Protein AF-0000000074094651 (afdb_homodimer)

Foldseek 3Di:
DVPPVPPQAAADAAEEAEDAPLQVVVQVVADFVRYHYDHDQELVVVLVVLVVCLRHQEYEDADHLYDPDDPVSLVSVLVSLLSSVNNNHAYEYAYAADEPVCPVSSVVCVVVSVVSLVSSCVSPVNQRYHYQFDWDDDPNDIGGDPLGLNNQCHPVPPDSHNVSSLSSVVSSCVRRVSNNDDHGDDPVPVPPPPPDVVPVPPPVPPPPPPPPPPPPPPPPPPDDD/DVPPVPPQAAADAAEEAEEAPLQVVVQVVADFVRYHYDHDQELVVVLVVLVVCLRHQEYEDADHLYPPDDDVSLVSVLVSLLSSVNNNHAYEYAYAADEPVCPVSSVVCVVVSVVSLVSSCVSPVNQRYHYQFDWDDDPNDIGGDPLGLNNQCHPVVPDSHNVSSLSSVVSSCVRRVSNNDDHGDDPPDVPPPPPPVVPPPPPPPPPPPPCPVPDPPPPDPDDDD

Secondary structure (DSSP, 8-state):
--S-S-------SPEEEEESGGGHHHHHH--BTTEEEEE--SHHHHHHHHHHTTT-SEEEEEPPS-S---HHHHHHHHHHHHHHHHTT-EEEEEPPPP-TTTHHHHHHHHHHHHHHHHHHHHHTTTSSEEE---EEEETTEEEEETT-GGGTTTT--S---THHHHHHHHHHHHH-GGG-PPP----TT-SSSSSS----------S------------------/--S-S-------SPEEEEESGGGHHHHHH--BTTEEEEE--SHHHHHHHHHHTTT-SEEEEEPPS-----HHHHHHHHHHHHHHHHTT-EEEEEPPPP-TTTHHHHHHHHHHHHHHHHHHHHHTTTSSEEE---EEEETTEEEEETT-GGGTTTT-SS---THHHHHHHHHHHHH-GGG-PPP--------SSSSS----------S------------------

Organism: Heligmosomoides polygyrus (NCBI:txid6339)

pLDDT: mean 77.2, std 26.75, range [18.69, 98.62]

Sequence (450 aa):
MQNAIRSRPQKEGLVGFMADQGASALEKDGQRGDVLTKMVSSFDRMLELLEEWSSFRTWVIVWPLDSKMDVDKTKRLLKLARGHLQSGGKLVTVWPSINEKNAPKWKELMDLWSALDSALERIDNGNQVFKATNLITVEGRLYIEASSPEGSGQFFTSHVGAGVPKYVYEAARKKAVGAMLPPLPDYRFVTSRTMSPEEPGMSAKGPRPPFKREIPDERSTGFLAMQNAIRSRPQKEGLVGFMADQGASALEKDGQRGDVLTKMVSSFDRMLELLEEWSSFRTWVIVWPLDSKMDVDKTKRLLKLARGHLQSGGKLVTVWPSINEKNAPKWKELMDLWSALDSALERIDNGNQVFKATNLITVEGRLYIEASSPEGSGQFFTSHVGAGVPKYVYEAARKKAVGAMLPPLPDYRFVTSRTMSPEEPGMSAKGPRPPFKREIPDERSTGFLA

Nearest PDB structures (foldseek):
  3bf0-assembly1_A  TM=2.787E-01  e=4.744E-02  Escherichia coli
  3mt5-assembly1_A  TM=3.618E-01  e=3.486E-01  Homo sapiens
  7rjt-assembly1_A  TM=3.663E-01  e=1.782E+00  Aplysia californica
  8ghf-assembly1_D  TM=4.264E-01  e=4.687E+00  Homo sapiens
  8ghg-assembly1_A  TM=3.583E-01  e=8.578E+00  Homo sapiens

Solvent-accessible surface area (backbone atoms only — not comparable to full-atom values): 25150 Å² total; per-residue (Å²): 131,81,79,66,76,60,86,62,55,68,41,61,74,36,31,38,36,35,26,43,75,26,21,46,56,48,28,72,66,38,64,39,90,56,35,39,43,39,58,29,62,34,64,68,57,45,54,53,47,50,62,74,45,59,70,34,14,29,43,35,41,34,52,44,91,47,86,82,73,47,70,69,58,49,51,51,50,52,50,53,49,49,54,34,45,70,58,20,19,34,39,34,43,33,52,54,53,40,23,80,80,47,36,67,62,51,63,70,41,46,64,56,53,49,50,48,52,51,56,55,24,59,73,60,72,40,73,48,40,34,67,27,64,50,67,48,72,58,97,89,39,52,25,35,30,69,69,24,24,36,43,36,30,33,55,45,73,81,61,60,42,60,60,37,43,56,39,30,49,52,25,32,35,67,56,22,55,90,69,64,56,76,79,76,72,77,61,72,78,71,54,70,68,68,60,66,60,79,59,74,62,83,61,74,70,57,72,68,67,71,76,69,70,74,65,72,76,71,76,75,75,78,75,86,126,132,82,78,68,76,61,84,63,54,66,42,61,72,37,32,38,38,36,26,43,77,23,21,45,55,48,28,73,67,39,65,37,89,55,35,38,42,39,57,28,63,35,65,68,55,45,54,53,48,52,62,73,45,60,70,33,15,29,43,35,40,33,53,45,92,46,86,85,73,47,70,68,57,48,51,51,50,52,50,54,49,49,54,34,44,71,58,21,19,33,39,36,43,32,53,54,52,41,25,81,77,48,36,70,61,50,62,70,41,45,63,56,54,50,50,49,52,51,56,53,26,59,74,60,71,41,72,48,38,34,67,28,63,52,67,48,72,58,96,88,38,52,26,34,32,71,64,23,22,36,44,42,27,40,53,38,70,86,60,58,43,60,61,35,43,56,38,29,50,52,24,31,36,68,57,23,54,90,70,65,55,76,80,75,70,77,74,64,77,75,60,66,68,68,61,64,60,77,58,74,60,83,62,73,69,58,73,68,68,67,78,67,70,74,68,75,76,72,77,74,74,80,70,88,127

Structure (mmCIF, N/CA/C/O backbone):
data_AF-0000000074094651-model_v1
#
loop_
_entity.id
_entity.type
_entity.pdbx_description
1 polymer 'DUF5605 domain-containing protein'
#
loop_
_atom_site.group_PDB
_atom_site.id
_atom_site.type_symbol
_atom_site.label_atom_id
_atom_site.label_alt_id
_atom_site.label_comp_id
_atom_site.label_asym_id
_atom_site.label_entity_id
_atom_site.label_seq_id
_atom_site.pdbx_PDB_ins_code
_atom_site.Cartn_x
_atom_site.Cartn_y
_atom_site.Cartn_z
_atom_site.occupancy
_atom_site.B_iso_or_equiv
_atom_site.auth_seq_id
_atom_site.auth_comp_id
_atom_site.auth_asym_id
_atom_site.auth_atom_id
_atom_site.pdbx_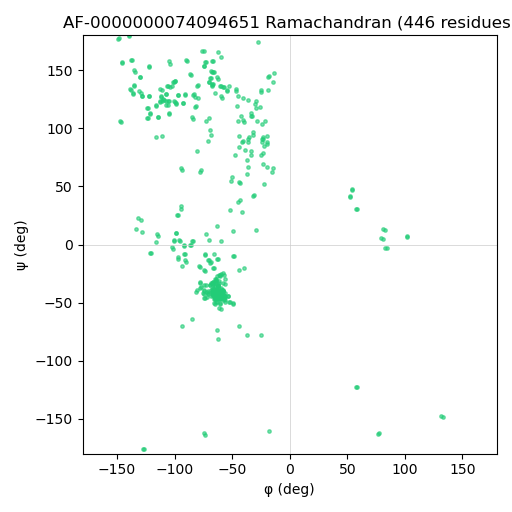PDB_model_num
ATOM 1 N N . MET A 1 1 ? 26.094 -35.125 1.616 1 29.86 1 MET A N 1
ATOM 2 C CA . MET A 1 1 ? 24.688 -34.719 1.658 1 29.86 1 MET A CA 1
ATOM 3 C C . MET A 1 1 ? 24.453 -33.469 0.811 1 29.86 1 MET A C 1
ATOM 5 O O . MET A 1 1 ? 23.344 -32.938 0.798 1 29.86 1 MET A O 1
ATOM 9 N N . GLN A 1 2 ? 25.484 -32.625 0.6 1 36.12 2 GLN A N 1
ATOM 10 C CA . GLN A 1 2 ? 25.688 -31.406 -0.175 1 36.12 2 GLN A CA 1
ATOM 11 C C . GLN A 1 2 ? 25.203 -31.578 -1.61 1 36.12 2 GLN A C 1
ATOM 13 O O . GLN A 1 2 ? 24.75 -30.625 -2.236 1 36.12 2 GLN A O 1
ATOM 18 N N . ASN A 1 3 ? 25.594 -32.625 -2.303 1 36.34 3 ASN A N 1
ATOM 19 C CA . ASN A 1 3 ? 25.625 -33 -3.711 1 36.34 3 ASN A CA 1
ATOM 20 C C . ASN A 1 3 ? 24.219 -33.219 -4.273 1 36.34 3 ASN A C 1
ATOM 22 O O . ASN A 1 3 ? 24.047 -33.25 -5.488 1 36.34 3 ASN A O 1
ATOM 26 N N . ALA A 1 4 ? 23.312 -33.938 -3.523 1 35.03 4 ALA A N 1
ATOM 27 C CA . ALA A 1 4 ? 21.969 -34.344 -3.959 1 35.03 4 ALA A CA 1
ATOM 28 C C . ALA A 1 4 ? 21.047 -33.156 -4.082 1 35.03 4 ALA A C 1
ATOM 30 O O . ALA A 1 4 ? 19.938 -33.156 -3.541 1 35.03 4 ALA A O 1
ATOM 31 N N . ILE A 1 5 ? 21.25 -32.031 -3.594 1 42.12 5 ILE A N 1
ATOM 32 C CA . ILE A 1 5 ? 20.391 -30.969 -4.098 1 42.12 5 ILE A CA 1
ATOM 33 C C . ILE A 1 5 ? 20.016 -31.25 -5.551 1 42.12 5 ILE A C 1
ATOM 35 O O . ILE A 1 5 ? 20.812 -31.047 -6.457 1 42.12 5 ILE A O 1
ATOM 39 N N . ARG A 1 6 ? 19.656 -32.562 -5.992 1 43.53 6 ARG A N 1
ATOM 40 C CA . ARG A 1 6 ? 19.25 -33.438 -7.086 1 43.53 6 ARG A CA 1
ATOM 41 C C . ARG A 1 6 ? 18.547 -32.625 -8.188 1 43.53 6 ARG A C 1
ATOM 43 O O . ARG A 1 6 ? 17.891 -31.625 -7.914 1 43.53 6 ARG A O 1
ATOM 50 N N . SER A 1 7 ? 19 -32.844 -9.547 1 56.12 7 SER A N 1
ATOM 51 C CA . SER A 1 7 ? 18.672 -32.344 -10.883 1 56.12 7 SER A CA 1
ATOM 52 C C . SER A 1 7 ? 17.156 -32.25 -11.086 1 56.12 7 SER A C 1
ATOM 54 O O . SER A 1 7 ? 16.547 -33.188 -11.594 1 56.12 7 SER A O 1
ATOM 56 N N . ARG A 1 8 ? 16.453 -31.844 -10.062 1 67.12 8 ARG A N 1
ATOM 57 C CA . ARG A 1 8 ? 15.031 -31.75 -10.352 1 67.12 8 ARG A CA 1
ATOM 58 C C . ARG A 1 8 ? 14.781 -31.172 -11.734 1 67.12 8 ARG A C 1
ATOM 60 O O . ARG A 1 8 ? 15.492 -30.25 -12.164 1 67.12 8 ARG A O 1
ATOM 67 N N . PRO A 1 9 ? 14.023 -32 -12.375 1 79.88 9 PRO A N 1
ATOM 68 C CA . PRO A 1 9 ? 13.664 -31.422 -13.672 1 79.88 9 PRO A CA 1
ATOM 69 C C . PRO A 1 9 ? 13.203 -29.969 -13.57 1 79.88 9 PRO A C 1
ATOM 71 O O . PRO A 1 9 ? 12.672 -29.562 -12.531 1 79.88 9 PRO A O 1
ATOM 74 N N . GLN A 1 10 ? 13.672 -29.219 -14.352 1 85.81 10 GLN A N 1
ATOM 75 C CA . GLN A 1 10 ? 13.188 -27.844 -14.477 1 85.81 10 GLN A CA 1
ATOM 76 C C . GLN A 1 10 ? 12.391 -27.656 -15.758 1 85.81 10 GLN A C 1
ATOM 78 O O . GLN A 1 10 ? 12.867 -27.984 -16.844 1 85.81 10 GLN A O 1
ATOM 83 N N . LYS A 1 11 ? 11.203 -27.281 -15.57 1 91.44 11 LYS A N 1
ATOM 84 C CA . LYS A 1 11 ? 10.383 -26.969 -16.734 1 91.44 11 LYS A CA 1
ATOM 85 C C . LYS A 1 11 ? 10.844 -25.688 -17.406 1 91.44 11 LYS A C 1
ATOM 87 O O . LYS A 1 11 ? 11.273 -24.75 -16.734 1 91.44 11 LYS A O 1
ATOM 92 N N . GLU A 1 12 ? 10.812 -25.781 -18.672 1 89.69 12 GLU A N 1
ATOM 93 C CA . GLU A 1 12 ? 11.031 -24.578 -19.484 1 89.69 12 GLU A CA 1
ATOM 94 C C . GLU A 1 12 ? 9.727 -24.078 -20.078 1 89.69 12 GLU A C 1
ATOM 96 O O . GLU A 1 12 ? 8.695 -24.75 -20.016 1 89.69 12 GLU A O 1
ATOM 101 N N . GLY A 1 13 ? 9.68 -22.875 -20.422 1 92.94 13 GLY A N 1
ATOM 102 C CA . GLY A 1 13 ? 8.484 -22.359 -21.062 1 92.94 13 GLY A CA 1
ATOM 103 C C . GLY A 1 13 ? 7.988 -21.062 -20.438 1 92.94 13 GLY A C 1
ATOM 104 O O . GLY A 1 13 ? 8.781 -20.266 -19.922 1 92.94 13 GLY A O 1
ATOM 105 N N . LEU A 1 14 ? 6.656 -20.922 -20.484 1 96.62 14 LEU A N 1
ATOM 106 C CA . LEU A 1 14 ? 6.062 -19.641 -20.156 1 96.62 14 LEU A CA 1
ATOM 107 C C . LEU A 1 14 ? 5.77 -19.562 -18.656 1 96.62 14 LEU A C 1
ATOM 109 O O . LEU A 1 14 ? 5.73 -20.578 -17.969 1 96.62 14 LEU A O 1
ATOM 113 N N . VAL A 1 15 ? 5.676 -18.375 -18.219 1 97.94 15 VAL A N 1
ATOM 114 C CA . VAL A 1 15 ? 5.145 -18.062 -16.906 1 97.94 15 VAL A CA 1
ATOM 115 C C . VAL A 1 15 ? 3.68 -17.641 -17.016 1 97.94 15 VAL A C 1
ATOM 117 O O . VAL A 1 15 ? 3.338 -16.75 -17.781 1 97.94 15 VAL A O 1
ATOM 120 N N . GLY A 1 16 ? 2.838 -18.375 -16.328 1 98.25 16 GLY A N 1
ATOM 121 C CA . GLY A 1 16 ? 1.44 -17.984 -16.25 1 98.25 16 GLY A CA 1
ATOM 122 C C . GLY A 1 16 ? 1.139 -17.094 -15.062 1 98.25 16 GLY A C 1
ATOM 123 O O . GLY A 1 16 ? 1.483 -17.422 -13.922 1 98.25 16 GLY A O 1
ATOM 124 N N . PHE A 1 17 ? 0.488 -15.992 -15.336 1 97.62 17 PHE A N 1
ATOM 125 C CA . PHE A 1 17 ? 0.108 -15.047 -14.297 1 97.62 17 PHE A CA 1
ATOM 126 C C . PHE A 1 17 ? -1.402 -14.836 -14.273 1 97.62 17 PHE A C 1
ATOM 128 O O . PHE A 1 17 ? -1.975 -14.328 -15.242 1 97.62 17 PHE A O 1
ATOM 135 N N . MET A 1 18 ? -1.995 -15.297 -13.219 1 96.88 18 MET A N 1
ATOM 136 C CA . MET A 1 18 ? -3.434 -15.086 -13.086 1 96.88 18 MET A CA 1
ATOM 137 C C . MET A 1 18 ? -3.734 -14.102 -11.953 1 96.88 18 MET A C 1
ATOM 139 O O . MET A 1 18 ? -3.197 -14.234 -10.859 1 96.88 18 MET A O 1
ATOM 143 N N . ALA A 1 19 ? -4.555 -13.195 -12.234 1 92.62 19 ALA A N 1
ATOM 144 C CA . ALA A 1 19 ? -4.945 -12.18 -11.258 1 92.62 19 ALA A CA 1
ATOM 145 C C . ALA A 1 19 ? -6.387 -11.727 -11.484 1 92.62 19 ALA A C 1
ATOM 147 O O . ALA A 1 19 ? -7.062 -12.219 -12.391 1 92.62 19 ALA A O 1
ATOM 148 N N . ASP A 1 20 ? -6.793 -10.859 -10.617 1 86.31 20 ASP A N 1
ATOM 149 C CA . ASP A 1 20 ? -8.195 -10.461 -10.633 1 86.31 20 ASP A CA 1
ATOM 150 C C . ASP A 1 20 ? -8.492 -9.539 -11.812 1 86.31 20 ASP A C 1
ATOM 152 O O . ASP A 1 20 ? -7.781 -9.562 -12.82 1 86.31 20 ASP A O 1
ATOM 156 N N . GLN A 1 21 ? -9.609 -8.844 -11.727 1 80.06 21 GLN A N 1
ATOM 157 C CA . GLN A 1 21 ? -10.195 -8.102 -12.836 1 80.06 21 GLN A CA 1
ATOM 158 C C . GLN A 1 21 ? -9.234 -7.043 -13.359 1 80.06 21 GLN A C 1
ATOM 160 O O . GLN A 1 21 ? -9.258 -6.711 -14.547 1 80.06 21 GLN A O 1
ATOM 165 N N . GLY A 1 22 ? -8.375 -6.594 -12.57 1 78.94 22 GLY A N 1
ATOM 166 C CA . GLY A 1 22 ? -7.398 -5.621 -13.023 1 78.94 22 GLY A CA 1
ATOM 167 C C . GLY A 1 22 ? -6.477 -6.164 -14.102 1 78.94 22 GLY A C 1
ATOM 168 O O . GLY A 1 22 ? -5.824 -5.395 -14.812 1 78.94 22 GLY A O 1
ATOM 169 N N . ALA A 1 23 ? -6.508 -7.418 -14.289 1 87.5 23 ALA A N 1
ATOM 170 C CA . ALA A 1 23 ? -5.582 -8.047 -15.227 1 87.5 23 ALA A CA 1
ATOM 171 C C . ALA A 1 23 ? -6.191 -8.141 -16.625 1 87.5 23 ALA A C 1
ATOM 173 O O . ALA A 1 23 ? -5.539 -8.602 -17.562 1 87.5 23 ALA A O 1
ATOM 174 N N . SER A 1 24 ? -7.363 -7.703 -16.75 1 87 24 SER A N 1
ATOM 175 C CA . SER A 1 24 ? -8.07 -7.832 -18.031 1 87 24 SER A CA 1
ATOM 176 C C . SER A 1 24 ? -7.305 -7.148 -19.156 1 87 24 SER A C 1
ATOM 178 O O . SER A 1 24 ? -7.219 -7.676 -20.266 1 87 24 SER A O 1
ATOM 180 N N . ALA A 1 25 ? -6.738 -6.027 -18.844 1 83.06 25 ALA A N 1
ATOM 181 C CA . ALA A 1 25 ? -5.988 -5.305 -19.875 1 83.06 25 ALA A CA 1
ATOM 182 C C . ALA A 1 25 ? -4.734 -6.074 -20.281 1 83.06 25 ALA A C 1
ATOM 184 O O . ALA A 1 25 ? -4.402 -6.152 -21.469 1 83.06 25 ALA A O 1
ATOM 185 N N . LEU A 1 26 ? -4.102 -6.605 -19.344 1 87.25 26 LEU A N 1
ATOM 186 C CA . LEU A 1 26 ? -2.902 -7.387 -19.625 1 87.25 26 LEU A CA 1
ATOM 187 C C . LEU A 1 26 ? -3.246 -8.641 -20.438 1 87.25 26 LEU A C 1
ATOM 189 O O . LEU A 1 26 ? -2.475 -9.055 -21.297 1 87.25 26 LEU A O 1
ATOM 193 N N . GLU A 1 27 ? -4.344 -9.188 -20.062 1 92.06 27 GLU A N 1
ATOM 194 C CA . GLU A 1 27 ? -4.797 -10.359 -20.797 1 92.06 27 GLU A CA 1
ATOM 195 C C . GLU A 1 27 ? -5.047 -10.031 -22.266 1 92.06 27 GLU A C 1
ATOM 197 O O . GLU A 1 27 ? -4.648 -10.789 -23.156 1 92.06 27 GLU A O 1
ATOM 202 N N . LYS A 1 28 ? -5.637 -8.914 -22.469 1 89.5 28 LYS A N 1
ATOM 203 C CA . LYS A 1 28 ? -5.957 -8.484 -23.828 1 89.5 28 LYS A CA 1
ATOM 204 C C . LYS A 1 28 ? -4.688 -8.203 -24.641 1 89.5 28 LYS A C 1
ATOM 206 O O . LYS A 1 28 ? -4.66 -8.406 -25.844 1 89.5 28 LYS A O 1
ATOM 211 N N . ASP A 1 29 ? -3.707 -7.754 -23.938 1 85.56 29 ASP A N 1
ATOM 212 C CA . ASP A 1 29 ? -2.432 -7.453 -24.578 1 85.56 29 ASP A CA 1
ATOM 213 C C . ASP A 1 29 ? -1.717 -8.727 -25.016 1 85.56 29 ASP A C 1
ATOM 215 O O . ASP A 1 29 ? -0.779 -8.68 -25.812 1 85.56 29 ASP A O 1
ATOM 219 N N . GLY A 1 30 ? -2.197 -9.805 -24.531 1 89 30 GLY A N 1
ATOM 220 C CA . GLY A 1 30 ? -1.576 -11.07 -24.875 1 89 30 GLY A CA 1
ATOM 221 C C . GLY A 1 30 ? -0.28 -11.328 -24.125 1 89 30 GLY A C 1
ATOM 222 O O . GLY A 1 30 ? -0.036 -10.734 -23.078 1 89 30 GLY A O 1
ATOM 223 N N . GLN A 1 31 ? 0.43 -12.195 -24.609 1 91.25 31 GLN A N 1
ATOM 224 C CA . GLN A 1 31 ? 1.686 -12.609 -23.984 1 91.25 31 GLN A CA 1
ATOM 225 C C . GLN A 1 31 ? 2.723 -11.492 -24.047 1 91.25 31 GLN A C 1
ATOM 227 O O . GLN A 1 31 ? 2.904 -10.859 -25.078 1 91.25 31 GLN A O 1
ATOM 232 N N . ARG A 1 32 ? 3.365 -11.305 -23.016 1 89.94 32 ARG A N 1
ATOM 233 C CA . ARG A 1 32 ? 4.449 -10.336 -22.906 1 89.94 32 ARG A CA 1
ATOM 234 C C . ARG A 1 32 ? 5.746 -11.016 -22.453 1 89.94 32 ARG A C 1
ATOM 236 O O . ARG A 1 32 ? 5.895 -11.375 -21.297 1 89.94 32 ARG A O 1
ATOM 243 N N . GLY A 1 33 ? 6.672 -11.086 -23.438 1 91.12 33 GLY A N 1
ATOM 244 C CA . GLY A 1 33 ? 7.832 -11.906 -23.125 1 91.12 33 GLY A CA 1
ATOM 245 C C . GLY A 1 33 ? 7.473 -13.344 -22.797 1 91.12 33 GLY A C 1
ATOM 246 O O . GLY A 1 33 ? 6.766 -14 -23.562 1 91.12 33 GLY A O 1
ATOM 247 N N . ASP A 1 34 ? 7.859 -13.75 -21.672 1 94.31 34 ASP A N 1
ATOM 248 C CA . ASP A 1 34 ? 7.598 -15.125 -21.25 1 94.31 34 ASP A CA 1
ATOM 249 C C . ASP A 1 34 ? 6.383 -15.203 -20.328 1 94.31 34 ASP A C 1
ATOM 251 O O . ASP A 1 34 ? 6.113 -16.25 -19.734 1 94.31 34 ASP A O 1
ATOM 255 N N . VAL A 1 35 ? 5.684 -14.102 -20.25 1 96.25 35 VAL A N 1
ATOM 256 C CA . VAL A 1 35 ? 4.594 -14.07 -19.281 1 96.25 35 VAL A CA 1
ATOM 257 C C . VAL A 1 35 ? 3.254 -14.008 -20 1 96.25 35 VAL A C 1
ATOM 259 O O . VAL A 1 35 ? 3.033 -13.125 -20.844 1 96.25 35 VAL A O 1
ATOM 262 N N . LEU A 1 36 ? 2.41 -14.945 -19.75 1 96.94 36 LEU A N 1
ATOM 263 C CA . LEU A 1 36 ? 1.018 -14.922 -20.188 1 96.94 36 LEU A CA 1
ATOM 264 C C . LEU A 1 36 ? 0.087 -14.609 -19.016 1 96.94 36 LEU A C 1
ATOM 266 O O . LEU A 1 36 ? 0.089 -15.32 -18.016 1 96.94 36 LEU A O 1
ATOM 270 N N . THR A 1 37 ? -0.689 -13.562 -19.188 1 95.88 37 THR A N 1
ATOM 271 C CA . THR A 1 37 ? -1.565 -13.117 -18.109 1 95.88 37 THR A CA 1
ATOM 272 C C . THR A 1 37 ? -3.02 -13.469 -18.406 1 95.88 37 THR A C 1
ATOM 274 O O . THR A 1 37 ? -3.479 -13.305 -19.547 1 95.88 37 THR A O 1
ATOM 277 N N . LYS A 1 38 ? -3.701 -13.953 -17.438 1 96.88 38 LYS A N 1
ATOM 278 C CA . LYS A 1 38 ? -5.137 -14.203 -17.531 1 96.88 38 LYS A CA 1
ATOM 279 C C . LYS A 1 38 ? -5.883 -13.609 -16.344 1 96.88 38 LYS A C 1
ATOM 281 O O . LYS A 1 38 ? -5.398 -13.656 -15.219 1 96.88 38 LYS A O 1
ATOM 286 N N . MET A 1 39 ? -7.047 -13.125 -16.625 1 94.5 39 MET A N 1
ATOM 287 C CA . MET A 1 39 ? -7.934 -12.648 -15.578 1 94.5 39 MET A CA 1
ATOM 288 C C . MET A 1 39 ? -8.727 -13.797 -14.961 1 94.5 39 MET A C 1
ATOM 290 O O . MET A 1 39 ? -9.336 -14.586 -15.68 1 94.5 39 MET A O 1
ATOM 294 N N . VAL A 1 40 ? -8.688 -13.859 -13.672 1 94.75 40 VAL A N 1
ATOM 295 C CA . VAL A 1 40 ? -9.391 -14.914 -12.938 1 94.75 40 VAL A CA 1
ATOM 296 C C . VAL A 1 40 ? -10.117 -14.305 -11.734 1 94.75 40 VAL A C 1
ATOM 298 O O . VAL A 1 40 ? -9.508 -13.586 -10.938 1 94.75 40 VAL A O 1
ATOM 301 N N . SER A 1 41 ? -11.367 -14.664 -11.641 1 91.56 41 SER A N 1
ATOM 302 C CA . SER A 1 41 ? -12.125 -14.109 -10.531 1 91.56 41 SER A CA 1
ATOM 303 C C . SER A 1 41 ? -12.688 -15.219 -9.641 1 91.56 41 SER A C 1
ATOM 305 O O . SER A 1 41 ? -13.289 -14.938 -8.602 1 91.56 41 SER A O 1
ATOM 307 N N . SER A 1 42 ? -12.516 -16.484 -10.125 1 95.56 42 SER A N 1
ATOM 308 C CA . SER A 1 42 ? -13.062 -17.609 -9.359 1 95.56 42 SER A CA 1
ATOM 309 C C . SER A 1 42 ? -12.086 -18.766 -9.305 1 95.56 42 SER A C 1
ATOM 311 O O . SER A 1 42 ? -11.234 -18.922 -10.188 1 95.56 42 SER A O 1
ATOM 313 N N . PHE A 1 43 ? -12.281 -19.609 -8.312 1 97.62 43 PHE A N 1
ATOM 314 C CA . PHE A 1 43 ? -11.438 -20.797 -8.188 1 97.62 43 PHE A CA 1
ATOM 315 C C . PHE A 1 43 ? -11.688 -21.766 -9.336 1 97.62 43 PHE A C 1
ATOM 317 O O . PHE A 1 43 ? -10.758 -22.438 -9.805 1 97.62 43 PHE A O 1
ATOM 324 N N . ASP A 1 44 ? -12.938 -21.812 -9.789 1 96.94 44 ASP A N 1
ATOM 325 C CA . ASP A 1 44 ? -13.25 -22.688 -10.914 1 96.94 44 ASP A CA 1
ATOM 326 C C . ASP A 1 44 ? -12.438 -22.297 -12.156 1 96.94 44 ASP A C 1
ATOM 328 O O . ASP A 1 44 ? -11.789 -23.141 -12.766 1 96.94 44 ASP A O 1
ATOM 332 N N . ARG A 1 45 ? -12.508 -21.078 -12.445 1 97.06 45 ARG A N 1
ATOM 333 C CA . ARG A 1 45 ? -11.766 -20.609 -13.602 1 97.06 45 ARG A CA 1
ATOM 334 C C . ARG A 1 45 ? -10.266 -20.797 -13.414 1 97.06 45 ARG A C 1
ATOM 336 O O . ARG A 1 45 ? -9.555 -21.125 -14.367 1 97.06 45 ARG A O 1
ATOM 343 N N . MET A 1 46 ? -9.766 -20.562 -12.227 1 98 46 MET A N 1
ATOM 344 C CA . MET A 1 46 ? -8.359 -20.781 -11.914 1 98 46 MET A CA 1
ATOM 345 C C . MET A 1 46 ? -7.945 -22.219 -12.188 1 98 46 MET A C 1
ATOM 347 O O . MET A 1 46 ? -6.934 -22.469 -12.852 1 98 46 MET A O 1
ATOM 351 N N . LEU A 1 47 ? -8.75 -23.172 -11.75 1 98.19 47 LEU A N 1
ATOM 352 C CA . LEU A 1 47 ? -8.43 -24.594 -11.922 1 98.19 47 LEU A CA 1
ATOM 353 C C . LEU A 1 47 ? -8.453 -24.984 -13.391 1 98.19 47 LEU A C 1
ATOM 355 O O . LEU A 1 47 ? -7.613 -25.766 -13.836 1 98.19 47 LEU A O 1
ATOM 359 N N . GLU A 1 48 ? -9.367 -24.422 -14.117 1 97.88 48 GLU A N 1
ATOM 360 C CA . GLU A 1 48 ? -9.414 -24.656 -15.555 1 97.88 48 GLU A CA 1
ATOM 361 C C . GLU A 1 48 ? -8.125 -24.188 -16.234 1 97.88 48 GLU A C 1
ATOM 363 O O . GLU A 1 48 ? -7.547 -24.906 -17.047 1 97.88 48 GLU A O 1
ATOM 368 N N . LEU A 1 49 ? -7.715 -23.062 -15.891 1 98.06 49 LEU A N 1
ATOM 369 C CA . LEU A 1 49 ? -6.527 -22.484 -16.5 1 98.06 49 LEU A CA 1
ATOM 370 C C . LEU A 1 49 ? -5.273 -23.266 -16.109 1 98.06 49 LEU A C 1
ATOM 372 O O . LEU A 1 49 ? -4.359 -23.406 -16.922 1 98.06 49 LEU A O 1
ATOM 376 N N . LEU A 1 50 ? -5.223 -23.688 -14.906 1 98.25 50 LEU A N 1
ATOM 377 C CA . LEU A 1 50 ? -4.062 -24.453 -14.461 1 98.25 50 LEU A CA 1
ATOM 378 C C . LEU A 1 50 ? -3.934 -25.75 -15.25 1 98.25 50 LEU A C 1
ATOM 380 O O . LEU A 1 50 ? -2.822 -26.188 -15.547 1 98.25 50 LEU A O 1
ATOM 384 N N . GLU A 1 51 ? -5.047 -26.266 -15.562 1 97.56 51 GLU A N 1
ATOM 385 C CA . GLU A 1 51 ? -5.023 -27.453 -16.422 1 97.56 51 GLU A CA 1
ATOM 386 C C . GLU A 1 51 ? -4.496 -27.109 -17.812 1 97.56 51 GLU A C 1
ATOM 388 O O . GLU A 1 51 ? -3.658 -27.844 -18.359 1 97.56 51 GLU A O 1
ATOM 393 N N . GLU A 1 52 ? -4.938 -26 -18.297 1 97.31 52 GLU A N 1
ATOM 394 C CA . GLU A 1 52 ? -4.48 -25.531 -19.594 1 97.31 52 GLU A CA 1
ATOM 395 C C . GLU A 1 52 ? -2.988 -25.219 -19.578 1 97.31 52 GLU A C 1
ATOM 397 O O . GLU A 1 52 ? -2.307 -25.359 -20.594 1 97.31 52 GLU A O 1
ATOM 402 N N . TRP A 1 53 ? -2.471 -24.781 -18.422 1 97.81 53 TRP A N 1
ATOM 403 C CA . TRP A 1 53 ? -1.102 -24.297 -18.281 1 97.81 53 TRP A CA 1
ATOM 404 C C . TRP A 1 53 ? -0.184 -25.391 -17.75 1 97.81 53 TRP A C 1
ATOM 406 O O . TRP A 1 53 ? 0.855 -25.109 -17.156 1 97.81 53 TRP A O 1
ATOM 416 N N . SER A 1 54 ? -0.512 -26.625 -17.969 1 95.88 54 SER A N 1
ATOM 417 C CA . SER A 1 54 ? 0.241 -27.75 -17.406 1 95.88 54 SER A CA 1
ATOM 418 C C . SER A 1 54 ? 1.689 -27.734 -17.891 1 95.88 54 SER A C 1
ATOM 420 O O . SER A 1 54 ? 2.584 -28.203 -17.188 1 95.88 54 SER A O 1
ATOM 422 N N . SER A 1 55 ? 1.956 -27.172 -19.016 1 95.62 55 SER A N 1
ATOM 423 C CA . SER A 1 55 ? 3.297 -27.188 -19.594 1 95.62 55 SER A CA 1
ATOM 424 C C . SER A 1 55 ? 4.098 -25.969 -19.172 1 95.62 55 SER A C 1
ATOM 426 O O . SER A 1 55 ? 5.289 -25.859 -19.469 1 95.62 55 SER A O 1
ATOM 428 N N . PHE A 1 56 ? 3.488 -24.969 -18.5 1 97.81 56 PHE A N 1
ATOM 429 C CA . PHE A 1 56 ? 4.168 -23.719 -18.125 1 97.81 56 PHE A CA 1
ATOM 430 C C . PHE A 1 56 ? 5.234 -23.984 -17.078 1 97.81 56 PHE A C 1
ATOM 432 O O . PHE A 1 56 ? 5.082 -24.875 -16.234 1 97.81 56 PHE A O 1
ATOM 439 N N . ARG A 1 57 ? 6.215 -23.281 -17.094 1 97.44 57 ARG A N 1
ATOM 440 C CA . ARG A 1 57 ? 7.305 -23.516 -16.141 1 97.44 57 ARG A CA 1
ATOM 441 C C . ARG A 1 57 ? 6.953 -22.984 -14.758 1 97.44 57 ARG A C 1
ATOM 443 O O . ARG A 1 57 ? 7.426 -23.516 -13.75 1 97.44 57 ARG A O 1
ATOM 450 N N . THR A 1 58 ? 6.262 -21.875 -14.727 1 98.31 58 THR A N 1
ATOM 451 C CA . THR A 1 58 ? 5.91 -21.297 -13.43 1 98.31 58 THR A CA 1
ATOM 452 C C . THR A 1 58 ? 4.473 -20.781 -13.445 1 98.31 58 THR A C 1
ATOM 454 O O . THR A 1 58 ? 4.035 -20.156 -14.422 1 98.31 58 THR A O 1
ATOM 457 N N . TRP A 1 59 ? 3.725 -21.078 -12.438 1 98.62 59 TRP A N 1
ATOM 458 C CA . TRP A 1 59 ? 2.414 -20.484 -12.188 1 98.62 59 TRP A CA 1
ATOM 459 C C . TRP A 1 59 ? 2.504 -19.391 -11.125 1 98.62 59 TRP A C 1
ATOM 461 O O . TRP A 1 59 ? 3.012 -19.625 -10.023 1 98.62 59 TRP A O 1
ATOM 471 N N . VAL A 1 60 ? 2.078 -18.203 -11.469 1 98.5 60 VAL A N 1
ATOM 472 C CA . VAL A 1 60 ? 1.865 -17.141 -10.492 1 98.5 60 VAL A CA 1
ATOM 473 C C . VAL A 1 60 ? 0.369 -16.953 -10.25 1 98.5 60 VAL A C 1
ATOM 475 O O . VAL A 1 60 ? -0.349 -16.453 -11.125 1 98.5 60 VAL A O 1
ATOM 478 N N . ILE A 1 61 ? -0.069 -17.266 -9.078 1 98.25 61 ILE A N 1
ATOM 479 C CA . ILE A 1 61 ? -1.493 -17.297 -8.758 1 98.25 61 ILE A CA 1
ATOM 480 C C . ILE A 1 61 ? -1.814 -16.219 -7.723 1 98.25 61 ILE A C 1
ATOM 482 O O . ILE A 1 61 ? -1.394 -16.312 -6.566 1 98.25 61 ILE A O 1
ATOM 486 N N . VAL A 1 62 ? -2.514 -15.211 -8.148 1 96.69 62 VAL A N 1
ATOM 487 C CA . VAL A 1 62 ? -3.184 -14.352 -7.172 1 96.69 62 VAL A CA 1
ATOM 488 C C . VAL A 1 62 ? -4.504 -14.992 -6.742 1 96.69 62 VAL A C 1
ATOM 490 O O . VAL A 1 62 ? -5.395 -15.203 -7.57 1 96.69 62 VAL A O 1
ATOM 493 N N . TRP A 1 63 ? -4.566 -15.273 -5.48 1 97.25 63 TRP A N 1
ATOM 494 C CA . TRP A 1 63 ? -5.758 -15.977 -5.012 1 97.25 63 TRP A CA 1
ATOM 495 C C . TRP A 1 63 ? -7.02 -15.188 -5.344 1 97.25 63 TRP A C 1
ATOM 497 O O . TRP A 1 63 ? -7.066 -13.969 -5.152 1 97.25 63 TRP A O 1
ATOM 507 N N . PRO A 1 64 ? -8.008 -15.898 -5.84 1 95.38 64 PRO A N 1
ATOM 508 C CA . PRO A 1 64 ? -9.266 -15.211 -6.137 1 95.38 64 PRO A CA 1
ATOM 509 C C . PRO A 1 64 ? -10 -14.758 -4.879 1 95.38 64 PRO A C 1
ATOM 511 O O . PRO A 1 64 ? -9.961 -15.438 -3.852 1 95.38 64 PRO A O 1
ATOM 514 N N . LEU A 1 65 ? -10.602 -13.594 -5.016 1 92.94 65 LEU A N 1
ATOM 515 C CA . LEU A 1 65 ? -11.531 -13.148 -3.982 1 92.94 65 LEU A CA 1
ATOM 516 C C . LEU A 1 65 ? -12.867 -13.875 -4.102 1 92.94 65 LEU A C 1
ATOM 518 O O . LEU A 1 65 ? -13.883 -13.258 -4.434 1 92.94 65 LEU A O 1
ATOM 522 N N . ASP A 1 66 ? -12.805 -15.117 -3.906 1 89.44 66 ASP A N 1
ATOM 523 C CA . ASP A 1 66 ? -13.906 -16.062 -4.078 1 89.44 66 ASP A CA 1
ATOM 524 C C . ASP A 1 66 ? -14.047 -16.969 -2.861 1 89.44 66 ASP A C 1
ATOM 526 O O . ASP A 1 66 ? -13.07 -17.594 -2.43 1 89.44 66 ASP A O 1
ATOM 530 N N . SER A 1 67 ? -15.305 -17.078 -2.398 1 86.31 67 SER A N 1
ATOM 531 C CA . SER A 1 67 ? -15.523 -17.875 -1.198 1 86.31 67 SER A CA 1
ATOM 532 C C . SER A 1 67 ? -15.953 -19.297 -1.55 1 86.31 67 SER A C 1
ATOM 534 O O . SER A 1 67 ? -16.219 -20.109 -0.662 1 86.31 67 SER A O 1
ATOM 536 N N . LYS A 1 68 ? -15.992 -19.625 -2.766 1 88.94 68 LYS A N 1
ATOM 537 C CA . LYS A 1 68 ? -16.594 -20.891 -3.176 1 88.94 68 LYS A CA 1
ATOM 538 C C . LYS A 1 68 ? -15.531 -21.984 -3.299 1 88.94 68 LYS A C 1
ATOM 540 O O . LYS A 1 68 ? -15.672 -22.906 -4.105 1 88.94 68 LYS A O 1
ATOM 545 N N . MET A 1 69 ? -14.508 -21.906 -2.535 1 92.25 69 MET A N 1
ATOM 546 C CA . MET A 1 69 ? -13.547 -23 -2.463 1 92.25 69 MET A CA 1
ATOM 547 C C . MET A 1 69 ? -14.062 -24.109 -1.567 1 92.25 69 MET A C 1
ATOM 549 O O . MET A 1 69 ? -14.547 -23.859 -0.463 1 92.25 69 MET A O 1
ATOM 553 N N . ASP A 1 70 ? -14.102 -25.297 -2.057 1 92.56 70 ASP A N 1
ATOM 554 C CA . ASP A 1 70 ? -14.562 -26.422 -1.265 1 92.56 70 ASP A CA 1
ATOM 555 C C . ASP A 1 70 ? -13.539 -27.562 -1.291 1 92.56 70 ASP A C 1
ATOM 557 O O . ASP A 1 70 ? -12.453 -27.422 -1.858 1 92.56 70 ASP A O 1
ATOM 561 N N . VAL A 1 71 ? -13.859 -28.688 -0.678 1 94.88 71 VAL A N 1
ATOM 562 C CA . VAL A 1 71 ? -12.922 -29.797 -0.484 1 94.88 71 VAL A CA 1
ATOM 563 C C . VAL A 1 71 ? -12.539 -30.391 -1.837 1 94.88 71 VAL A C 1
ATOM 565 O O . VAL A 1 71 ? -11.367 -30.703 -2.076 1 94.88 71 VAL A O 1
ATOM 568 N N . ASP A 1 72 ? -13.5 -30.531 -2.727 1 95.94 72 ASP A N 1
ATOM 569 C CA . ASP A 1 72 ? -13.234 -31.125 -4.035 1 95.94 72 ASP A CA 1
ATOM 570 C C . ASP A 1 72 ? -12.305 -30.234 -4.859 1 95.94 72 ASP A C 1
ATOM 572 O O . ASP A 1 72 ? -11.367 -30.719 -5.492 1 95.94 72 ASP A O 1
ATOM 576 N N . LYS A 1 73 ? -12.578 -29.016 -4.891 1 96.94 73 LYS A N 1
ATOM 577 C CA . LYS A 1 73 ? -11.727 -28.062 -5.598 1 96.94 73 LYS A CA 1
ATOM 578 C C . LYS A 1 73 ? -10.32 -28.047 -5.008 1 96.94 73 LYS A C 1
ATOM 580 O O . LYS A 1 73 ? -9.328 -27.953 -5.742 1 96.94 73 LYS A O 1
ATOM 585 N N . THR A 1 74 ? -10.281 -28.109 -3.695 1 97.25 74 THR A N 1
ATOM 586 C CA . THR A 1 74 ? -8.984 -28.141 -3.025 1 97.25 74 THR A CA 1
ATOM 587 C C . THR A 1 74 ? -8.188 -29.375 -3.445 1 97.25 74 THR A C 1
ATOM 589 O O . THR A 1 74 ? -7 -29.281 -3.76 1 97.25 74 THR A O 1
ATOM 592 N N . LYS A 1 75 ? -8.828 -30.453 -3.434 1 97.31 75 LYS A N 1
ATOM 593 C CA . LYS A 1 75 ? -8.172 -31.688 -3.865 1 97.31 75 LYS A CA 1
ATOM 594 C C . LYS A 1 75 ? -7.672 -31.578 -5.305 1 97.31 75 LYS A C 1
ATOM 596 O O . LYS A 1 75 ? -6.559 -32 -5.617 1 97.31 75 LYS A O 1
ATOM 601 N N . ARG A 1 76 ? -8.508 -31.031 -6.113 1 97.75 76 ARG A N 1
ATOM 602 C CA . ARG A 1 76 ? -8.133 -30.844 -7.512 1 97.75 76 ARG A CA 1
ATOM 603 C C . ARG A 1 76 ? -6.922 -29.922 -7.629 1 97.75 76 ARG A C 1
ATOM 605 O O . ARG A 1 76 ? -5.988 -30.219 -8.375 1 97.75 76 ARG A O 1
ATOM 612 N N . LEU A 1 77 ? -6.934 -28.844 -6.93 1 98.19 77 LEU A N 1
ATOM 613 C CA . LEU A 1 77 ? -5.805 -27.922 -6.922 1 98.19 77 LEU A CA 1
ATOM 614 C C . LEU A 1 77 ? -4.523 -28.625 -6.496 1 98.19 77 LEU A C 1
ATOM 616 O O . LEU A 1 77 ? -3.49 -28.5 -7.156 1 98.19 77 LEU A O 1
ATOM 620 N N . LEU A 1 78 ? -4.605 -29.391 -5.418 1 98.06 78 LEU A N 1
ATOM 621 C CA . LEU A 1 78 ? -3.426 -30.078 -4.891 1 98.06 78 LEU A CA 1
ATOM 622 C C . LEU A 1 78 ? -2.916 -31.109 -5.883 1 98.06 78 LEU A C 1
ATOM 624 O O . LEU A 1 78 ? -1.705 -31.297 -6.016 1 98.06 78 LEU A O 1
ATOM 628 N N . LYS A 1 79 ? -3.832 -31.719 -6.535 1 98.06 79 LYS A N 1
ATOM 629 C CA . LYS A 1 79 ? -3.441 -32.688 -7.555 1 98.06 79 LYS A CA 1
ATOM 630 C C . LYS A 1 79 ? -2.707 -32 -8.711 1 98.06 79 LYS A C 1
ATOM 632 O O . LYS A 1 79 ? -1.647 -32.469 -9.133 1 98.06 79 LYS A O 1
ATOM 637 N N . LEU A 1 80 ? -3.293 -30.984 -9.227 1 98.19 80 LEU A N 1
ATOM 638 C CA . LEU A 1 80 ? -2.666 -30.234 -10.312 1 98.19 80 LEU A CA 1
ATOM 639 C C . LEU A 1 80 ? -1.293 -29.719 -9.891 1 98.19 80 LEU A C 1
ATOM 641 O O . LEU A 1 80 ? -0.328 -29.812 -10.648 1 98.19 80 LEU A O 1
ATOM 645 N N . ALA A 1 81 ? -1.203 -29.188 -8.695 1 98.19 81 ALA A N 1
ATOM 646 C CA . ALA A 1 81 ? 0.047 -28.625 -8.18 1 98.19 81 ALA A CA 1
ATOM 647 C C . ALA A 1 81 ? 1.112 -29.719 -8.047 1 98.19 81 ALA A C 1
ATOM 649 O O . ALA A 1 81 ? 2.271 -29.5 -8.414 1 98.19 81 ALA A O 1
ATOM 650 N N . ARG A 1 82 ? 0.714 -30.828 -7.52 1 97.19 82 ARG A N 1
ATOM 651 C CA . ARG A 1 82 ? 1.655 -31.938 -7.379 1 97.19 82 ARG A CA 1
ATOM 652 C C . ARG A 1 82 ? 2.238 -32.344 -8.734 1 97.19 82 ARG A C 1
ATOM 654 O O . ARG A 1 82 ? 3.453 -32.5 -8.867 1 97.19 82 ARG A O 1
ATOM 661 N N . GLY A 1 83 ? 1.334 -32.5 -9.688 1 95.88 83 GLY A N 1
ATOM 662 C CA . GLY A 1 83 ? 1.804 -32.812 -11.023 1 95.88 83 GLY A CA 1
ATOM 663 C C . GLY A 1 83 ? 2.738 -31.766 -11.594 1 95.88 83 GLY A C 1
ATOM 664 O O . GLY A 1 83 ? 3.764 -32.094 -12.195 1 95.88 83 GLY A O 1
ATOM 665 N N . HIS A 1 84 ? 2.408 -30.531 -11.406 1 97.44 84 HIS A N 1
ATOM 666 C CA . HIS A 1 84 ? 3.197 -29.406 -11.891 1 97.44 84 HIS A CA 1
ATOM 667 C C . HIS A 1 84 ? 4.574 -29.375 -11.242 1 97.44 84 HIS A C 1
ATOM 669 O O . HIS A 1 84 ? 5.59 -29.234 -11.93 1 97.44 84 HIS A O 1
ATOM 675 N N . LEU A 1 85 ? 4.652 -29.594 -9.969 1 96.06 85 LEU A N 1
ATOM 676 C CA . LEU A 1 85 ? 5.902 -29.547 -9.219 1 96.06 85 LEU A CA 1
ATOM 677 C C . LEU A 1 85 ? 6.773 -30.766 -9.523 1 96.06 85 LEU A C 1
ATOM 679 O O . LEU A 1 85 ? 7.996 -30.641 -9.648 1 96.06 85 LEU A O 1
ATOM 683 N N . GLN A 1 86 ? 6.18 -31.844 -9.727 1 93.81 86 GLN A N 1
ATOM 684 C CA . GLN A 1 86 ? 6.906 -33.062 -10.039 1 93.81 86 GLN A CA 1
ATOM 685 C C . GLN A 1 86 ? 7.562 -33 -11.414 1 93.81 86 GLN A C 1
ATOM 687 O O . GLN A 1 86 ? 8.617 -33.594 -11.648 1 93.81 86 GLN A O 1
ATOM 692 N N . SER A 1 87 ? 6.902 -32.312 -12.289 1 94.19 87 SER A N 1
ATOM 693 C CA . SER A 1 87 ? 7.445 -32.156 -13.633 1 94.19 87 SER A CA 1
ATOM 694 C C . SER A 1 87 ? 8.453 -31.016 -13.711 1 94.19 87 SER A C 1
ATOM 696 O O . SER A 1 87 ? 8.914 -30.656 -14.797 1 94.19 87 SER A O 1
ATOM 698 N N . GLY A 1 88 ? 8.695 -30.406 -12.508 1 94.69 88 GLY A N 1
ATOM 699 C CA . GLY A 1 88 ? 9.75 -29.406 -12.453 1 94.69 88 GLY A CA 1
ATOM 700 C C . GLY A 1 88 ? 9.227 -27.984 -12.461 1 94.69 88 GLY A C 1
ATOM 701 O O . GLY A 1 88 ? 10 -27.031 -12.586 1 94.69 88 GLY A O 1
ATOM 702 N N . GLY A 1 89 ? 7.934 -27.844 -12.383 1 96.94 89 GLY A N 1
ATOM 703 C CA . GLY A 1 89 ? 7.34 -26.516 -12.352 1 96.94 89 GLY A CA 1
ATOM 704 C C . GLY A 1 89 ? 7.512 -25.812 -11.023 1 96.94 89 GLY A C 1
ATOM 705 O O . GLY A 1 89 ? 7.934 -26.422 -10.039 1 96.94 89 GLY A O 1
ATOM 706 N N . LYS A 1 90 ? 7.246 -24.516 -11.047 1 97.31 90 LYS A N 1
ATOM 707 C CA . LYS A 1 90 ? 7.273 -23.703 -9.836 1 97.31 90 LYS A CA 1
ATOM 708 C C . LYS A 1 90 ? 5.93 -23.016 -9.602 1 97.31 90 LYS A C 1
ATOM 710 O O . LYS A 1 90 ? 5.176 -22.781 -10.547 1 97.31 90 LYS A O 1
ATOM 715 N N . LEU A 1 91 ? 5.672 -22.75 -8.375 1 98.06 91 LEU A N 1
ATOM 716 C CA . LEU A 1 91 ? 4.434 -22.078 -7.98 1 98.06 91 LEU A CA 1
ATOM 717 C C . LEU A 1 91 ? 4.719 -20.875 -7.105 1 98.06 91 LEU A C 1
ATOM 719 O O . LEU A 1 91 ? 5.508 -20.953 -6.164 1 98.06 91 LEU A O 1
ATOM 723 N N . VAL A 1 92 ? 4.164 -19.734 -7.496 1 98.19 92 VAL A N 1
ATOM 724 C CA . VAL A 1 92 ? 4.168 -18.547 -6.664 1 98.19 92 VAL A CA 1
ATOM 725 C C . VAL A 1 92 ? 2.738 -18.172 -6.285 1 98.19 92 VAL A C 1
ATOM 727 O O . VAL A 1 92 ? 1.897 -17.938 -7.156 1 98.19 92 VAL A O 1
ATOM 730 N N . THR A 1 93 ? 2.455 -18.141 -5.043 1 98.25 93 THR A N 1
ATOM 731 C CA . THR A 1 93 ? 1.138 -17.719 -4.582 1 98.25 93 THR A CA 1
ATOM 732 C C . THR A 1 93 ? 1.175 -16.281 -4.07 1 98.25 93 THR A C 1
ATOM 734 O O . THR A 1 93 ? 2.145 -15.875 -3.432 1 98.25 93 THR A O 1
ATOM 737 N N . VAL A 1 94 ? 0.158 -15.547 -4.375 1 96.75 94 VAL A N 1
ATOM 738 C CA . VAL A 1 94 ? 0.028 -14.133 -4.047 1 96.75 94 VAL A CA 1
ATOM 739 C C . VAL A 1 94 ? -1.37 -13.852 -3.5 1 96.75 94 VAL A C 1
ATOM 741 O O . VAL A 1 94 ? -2.363 -14.359 -4.027 1 96.75 94 VAL A O 1
ATOM 744 N N . TRP A 1 95 ? -1.394 -13.102 -2.496 1 95.31 95 TRP A N 1
ATOM 745 C CA . TRP A 1 95 ? -2.699 -12.617 -2.059 1 95.31 95 TRP A CA 1
ATOM 746 C C . TRP A 1 95 ? -3.09 -11.352 -2.811 1 95.31 95 TRP A C 1
ATOM 748 O O . TRP A 1 95 ? -2.225 -10.57 -3.217 1 95.31 95 TRP A O 1
ATOM 758 N N . PRO A 1 96 ? -4.348 -11.211 -3.066 1 91.19 96 PRO A N 1
ATOM 759 C CA . PRO A 1 96 ? -4.754 -10.008 -3.797 1 91.19 96 PRO A CA 1
ATOM 760 C C . PRO A 1 96 ? -4.539 -8.727 -2.994 1 91.19 96 PRO A C 1
ATOM 762 O O . PRO A 1 96 ? -4.484 -8.766 -1.763 1 91.19 96 PRO A O 1
ATOM 765 N N . SER A 1 97 ? -4.457 -7.672 -3.703 1 87 97 SER A N 1
ATOM 766 C CA . SER A 1 97 ? -4.316 -6.371 -3.057 1 87 97 SER A CA 1
ATOM 767 C C . SER A 1 97 ? -5.539 -6.051 -2.199 1 87 97 SER A C 1
ATOM 769 O O . SER A 1 97 ? -6.672 -6.332 -2.592 1 87 97 SER A O 1
ATOM 771 N N . ILE A 1 98 ? -5.301 -5.406 -1.112 1 85.56 98 ILE A N 1
ATOM 772 C CA . ILE A 1 98 ? -6.383 -5.051 -0.205 1 85.56 98 ILE A CA 1
ATOM 773 C C . ILE A 1 98 ? -6.715 -3.568 -0.35 1 85.56 98 ILE A C 1
ATOM 775 O O . ILE A 1 98 ? -5.812 -2.74 -0.51 1 85.56 98 ILE A O 1
ATOM 779 N N . ASN A 1 99 ? -7.902 -3.301 -0.394 1 78.38 99 ASN A N 1
ATOM 780 C CA . ASN A 1 99 ? -8.391 -1.927 -0.352 1 78.38 99 ASN A CA 1
ATOM 781 C C . ASN A 1 99 ? -9.641 -1.804 0.513 1 78.38 99 ASN A C 1
ATOM 783 O O . ASN A 1 99 ? -10.094 -2.789 1.096 1 78.38 99 ASN A O 1
ATOM 787 N N . GLU A 1 100 ? -10.141 -0.589 0.609 1 74.94 100 GLU A N 1
ATOM 788 C CA . GLU A 1 100 ? -11.273 -0.332 1.489 1 74.94 100 GLU A CA 1
ATOM 789 C C . GLU A 1 100 ? -12.5 -1.131 1.056 1 74.94 100 GLU A C 1
ATOM 791 O O . GLU A 1 100 ? -13.242 -1.643 1.896 1 74.94 100 GLU A O 1
ATOM 796 N N . LYS A 1 101 ? -12.578 -1.229 -0.16 1 76.56 101 LYS A N 1
ATOM 797 C CA . LYS A 1 101 ? -13.781 -1.847 -0.709 1 76.56 101 LYS A CA 1
ATOM 798 C C . LYS A 1 101 ? -13.766 -3.359 -0.504 1 76.56 101 LYS A C 1
ATOM 800 O O . LYS A 1 101 ? -14.797 -3.959 -0.187 1 76.56 101 LYS A O 1
ATOM 805 N N . ASN A 1 102 ? -12.625 -3.949 -0.666 1 85.69 102 ASN A N 1
ATOM 806 C CA . ASN A 1 102 ? -12.609 -5.406 -0.617 1 85.69 102 ASN A CA 1
ATOM 807 C C . ASN A 1 102 ? -12.117 -5.918 0.733 1 85.69 102 ASN A C 1
ATOM 809 O O . ASN A 1 102 ? -12.078 -7.125 0.971 1 85.69 102 ASN A O 1
ATOM 813 N N . ALA A 1 103 ? -11.859 -5.031 1.664 1 85.88 103 ALA A N 1
ATOM 814 C CA . ALA A 1 103 ? -11.242 -5.371 2.943 1 85.88 103 ALA A CA 1
ATOM 815 C C . ALA A 1 103 ? -12.086 -6.375 3.717 1 85.88 103 ALA A C 1
ATOM 817 O O . ALA A 1 103 ? -11.57 -7.355 4.25 1 85.88 103 ALA A O 1
ATOM 818 N N . PRO A 1 104 ? -13.398 -6.191 3.797 1 87.62 104 PRO A N 1
ATOM 819 C CA . PRO A 1 104 ? -14.18 -7.172 4.559 1 87.62 104 PRO A CA 1
ATOM 820 C C . PRO A 1 104 ? -14.086 -8.578 3.979 1 87.62 104 PRO A C 1
ATOM 822 O O . PRO A 1 104 ? -13.852 -9.539 4.715 1 87.62 104 PRO A O 1
ATOM 825 N N . LYS A 1 105 ? -14.219 -8.625 2.711 1 91.69 105 LYS A N 1
ATOM 826 C CA . LYS A 1 105 ? -14.125 -9.93 2.061 1 91.69 105 LYS A CA 1
ATOM 827 C C . LYS A 1 105 ? -12.711 -10.492 2.156 1 91.69 105 LYS A C 1
ATOM 829 O O . LYS A 1 105 ? -12.523 -11.695 2.334 1 91.69 105 LYS A O 1
ATOM 834 N N . TRP A 1 106 ? -11.789 -9.625 1.945 1 92.12 106 TRP A N 1
ATOM 835 C CA . TRP A 1 106 ? -10.375 -9.977 2.053 1 92.12 106 TRP A CA 1
ATOM 836 C C . TRP A 1 106 ? -10.078 -10.617 3.404 1 92.12 106 TRP A C 1
ATOM 838 O O . TRP A 1 106 ? -9.469 -11.688 3.475 1 92.12 106 TRP A O 1
ATOM 848 N N . LYS A 1 107 ? -10.578 -10.102 4.5 1 91.69 107 LYS A N 1
ATOM 849 C CA . LYS A 1 107 ? -10.344 -10.594 5.852 1 91.69 107 LYS A CA 1
ATOM 850 C C . LYS A 1 107 ? -11.031 -11.945 6.066 1 91.69 107 LYS A C 1
ATOM 852 O O . LYS A 1 107 ? -10.492 -12.82 6.746 1 91.69 107 LYS A O 1
ATOM 857 N N . GLU A 1 108 ? -12.109 -12.078 5.477 1 93.56 108 GLU A N 1
ATOM 858 C CA . GLU A 1 108 ? -12.859 -13.328 5.57 1 93.56 108 GLU A CA 1
ATOM 859 C C . GLU A 1 108 ? -12.086 -14.484 4.945 1 93.56 108 GLU A C 1
ATOM 861 O O . GLU A 1 108 ? -12.211 -15.633 5.379 1 93.56 108 GLU A O 1
ATOM 866 N N . LEU A 1 109 ? -11.305 -14.18 3.996 1 95.75 109 LEU A N 1
ATOM 867 C CA . LEU A 1 109 ? -10.711 -15.234 3.184 1 95.75 109 LEU A CA 1
ATOM 868 C C . LEU A 1 109 ? -9.258 -15.477 3.598 1 95.75 109 LEU A C 1
ATOM 870 O O . LEU A 1 109 ? -8.609 -16.391 3.076 1 95.75 109 LEU A O 1
ATOM 874 N N . MET A 1 110 ? -8.734 -14.758 4.512 1 95.06 110 MET A N 1
ATOM 875 C CA . MET A 1 110 ? -7.332 -14.852 4.918 1 95.06 110 MET A CA 1
ATOM 876 C C . MET A 1 110 ? -7 -16.266 5.387 1 95.06 110 MET A C 1
ATOM 878 O O . MET A 1 110 ? -5.961 -16.812 5.016 1 95.06 110 MET A O 1
ATOM 882 N N . ASP A 1 111 ? -7.855 -16.828 6.188 1 94.75 111 ASP A N 1
ATOM 883 C CA . ASP A 1 111 ? -7.617 -18.172 6.711 1 94.75 111 ASP A CA 1
ATOM 884 C C . ASP A 1 111 ? -7.598 -19.203 5.59 1 94.75 111 ASP A C 1
ATOM 886 O O . ASP A 1 111 ? -6.773 -20.125 5.598 1 94.75 111 ASP A O 1
ATOM 890 N N . LEU A 1 112 ? -8.477 -19.031 4.723 1 96.69 112 LEU A N 1
ATOM 891 C CA . LEU A 1 112 ? -8.523 -19.922 3.576 1 96.69 112 LEU A CA 1
ATOM 892 C C . LEU A 1 112 ? -7.227 -19.859 2.777 1 96.69 112 LEU A C 1
ATOM 894 O O . LEU A 1 112 ? -6.613 -20.891 2.486 1 96.69 112 LEU A O 1
ATOM 898 N N . TRP A 1 113 ? -6.863 -18.656 2.355 1 97.38 113 TRP A N 1
ATOM 899 C CA . TRP A 1 113 ? -5.648 -18.484 1.563 1 97.38 113 TRP A CA 1
ATOM 900 C C . TRP A 1 113 ? -4.43 -19 2.32 1 97.38 113 TRP A C 1
ATOM 902 O O . TRP A 1 113 ? -3.549 -19.625 1.735 1 97.38 113 TRP A O 1
ATOM 912 N N . SER A 1 114 ? -4.438 -18.719 3.637 1 96.25 114 SER A N 1
ATOM 913 C CA . SER A 1 114 ? -3.348 -19.234 4.465 1 96.25 114 SER A CA 1
ATOM 914 C C . SER A 1 114 ? -3.293 -20.75 4.438 1 96.25 114 SER A C 1
ATOM 916 O O . SER A 1 114 ? -2.213 -21.344 4.332 1 96.25 114 SER A O 1
ATOM 918 N N . ALA A 1 115 ? -4.344 -21.375 4.574 1 96.69 115 ALA A N 1
ATOM 919 C CA . ALA A 1 115 ? -4.418 -22.828 4.535 1 96.69 115 ALA A CA 1
ATOM 920 C C . ALA A 1 115 ? -3.973 -23.375 3.178 1 96.69 115 ALA A C 1
ATOM 922 O O . ALA A 1 115 ? -3.26 -24.375 3.104 1 96.69 115 ALA A O 1
ATOM 923 N N . LEU A 1 116 ? -4.418 -22.719 2.162 1 97.56 116 LEU A N 1
ATOM 924 C CA . LEU A 1 116 ? -4.027 -23.125 0.819 1 97.56 116 LEU A CA 1
ATOM 925 C C . LEU A 1 116 ? -2.523 -22.984 0.619 1 97.56 116 LEU A C 1
ATOM 927 O O . LEU A 1 116 ? -1.872 -23.891 0.097 1 97.56 116 LEU A O 1
ATOM 931 N N . ASP A 1 117 ? -2.027 -21.828 0.978 1 97 117 ASP A N 1
ATOM 932 C CA . ASP A 1 117 ? -0.585 -21.609 0.901 1 97 117 ASP A CA 1
ATOM 933 C C . ASP A 1 117 ? 0.173 -22.719 1.632 1 97 117 ASP A C 1
ATOM 935 O O . ASP A 1 117 ? 1.124 -23.281 1.093 1 97 117 ASP A O 1
ATOM 939 N N . SER A 1 118 ? -0.216 -23 2.818 1 96.44 118 SER A N 1
ATOM 940 C CA . SER A 1 118 ? 0.442 -24.016 3.637 1 96.44 118 SER A CA 1
ATOM 941 C C . SER A 1 118 ? 0.352 -25.391 2.988 1 96.44 118 SER A C 1
ATOM 943 O O . SER A 1 118 ? 1.326 -26.141 2.984 1 96.44 118 SER A O 1
ATOM 945 N N . ALA A 1 119 ? -0.797 -25.734 2.531 1 97 119 ALA A N 1
ATOM 946 C CA . ALA A 1 119 ? -1.002 -27.031 1.89 1 97 119 ALA A CA 1
ATOM 947 C C . ALA A 1 119 ? -0.098 -27.188 0.67 1 97 119 ALA A C 1
ATOM 949 O O . ALA A 1 119 ? 0.495 -28.25 0.461 1 97 119 ALA A O 1
ATOM 950 N N . LEU A 1 120 ? -0.018 -26.141 -0.099 1 97.75 120 LEU A N 1
ATOM 951 C CA . LEU A 1 120 ? 0.823 -26.188 -1.29 1 97.75 120 LEU A CA 1
ATOM 952 C C . LEU A 1 120 ? 2.297 -26.297 -0.912 1 97.75 120 LEU A C 1
ATOM 954 O O . LEU A 1 120 ? 3.049 -27.047 -1.544 1 97.75 120 LEU A O 1
ATOM 958 N N . GLU A 1 121 ? 2.703 -25.547 0.045 1 95.56 121 GLU A N 1
ATOM 959 C CA . GLU A 1 121 ? 4.086 -25.578 0.512 1 95.56 121 GLU A CA 1
ATOM 960 C C . GLU A 1 121 ? 4.473 -26.984 0.975 1 95.56 121 GLU A C 1
ATOM 962 O O . GLU A 1 121 ? 5.617 -27.406 0.808 1 95.56 121 GLU A O 1
ATOM 967 N N . ARG A 1 122 ? 3.586 -27.688 1.498 1 94.94 122 ARG A N 1
ATOM 968 C CA . ARG A 1 122 ? 3.846 -29 2.061 1 94.94 122 ARG A CA 1
ATOM 969 C C . ARG A 1 122 ? 4.066 -30.031 0.96 1 94.94 122 ARG A C 1
ATOM 971 O O . ARG A 1 122 ? 4.672 -31.078 1.196 1 94.94 122 ARG A O 1
ATOM 978 N N . ILE A 1 123 ? 3.568 -29.781 -0.213 1 93.81 123 ILE A N 1
ATOM 979 C CA . ILE A 1 123 ? 3.68 -30.75 -1.297 1 93.81 123 ILE A CA 1
ATOM 980 C C . ILE A 1 123 ? 5.152 -31.031 -1.592 1 93.81 123 ILE A C 1
ATOM 982 O O . ILE A 1 123 ? 5.535 -32.156 -1.848 1 93.81 123 ILE A O 1
ATOM 986 N N . ASP A 1 124 ? 5.984 -30.062 -1.574 1 90.19 124 ASP A N 1
ATOM 987 C CA . ASP A 1 124 ? 7.395 -30.25 -1.885 1 90.19 124 ASP A CA 1
ATOM 988 C C . ASP A 1 124 ? 8.281 -29.578 -0.833 1 90.19 124 ASP A C 1
ATOM 990 O O . ASP A 1 124 ? 9.391 -29.141 -1.138 1 90.19 124 ASP A O 1
ATOM 994 N N . ASN A 1 125 ? 7.766 -29.375 0.295 1 86.31 125 ASN A N 1
ATOM 995 C CA . ASN A 1 125 ? 8.445 -28.781 1.444 1 86.31 125 ASN A CA 1
ATOM 996 C C . ASN A 1 125 ? 8.977 -27.391 1.128 1 86.31 125 ASN A C 1
ATOM 998 O O . ASN A 1 125 ? 10.102 -27.047 1.506 1 86.31 125 ASN A O 1
ATOM 1002 N N . GLY A 1 126 ? 8.273 -26.734 0.251 1 81.25 126 GLY A N 1
ATOM 1003 C CA . GLY A 1 126 ? 8.547 -25.328 -0.009 1 81.25 126 GLY A CA 1
ATOM 1004 C C . GLY A 1 126 ? 9.711 -25.109 -0.953 1 81.25 126 GLY A C 1
ATOM 1005 O O . GLY A 1 126 ? 10.18 -23.984 -1.125 1 81.25 126 GLY A O 1
ATOM 1006 N N . ASN A 1 127 ? 10.148 -26.125 -1.604 1 89 127 ASN A N 1
ATOM 1007 C CA . ASN A 1 127 ? 11.305 -25.984 -2.484 1 89 127 ASN A CA 1
ATOM 1008 C C . ASN A 1 127 ? 10.945 -25.234 -3.76 1 89 127 ASN A C 1
ATOM 1010 O O . ASN A 1 127 ? 11.703 -24.375 -4.215 1 89 127 ASN A O 1
ATOM 1014 N N . GLN A 1 128 ? 9.859 -25.609 -4.336 1 95.06 128 GLN A N 1
ATOM 1015 C CA . GLN A 1 128 ? 9.477 -24.984 -5.602 1 95.06 128 GLN A CA 1
ATOM 1016 C C . GLN A 1 128 ? 8.188 -24.188 -5.453 1 95.06 128 GLN A C 1
ATOM 1018 O O . GLN A 1 128 ? 7.586 -23.766 -6.449 1 95.06 128 GLN A O 1
ATOM 1023 N N . VAL A 1 129 ? 7.684 -24 -4.219 1 97.19 129 VAL A N 1
ATOM 1024 C CA . VAL A 1 129 ? 6.516 -23.188 -3.906 1 97.19 129 VAL A CA 1
ATOM 1025 C C . VAL A 1 129 ? 6.949 -21.938 -3.131 1 97.19 129 VAL A C 1
ATOM 1027 O O . VAL A 1 129 ? 7.609 -22.047 -2.094 1 97.19 129 VAL A O 1
ATOM 1030 N N . PHE A 1 130 ? 6.621 -20.812 -3.617 1 96.81 130 PHE A N 1
ATOM 1031 C CA . PHE A 1 130 ? 7.035 -19.531 -3.035 1 96.81 130 PHE A CA 1
ATOM 1032 C C . PHE A 1 130 ? 5.824 -18.688 -2.676 1 96.81 130 PHE A C 1
ATOM 1034 O O . PHE A 1 130 ? 4.961 -18.438 -3.518 1 96.81 130 PHE A O 1
ATOM 1041 N N . LYS A 1 131 ? 5.809 -18.266 -1.524 1 95.5 131 LYS A N 1
ATOM 1042 C CA . LYS A 1 131 ? 4.781 -17.344 -1.069 1 95.5 131 LYS A CA 1
ATOM 1043 C C . LYS A 1 131 ? 5.273 -15.898 -1.133 1 95.5 131 LYS A C 1
ATOM 1045 O O . LYS A 1 131 ? 6.344 -15.578 -0.614 1 95.5 131 LYS A O 1
ATOM 1050 N N . ALA A 1 132 ? 4.453 -15.055 -1.781 1 93.69 132 ALA A N 1
ATOM 1051 C CA . ALA A 1 132 ? 4.867 -13.656 -1.918 1 93.69 132 ALA A CA 1
ATOM 1052 C C . ALA A 1 132 ? 4.223 -12.789 -0.843 1 93.69 132 ALA A C 1
ATOM 1054 O O . ALA A 1 132 ? 4.625 -11.641 -0.642 1 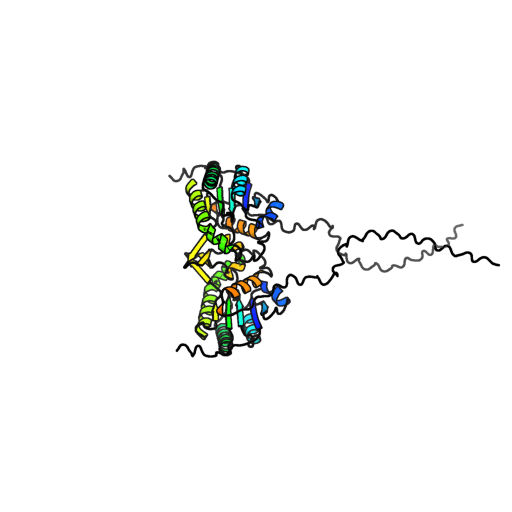93.69 132 ALA A O 1
ATOM 1055 N N . THR A 1 133 ? 3.293 -13.344 -0.166 1 92 133 THR A N 1
ATOM 1056 C CA . THR A 1 133 ? 2.537 -12.602 0.841 1 92 133 THR A CA 1
ATOM 1057 C C . THR A 1 133 ? 3.322 -12.516 2.146 1 92 133 THR A C 1
ATOM 1059 O O . THR A 1 133 ? 3.945 -13.492 2.572 1 92 133 THR A O 1
ATOM 1062 N N . ASN A 1 134 ? 3.312 -11.367 2.717 1 90.44 134 ASN A N 1
ATOM 1063 C CA . ASN A 1 134 ? 3.906 -11.164 4.035 1 90.44 134 ASN A CA 1
ATOM 1064 C C . ASN A 1 134 ? 3.15 -10.109 4.836 1 90.44 134 ASN A C 1
ATOM 1066 O O . ASN A 1 134 ? 3.236 -8.914 4.535 1 90.44 134 ASN A O 1
ATOM 1070 N N . LEU A 1 135 ? 2.426 -10.57 5.758 1 92.69 135 LEU A N 1
ATOM 1071 C CA . LEU A 1 135 ? 1.617 -9.695 6.598 1 92.69 135 LEU A CA 1
ATOM 1072 C C . LEU A 1 135 ? 1.535 -10.227 8.023 1 92.69 135 LEU A C 1
ATOM 1074 O O . LEU A 1 135 ? 1.789 -11.414 8.258 1 92.69 135 LEU A O 1
ATOM 1078 N N . ILE A 1 136 ? 1.284 -9.383 8.906 1 92.5 136 ILE A N 1
ATOM 1079 C CA . ILE A 1 136 ? 1.09 -9.758 10.305 1 92.5 136 ILE A CA 1
ATOM 1080 C C . ILE A 1 136 ? -0.141 -9.047 10.867 1 92.5 136 ILE A C 1
ATOM 1082 O O . ILE A 1 136 ? -0.547 -8 10.352 1 92.5 136 ILE A O 1
ATOM 1086 N N . THR A 1 137 ? -0.741 -9.68 11.734 1 91.19 137 THR A N 1
ATOM 1087 C CA . THR A 1 137 ? -1.846 -9.055 12.461 1 91.19 137 THR A CA 1
ATOM 1088 C C . THR A 1 137 ? -1.439 -8.734 13.891 1 91.19 137 THR A C 1
ATOM 1090 O O . THR A 1 137 ? -0.932 -9.594 14.609 1 91.19 137 THR A O 1
ATOM 1093 N N . VAL A 1 138 ? -1.556 -7.551 14.258 1 91.62 138 VAL A N 1
ATOM 1094 C CA . VAL A 1 138 ? -1.271 -7.098 15.617 1 91.62 138 VAL A CA 1
ATOM 1095 C C . VAL A 1 138 ? -2.5 -6.402 16.203 1 91.62 138 VAL A C 1
ATOM 1097 O O . VAL A 1 138 ? -2.971 -5.402 15.656 1 91.62 138 VAL A O 1
ATOM 1100 N N . GLU A 1 139 ? -3.092 -6.938 17.297 1 90.62 139 GLU A N 1
ATOM 1101 C CA . GLU A 1 139 ? -4.25 -6.379 18 1 90.62 139 GLU A CA 1
ATOM 1102 C C . GLU A 1 139 ? -5.395 -6.117 17.016 1 90.62 139 GLU A C 1
ATOM 1104 O O . GLU A 1 139 ? -5.969 -5.023 17 1 90.62 139 GLU A O 1
ATOM 1109 N N . GLY A 1 140 ? -5.582 -7.066 16.125 1 86.62 140 GLY A N 1
ATOM 1110 C CA . GLY A 1 140 ? -6.715 -7.02 15.211 1 86.62 140 GLY A CA 1
ATOM 1111 C C . GLY A 1 140 ? -6.469 -6.152 13.992 1 86.62 140 GLY A C 1
ATOM 1112 O O . GLY A 1 140 ? -7.32 -6.062 13.109 1 86.62 140 GLY A O 1
ATOM 1113 N N . ARG A 1 141 ? -5.305 -5.5 13.93 1 90.31 141 ARG A N 1
ATOM 1114 C CA . ARG A 1 141 ? -4.941 -4.66 12.797 1 90.31 141 ARG A CA 1
ATOM 1115 C C . ARG A 1 141 ? -4.008 -5.398 11.844 1 90.31 141 ARG A C 1
ATOM 1117 O O . ARG A 1 141 ? -3.115 -6.129 12.273 1 90.31 141 ARG A O 1
ATOM 1124 N N . LEU A 1 142 ? -4.281 -5.156 10.594 1 92.88 142 LEU A N 1
ATOM 1125 C CA . LEU A 1 142 ? -3.5 -5.816 9.555 1 92.88 142 LEU A CA 1
ATOM 1126 C C . LEU A 1 142 ? -2.322 -4.945 9.125 1 92.88 142 LEU A C 1
ATOM 1128 O O . LEU A 1 142 ? -2.504 -3.785 8.75 1 92.88 142 LEU A O 1
ATOM 1132 N N . TYR A 1 143 ? -1.14 -5.492 9.258 1 93.56 143 TYR A N 1
ATOM 1133 C CA . TYR A 1 143 ? 0.084 -4.832 8.812 1 93.56 143 TYR A CA 1
ATOM 1134 C C . TYR A 1 143 ? 0.695 -5.562 7.625 1 93.56 143 TYR A C 1
ATOM 1136 O O . TYR A 1 143 ? 0.885 -6.781 7.664 1 93.56 143 TYR A O 1
ATOM 1144 N N . ILE A 1 144 ? 0.938 -4.797 6.598 1 92 144 ILE A N 1
ATOM 1145 C CA . ILE A 1 144 ? 1.469 -5.344 5.355 1 92 144 ILE A CA 1
ATOM 1146 C C . ILE A 1 144 ? 2.936 -4.945 5.199 1 92 144 ILE A C 1
ATOM 1148 O O . ILE A 1 144 ? 3.287 -3.777 5.367 1 92 144 ILE A O 1
ATOM 1152 N N . GLU A 1 145 ? 3.721 -5.938 4.941 1 92.56 145 GLU A N 1
ATOM 1153 C CA . GLU A 1 145 ? 5.121 -5.602 4.703 1 92.56 145 GLU A CA 1
ATOM 1154 C C . GLU A 1 145 ? 5.27 -4.656 3.514 1 92.56 145 GLU A C 1
ATOM 1156 O O . GLU A 1 145 ? 4.621 -4.844 2.48 1 92.56 145 GLU A O 1
ATOM 1161 N N . ALA A 1 146 ? 6.098 -3.658 3.666 1 87.94 146 ALA A N 1
ATOM 1162 C CA . ALA A 1 146 ? 6.332 -2.725 2.568 1 87.94 146 ALA A CA 1
ATOM 1163 C C . ALA A 1 146 ? 6.77 -3.463 1.306 1 87.94 146 ALA A C 1
ATOM 1165 O O . ALA A 1 146 ? 7.574 -4.395 1.371 1 87.94 146 ALA A O 1
ATOM 1166 N N . SER A 1 147 ? 6.148 -3.104 0.202 1 83.88 147 SER A N 1
ATOM 1167 C CA . SER A 1 147 ? 6.469 -3.596 -1.134 1 83.88 147 SER A CA 1
ATOM 1168 C C . SER A 1 147 ? 5.879 -4.98 -1.368 1 83.88 147 SER A C 1
ATOM 1170 O O . SER A 1 147 ? 6.215 -5.648 -2.348 1 83.88 147 SER A O 1
ATOM 1172 N N . SER A 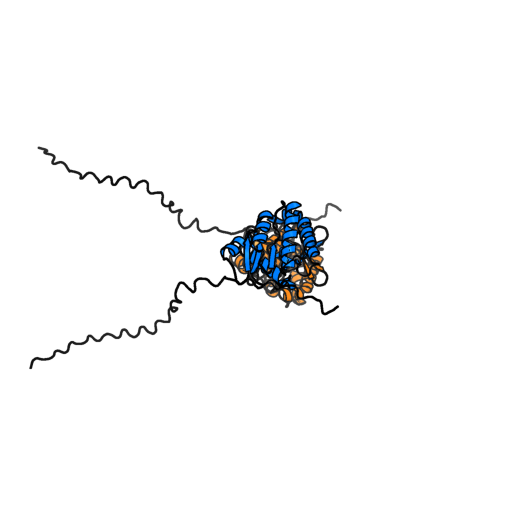1 148 ? 5.094 -5.457 -0.41 1 88.81 148 SER A N 1
ATOM 1173 C CA . SER A 1 148 ? 4.375 -6.703 -0.657 1 88.81 148 SER A CA 1
ATOM 1174 C C . SER A 1 148 ? 3.207 -6.488 -1.612 1 88.81 148 SER A C 1
ATOM 1176 O O . SER A 1 148 ? 2.635 -5.398 -1.666 1 88.81 148 SER A O 1
ATOM 1178 N N . PRO A 1 149 ? 2.84 -7.512 -2.309 1 88.12 149 PRO A N 1
ATOM 1179 C CA . PRO A 1 149 ? 1.803 -7.359 -3.332 1 88.12 149 PRO A CA 1
ATOM 1180 C C . PRO A 1 149 ? 0.463 -6.91 -2.754 1 88.12 149 PRO A C 1
ATOM 1182 O O . PRO A 1 149 ? -0.302 -6.219 -3.428 1 88.12 149 PRO A O 1
ATOM 1185 N N . GLU A 1 150 ? 0.125 -7.277 -1.562 1 88.75 150 GLU A N 1
ATOM 1186 C CA . GLU A 1 150 ? -1.161 -6.965 -0.947 1 88.75 150 GLU A CA 1
ATOM 1187 C C . GLU A 1 150 ? -1.338 -5.457 -0.778 1 88.75 150 GLU A C 1
ATOM 1189 O O . GLU A 1 150 ? -2.465 -4.961 -0.731 1 88.75 150 GLU A O 1
ATOM 1194 N N . GLY A 1 151 ? -0.257 -4.832 -0.671 1 82.12 151 GLY A N 1
ATOM 1195 C CA . GLY A 1 151 ? -0.317 -3.395 -0.479 1 82.12 151 GLY A CA 1
ATOM 1196 C C . GLY A 1 151 ? -0.411 -2.621 -1.781 1 82.12 151 GLY A C 1
ATOM 1197 O O . GLY A 1 151 ? -0.495 -1.392 -1.775 1 82.12 151 GLY A O 1
ATOM 1198 N N . SER A 1 152 ? -0.416 -3.246 -2.881 1 72.81 152 SER A N 1
A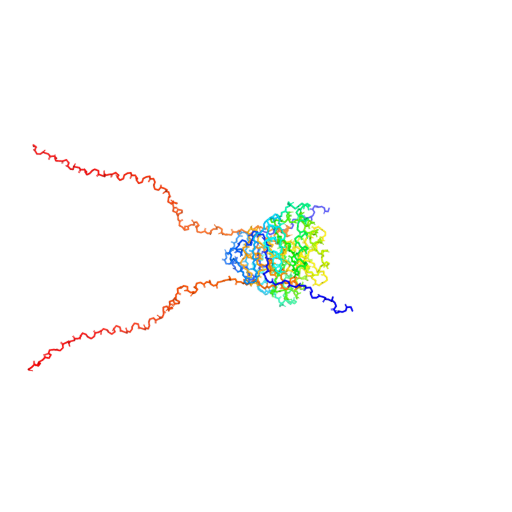TOM 1199 C CA . SER A 1 152 ? -0.309 -2.623 -4.195 1 72.81 152 SER A CA 1
ATOM 1200 C C . SER A 1 152 ? -1.604 -1.913 -4.578 1 72.81 152 SER A C 1
ATOM 1202 O O . SER A 1 152 ? -1.63 -1.13 -5.527 1 72.81 152 SER A O 1
ATOM 1204 N N . GLY A 1 153 ? -2.631 -2.004 -3.928 1 63.25 153 GLY A N 1
ATOM 1205 C CA . GLY A 1 153 ? -3.898 -1.444 -4.371 1 63.25 153 GLY A CA 1
ATOM 1206 C C . GLY A 1 153 ? -4.625 -0.676 -3.283 1 63.25 153 GLY A C 1
ATOM 1207 O O . GLY A 1 153 ? -5.844 -0.5 -3.348 1 63.25 153 GLY A O 1
ATOM 1208 N N . GLN A 1 154 ? -3.936 -0.413 -2.281 1 61.25 154 GLN A N 1
ATOM 1209 C CA . GLN A 1 154 ? -4.656 0.095 -1.118 1 61.25 154 GLN A CA 1
ATOM 1210 C C . GLN A 1 154 ? -5.457 1.344 -1.47 1 61.25 154 GLN A C 1
ATOM 1212 O O . GLN A 1 154 ? -6.492 1.614 -0.859 1 61.25 154 GLN A O 1
ATOM 1217 N N . PHE A 1 155 ? -5.055 2.104 -2.369 1 57.19 155 PHE A N 1
ATOM 1218 C CA . PHE A 1 155 ? -5.77 3.367 -2.492 1 57.19 155 PHE A CA 1
ATOM 1219 C C . PHE A 1 155 ? -6.48 3.459 -3.838 1 57.19 155 PHE A C 1
ATOM 1221 O O . PHE A 1 155 ? -7.008 4.512 -4.199 1 57.19 155 PHE A O 1
ATOM 1228 N N . PHE A 1 156 ? -6.344 2.369 -4.59 1 51.44 156 PHE A N 1
ATOM 1229 C CA . PHE A 1 156 ? -7.223 2.406 -5.754 1 51.44 156 PHE A CA 1
ATOM 1230 C C . PHE A 1 156 ? -8.672 2.219 -5.34 1 51.44 156 PHE A C 1
ATOM 1232 O O . PHE A 1 156 ? -8.992 1.331 -4.547 1 51.44 156 PHE A O 1
ATOM 1239 N N . THR A 1 157 ? -9.297 3.402 -5.043 1 45.84 157 THR A N 1
ATOM 1240 C CA . THR A 1 157 ? -10.68 3.391 -4.57 1 45.84 157 THR A CA 1
ATOM 1241 C C . THR A 1 157 ? -11.523 2.438 -5.406 1 45.84 157 THR A C 1
ATOM 1243 O O . THR A 1 157 ? -12.406 1.756 -4.875 1 45.84 157 THR A O 1
ATOM 1246 N N . SER A 1 158 ? -11.727 2.898 -6.688 1 40.41 158 SER A N 1
ATOM 1247 C CA . SER A 1 158 ? -12.805 2.234 -7.418 1 40.41 158 SER A CA 1
ATOM 1248 C C . SER A 1 158 ? -12.273 1.07 -8.25 1 40.41 158 SER A C 1
ATOM 1250 O O . SER A 1 158 ? -12.828 -0.031 -8.203 1 40.41 158 SER A O 1
ATOM 1252 N N . HIS A 1 159 ? -11.5 1.473 -9.344 1 40.91 159 HIS A N 1
ATOM 1253 C CA . HIS A 1 159 ? -11.172 0.449 -10.328 1 40.91 159 HIS A CA 1
ATOM 1254 C C . HIS A 1 159 ? -9.688 0.108 -10.297 1 40.91 159 HIS A C 1
ATOM 1256 O O . HIS A 1 159 ? -8.836 1.002 -10.359 1 40.91 159 HIS A O 1
ATOM 1262 N N . VAL A 1 160 ? -9.469 -0.947 -9.492 1 49 160 VAL A N 1
ATOM 1263 C CA . VAL A 1 160 ? -8.109 -1.438 -9.703 1 49 160 VAL A CA 1
ATOM 1264 C C . VAL A 1 160 ? -7.738 -1.318 -11.18 1 49 160 VAL A C 1
ATOM 1266 O O . VAL A 1 160 ? -8.336 -1.976 -12.031 1 49 160 VAL A O 1
ATOM 1269 N N . GLY A 1 161 ? -7.164 -0.168 -11.484 1 55.41 161 GLY A N 1
ATOM 1270 C CA . GLY A 1 161 ? -6.777 0.044 -12.867 1 55.41 161 GLY A CA 1
ATOM 1271 C C . GLY A 1 161 ? -5.785 -0.985 -13.375 1 55.41 161 GLY A C 1
ATOM 1272 O O . GLY A 1 161 ? -5.32 -1.834 -12.609 1 55.41 161 GLY A O 1
ATOM 1273 N N . ALA A 1 162 ? -5.699 -1.083 -14.641 1 60.19 162 ALA A N 1
ATOM 1274 C CA . ALA A 1 162 ? -4.855 -2.014 -15.383 1 60.19 162 ALA A CA 1
ATOM 1275 C C . ALA A 1 162 ? -3.426 -2.004 -14.852 1 60.19 162 ALA A C 1
ATOM 1277 O O . ALA A 1 162 ? -2.682 -2.969 -15.039 1 60.19 162 ALA A O 1
ATOM 1278 N N . GLY A 1 163 ? -3.164 -1.02 -13.969 1 68.88 163 GLY A N 1
ATOM 1279 C CA . GLY A 1 163 ? -1.795 -0.92 -13.492 1 68.88 163 GLY A CA 1
ATOM 1280 C C . GLY A 1 163 ? -1.535 -1.743 -12.242 1 68.88 163 GLY A C 1
ATOM 1281 O O . GLY A 1 163 ? -0.393 -2.111 -11.961 1 68.88 163 GLY A O 1
ATOM 1282 N N . VAL A 1 164 ? -2.605 -2.166 -11.594 1 75.75 164 VAL A N 1
ATOM 1283 C CA . VAL A 1 164 ? -2.439 -2.812 -10.297 1 75.75 164 VAL A CA 1
ATOM 1284 C C . VAL A 1 164 ? -1.888 -4.223 -10.484 1 75.75 164 VAL A C 1
ATOM 1286 O O . VAL A 1 164 ? -0.899 -4.602 -9.852 1 75.75 164 VAL A O 1
ATOM 1289 N N . PRO A 1 165 ? -2.396 -4.941 -11.461 1 82.69 165 PRO A N 1
ATOM 1290 C CA . PRO A 1 165 ? -1.859 -6.293 -11.633 1 82.69 165 PRO A CA 1
ATOM 1291 C C . PRO A 1 165 ? -0.385 -6.297 -12.031 1 82.69 165 PRO A C 1
ATOM 1293 O O . PRO A 1 165 ? 0.356 -7.215 -11.664 1 82.69 165 PRO A O 1
ATOM 1296 N N . LYS A 1 166 ? 0.035 -5.344 -12.766 1 84.44 166 LYS A N 1
ATOM 1297 C CA . LYS A 1 166 ? 1.451 -5.254 -13.109 1 84.44 166 LYS A CA 1
ATOM 1298 C C . LYS A 1 166 ? 2.311 -5.094 -11.859 1 84.44 166 LYS A C 1
ATOM 1300 O O . LYS A 1 166 ? 3.359 -5.73 -11.734 1 84.44 166 LYS A O 1
ATOM 1305 N N . TYR A 1 167 ? 1.815 -4.336 -11.039 1 81.19 167 TYR A N 1
ATOM 1306 C CA . TYR A 1 167 ? 2.557 -4.117 -9.805 1 81.19 167 TYR A CA 1
ATOM 1307 C C . TYR A 1 167 ? 2.523 -5.363 -8.922 1 81.19 167 TYR A C 1
ATOM 1309 O O . TYR A 1 167 ? 3.523 -5.707 -8.289 1 81.19 167 TYR A O 1
ATOM 1317 N N . VAL A 1 168 ? 1.382 -5.906 -8.898 1 88.69 168 VAL A N 1
ATOM 1318 C CA . VAL A 1 168 ? 1.256 -7.137 -8.117 1 88.69 168 VAL A CA 1
ATOM 1319 C C . VAL A 1 168 ? 2.271 -8.164 -8.617 1 88.69 168 VAL A C 1
ATOM 1321 O O . VAL A 1 168 ? 2.965 -8.797 -7.812 1 88.69 168 VAL A O 1
ATOM 1324 N N . TYR A 1 169 ? 2.414 -8.25 -9.898 1 91.44 169 TYR A N 1
ATOM 1325 C CA . TYR A 1 169 ? 3.375 -9.188 -10.477 1 91.44 169 TYR A CA 1
ATOM 1326 C C . TYR A 1 169 ? 4.801 -8.805 -10.094 1 91.44 169 TYR A C 1
ATOM 1328 O O . TYR A 1 169 ? 5.586 -9.648 -9.672 1 91.44 169 TYR A O 1
ATOM 1336 N N . GLU A 1 170 ? 5.09 -7.566 -10.219 1 88.56 170 GLU A N 1
ATOM 1337 C CA . GLU A 1 170 ? 6.449 -7.117 -9.945 1 88.56 170 GLU A CA 1
ATOM 1338 C C . GLU A 1 170 ? 6.797 -7.277 -8.469 1 88.56 170 GLU A C 1
ATOM 1340 O O . GLU A 1 170 ? 7.922 -7.648 -8.125 1 88.56 170 GLU A O 1
ATOM 1345 N N . ALA A 1 171 ? 5.875 -6.98 -7.668 1 88.12 171 ALA A N 1
ATOM 1346 C CA . ALA A 1 171 ? 6.086 -7.199 -6.238 1 88.12 171 ALA A CA 1
ATOM 1347 C C . ALA A 1 171 ? 6.324 -8.68 -5.941 1 88.12 171 ALA A C 1
ATOM 1349 O O . ALA A 1 171 ? 7.223 -9.023 -5.172 1 88.12 171 ALA A O 1
ATOM 1350 N N . ALA A 1 172 ? 5.535 -9.508 -6.551 1 93.88 172 ALA A N 1
ATOM 1351 C CA . ALA A 1 172 ? 5.707 -10.953 -6.383 1 93.88 172 ALA A CA 1
ATOM 1352 C C . ALA A 1 172 ? 7.078 -11.398 -6.879 1 93.88 172 ALA A C 1
ATOM 1354 O O . ALA A 1 172 ? 7.738 -12.219 -6.234 1 93.88 172 ALA A O 1
ATOM 1355 N N . ARG A 1 173 ? 7.465 -10.875 -7.996 1 94.19 173 ARG A N 1
ATOM 1356 C CA . ARG A 1 173 ? 8.758 -11.203 -8.586 1 94.19 173 ARG A CA 1
ATOM 1357 C C . ARG A 1 173 ? 9.898 -10.867 -7.625 1 94.19 173 ARG A C 1
ATOM 1359 O O . ARG A 1 173 ? 10.828 -11.656 -7.461 1 94.19 173 ARG A O 1
ATOM 1366 N N . LYS A 1 174 ? 9.805 -9.836 -6.988 1 90.19 174 LYS A N 1
ATOM 1367 C CA . LYS A 1 174 ? 10.859 -9.375 -6.09 1 90.19 174 LYS A CA 1
ATOM 1368 C C . LYS A 1 174 ? 10.828 -10.141 -4.773 1 90.19 174 LYS A C 1
ATOM 1370 O O . LYS A 1 174 ? 11.867 -10.328 -4.137 1 90.19 174 LYS A O 1
ATOM 1375 N N . LYS A 1 175 ? 9.633 -10.516 -4.375 1 91.69 175 LYS A N 1
ATOM 1376 C CA . LYS A 1 175 ? 9.492 -11.227 -3.105 1 91.69 175 LYS A CA 1
ATOM 1377 C C . LYS A 1 175 ? 9.836 -12.703 -3.262 1 91.69 175 LYS A C 1
ATOM 1379 O O . LYS A 1 175 ? 10.453 -13.305 -2.375 1 91.69 175 LYS A O 1
ATOM 1384 N N . ALA A 1 176 ? 9.422 -13.289 -4.375 1 94.44 176 ALA A N 1
ATOM 1385 C CA . ALA A 1 176 ? 9.672 -14.703 -4.648 1 94.44 176 ALA A CA 1
ATOM 1386 C C . ALA A 1 176 ? 10.938 -14.883 -5.48 1 94.44 176 ALA A C 1
ATOM 1388 O O . ALA A 1 176 ? 10.891 -15.422 -6.59 1 94.44 176 ALA A O 1
ATOM 1389 N N . VAL A 1 177 ? 12.031 -14.555 -4.938 1 92.44 177 VAL A N 1
ATOM 1390 C CA . VAL A 1 177 ? 13.305 -14.5 -5.656 1 92.44 177 VAL A CA 1
ATOM 1391 C C . VAL A 1 177 ? 13.641 -15.891 -6.195 1 92.44 177 VAL A C 1
ATOM 1393 O O . VAL A 1 177 ? 14.133 -16.016 -7.32 1 92.44 177 VAL A O 1
ATOM 1396 N N . GLY A 1 178 ? 13.328 -16.906 -5.441 1 92.25 178 GLY A N 1
ATOM 1397 C CA . GLY A 1 178 ? 13.648 -18.266 -5.832 1 92.25 178 GLY A CA 1
ATOM 1398 C C . GLY A 1 178 ? 12.883 -18.734 -7.055 1 92.25 178 GLY A C 1
ATOM 1399 O O . GLY A 1 178 ? 13.281 -19.703 -7.719 1 92.25 178 GLY A O 1
ATOM 1400 N N . ALA A 1 179 ? 11.805 -18.094 -7.359 1 95.12 179 ALA A N 1
ATOM 1401 C CA . ALA A 1 179 ? 10.992 -18.484 -8.508 1 95.12 179 ALA A CA 1
ATOM 1402 C C . ALA A 1 179 ? 11.602 -17.984 -9.812 1 95.12 179 ALA A C 1
ATOM 1404 O O . ALA A 1 179 ? 11.227 -18.438 -10.898 1 95.12 179 ALA A O 1
ATOM 1405 N N . MET A 1 180 ? 12.492 -17.016 -9.734 1 94.31 180 MET A N 1
ATOM 1406 C CA . MET A 1 180 ? 13.203 -16.453 -10.875 1 94.31 180 MET A CA 1
ATOM 1407 C C . MET A 1 180 ? 12.227 -15.984 -11.953 1 94.31 180 MET A C 1
ATOM 1409 O O . MET A 1 180 ? 12.383 -16.312 -13.125 1 94.31 180 MET A O 1
ATOM 1413 N N . LEU A 1 181 ? 11.242 -15.266 -11.484 1 96.62 181 LEU A N 1
ATOM 1414 C CA . LEU A 1 181 ? 10.258 -14.727 -12.422 1 96.62 181 LEU A CA 1
ATOM 1415 C C . LEU A 1 181 ? 10.891 -13.664 -13.32 1 96.62 181 LEU A C 1
ATOM 1417 O O . LEU A 1 181 ? 11.68 -12.844 -12.859 1 96.62 181 LEU A O 1
ATOM 1421 N N . PRO A 1 182 ? 10.531 -13.734 -14.547 1 95.44 182 PRO A N 1
ATOM 1422 C CA . PRO A 1 182 ? 11.008 -12.664 -15.43 1 95.44 182 PRO A CA 1
ATOM 1423 C C . PRO A 1 182 ? 10.281 -11.344 -15.203 1 95.44 182 PRO A C 1
ATOM 1425 O O . PRO A 1 182 ? 9.18 -11.328 -14.648 1 95.44 182 PRO A O 1
ATOM 1428 N N . PRO A 1 183 ? 10.906 -10.219 -15.57 1 90.62 183 PRO A N 1
ATOM 1429 C CA . PRO A 1 183 ? 10.172 -8.953 -15.516 1 90.62 183 PRO A CA 1
ATOM 1430 C C . PRO A 1 183 ? 9.016 -8.898 -16.516 1 90.62 183 PRO A C 1
ATOM 1432 O O . PRO A 1 183 ? 9.055 -9.57 -17.547 1 90.62 183 PRO A O 1
ATOM 1435 N N . LEU A 1 184 ? 7.988 -8.172 -16.094 1 86.75 184 LEU A N 1
ATOM 1436 C CA . LEU A 1 184 ? 6.883 -7.922 -17.016 1 86.75 184 LEU A CA 1
ATOM 1437 C C . LEU A 1 184 ? 7.184 -6.723 -17.906 1 86.75 184 LEU A C 1
ATOM 1439 O O . LEU A 1 184 ? 7.238 -5.586 -17.438 1 86.75 184 LEU A O 1
ATOM 1443 N N . PRO A 1 185 ? 7.414 -6.965 -19.125 1 77.62 185 PRO A N 1
ATOM 1444 C CA . PRO A 1 185 ? 7.816 -5.863 -20 1 77.62 185 PRO A CA 1
ATOM 1445 C C . PRO A 1 185 ? 6.77 -4.754 -20.062 1 77.62 185 PRO A C 1
ATOM 1447 O O . PRO A 1 185 ? 5.566 -5.027 -20.031 1 77.62 185 PRO A O 1
ATOM 1450 N N . ASP A 1 186 ? 6.977 -3.439 -19.844 1 62.66 186 ASP A N 1
ATOM 1451 C CA . ASP A 1 186 ? 6.102 -2.279 -19.969 1 62.66 186 ASP A CA 1
ATOM 1452 C C . ASP A 1 186 ? 5.773 -1.986 -21.438 1 62.66 186 ASP A C 1
ATOM 1454 O O . ASP A 1 186 ? 6.656 -2.039 -22.297 1 62.66 186 ASP A O 1
ATOM 1458 N N . TYR A 1 187 ? 4.609 -2.408 -21.969 1 50.5 187 TYR A N 1
ATOM 1459 C CA . TYR A 1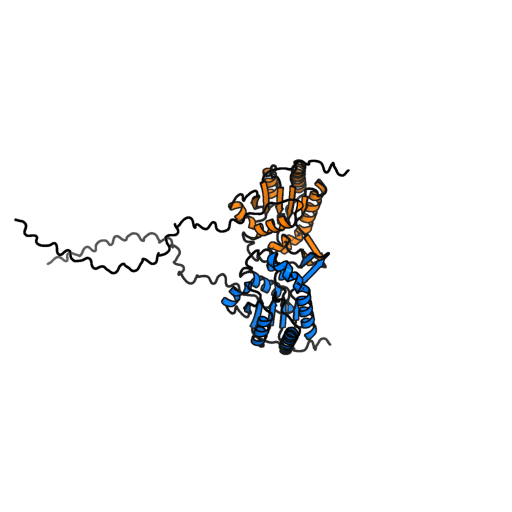 187 ? 4.398 -1.858 -23.312 1 50.5 187 TYR A CA 1
ATOM 1460 C C . TYR A 1 187 ? 4.23 -0.344 -23.25 1 50.5 187 TYR A C 1
ATOM 1462 O O . TYR A 1 187 ? 3.885 0.284 -24.25 1 50.5 187 TYR A O 1
ATOM 1470 N N . ARG A 1 188 ? 4.098 0.495 -22.266 1 44.41 188 ARG A N 1
ATOM 1471 C CA . ARG A 1 188 ? 3.777 1.854 -22.688 1 44.41 188 ARG A CA 1
ATOM 1472 C C . ARG A 1 188 ? 4.262 2.109 -24.109 1 44.41 188 ARG A C 1
ATOM 1474 O O . ARG A 1 188 ? 3.514 2.633 -24.938 1 44.41 188 ARG A O 1
ATOM 1481 N N . PHE A 1 189 ? 5.504 2.334 -24.188 1 36.09 189 PHE A N 1
ATOM 1482 C CA . PHE A 1 189 ? 5.941 3.137 -25.328 1 36.09 189 PHE A CA 1
ATOM 1483 C C . PHE A 1 189 ? 5.852 2.336 -26.625 1 36.09 189 PHE A C 1
ATOM 1485 O O . PHE A 1 189 ? 6.566 2.617 -27.578 1 36.09 189 PHE A O 1
ATOM 1492 N N . VAL A 1 190 ? 5.289 1.202 -26.688 1 34.12 190 VAL A N 1
ATOM 1493 C CA . VAL A 1 190 ? 5.09 1.115 -28.141 1 34.12 190 VAL A CA 1
ATOM 1494 C C . VAL A 1 190 ? 4.023 2.117 -28.578 1 34.12 190 VAL A C 1
ATOM 1496 O O . VAL A 1 190 ? 2.834 1.789 -28.609 1 34.12 190 VAL A O 1
ATOM 1499 N N . THR A 1 191 ? 3.404 3.006 -27.844 1 30.41 191 THR A N 1
ATOM 1500 C CA . THR A 1 191 ? 2.646 3.949 -28.672 1 30.41 191 THR A CA 1
ATOM 1501 C C . THR A 1 191 ? 3.271 4.09 -30.047 1 30.41 191 THR A C 1
ATOM 1503 O O . THR A 1 191 ? 4.43 3.725 -30.25 1 30.41 191 THR A O 1
ATOM 1506 N N . SER A 1 192 ? 2.406 4.98 -30.984 1 30.66 192 SER A N 1
ATOM 1507 C CA . SER A 1 192 ? 2.387 5.41 -32.375 1 30.66 192 SER A CA 1
ATOM 1508 C C . SER A 1 192 ? 3.748 5.941 -32.812 1 30.66 192 SER A C 1
ATOM 1510 O O . SER A 1 192 ? 4.016 7.141 -32.719 1 30.66 192 SER A O 1
ATOM 1512 N N . ARG A 1 193 ? 4.805 5.844 -32.219 1 30.45 193 ARG A N 1
ATOM 1513 C CA . ARG A 1 193 ? 5.789 6.277 -33.219 1 30.45 193 ARG A CA 1
ATOM 1514 C C . ARG A 1 193 ? 5.496 5.668 -34.594 1 30.45 193 ARG A C 1
ATOM 1516 O O . ARG A 1 193 ? 6.246 5.891 -35.531 1 30.45 193 ARG A O 1
ATOM 1523 N N . THR A 1 194 ? 4.793 4.621 -34.625 1 29.81 194 THR A N 1
ATOM 1524 C CA . THR A 1 194 ? 4.617 4.316 -36.031 1 29.81 194 THR A CA 1
ATOM 1525 C C . THR A 1 194 ? 3.689 5.332 -36.688 1 29.81 194 THR A C 1
ATOM 1527 O O . THR A 1 194 ? 3.461 5.281 -37.906 1 29.81 194 THR A O 1
ATOM 1530 N N . MET A 1 195 ? 2.592 5.734 -36.062 1 29.31 195 MET A N 1
ATOM 1531 C CA . MET A 1 195 ? 1.935 6.281 -37.25 1 29.31 195 MET A CA 1
ATOM 1532 C C . MET A 1 195 ? 2.75 7.422 -37.844 1 29.31 195 MET A C 1
ATOM 1534 O O . MET A 1 195 ? 2.912 7.504 -39.062 1 29.31 195 MET A O 1
ATOM 1538 N N . SER A 1 196 ? 2.568 8.703 -37.188 1 26.67 196 SER A N 1
ATOM 1539 C CA . SER A 1 196 ? 2.932 9.711 -38.188 1 26.67 196 SER A CA 1
ATOM 1540 C C . SER A 1 196 ? 4.441 9.75 -38.406 1 26.67 196 SER A C 1
ATOM 1542 O O . SER A 1 196 ? 5.215 9.625 -37.438 1 26.67 196 SER A O 1
ATOM 1544 N N . PRO A 1 197 ? 4.988 9.289 -39.438 1 27.41 197 PRO A N 1
ATOM 1545 C CA . PRO A 1 197 ? 6.391 9.555 -39.75 1 27.41 197 PRO A CA 1
ATOM 1546 C C . PRO A 1 197 ? 6.91 10.836 -39.094 1 27.41 197 PRO A C 1
ATOM 1548 O O . PRO A 1 197 ? 6.141 11.766 -38.844 1 27.41 197 PRO A O 1
ATOM 1551 N N . GLU A 1 198 ? 7.754 10.641 -37.938 1 28.22 198 GLU A N 1
ATOM 1552 C CA . GLU A 1 198 ? 8.406 11.906 -37.594 1 28.22 198 GLU A CA 1
ATOM 1553 C C . GLU A 1 198 ? 8.297 12.914 -38.719 1 28.22 198 GLU A C 1
ATOM 1555 O O . GLU A 1 198 ? 8.898 12.734 -39.781 1 28.22 198 GLU A O 1
ATOM 1560 N N . GLU A 1 199 ? 7.004 13.281 -38.906 1 28.28 199 GLU A N 1
ATOM 1561 C CA . GLU A 1 199 ? 7.168 14.336 -39.906 1 28.28 199 GLU A CA 1
ATOM 1562 C C . GLU A 1 199 ? 8.312 15.273 -39.531 1 28.28 199 GLU A C 1
ATOM 1564 O O . GLU A 1 199 ? 8.508 15.586 -38.344 1 28.28 199 GLU A O 1
ATOM 1569 N N . PRO A 1 200 ? 9.492 15.195 -40.219 1 29.41 200 PRO A N 1
ATOM 1570 C CA . PRO A 1 200 ? 10.562 16.156 -39.938 1 29.41 200 PRO A CA 1
ATOM 1571 C C . PRO A 1 200 ? 10.062 17.422 -39.25 1 29.41 200 PRO A C 1
ATOM 1573 O O . PRO A 1 200 ? 8.977 17.906 -39.562 1 29.41 200 PRO A O 1
ATOM 1576 N N . GLY A 1 201 ? 9.977 17.328 -37.719 1 24.69 201 GLY A N 1
ATOM 1577 C CA . GLY A 1 201 ? 9.664 18.656 -37.188 1 24.69 201 GLY A CA 1
ATOM 1578 C C . GLY A 1 201 ? 9.844 19.766 -38.219 1 24.69 201 GLY A C 1
ATOM 1579 O O . GLY A 1 201 ? 10.469 19.562 -39.25 1 24.69 201 GLY A O 1
ATOM 1580 N N . MET A 1 202 ? 9.039 20.812 -38.125 1 26.55 202 MET A N 1
ATOM 1581 C CA . MET A 1 202 ? 9.289 21.922 -39.062 1 26.55 202 MET A CA 1
ATOM 1582 C C . MET A 1 202 ? 10.781 22.219 -39.156 1 26.55 202 MET A C 1
ATOM 1584 O O . MET A 1 202 ? 11.391 22.703 -38.219 1 26.55 202 MET A O 1
ATOM 1588 N N . SER A 1 203 ? 11.68 21.156 -39.469 1 23.78 203 SER A N 1
ATOM 1589 C CA . SER A 1 203 ? 12.93 21.719 -39.969 1 23.78 203 SER A CA 1
ATOM 1590 C C . SER A 1 203 ? 12.719 23.125 -40.5 1 23.78 203 SER A C 1
ATOM 1592 O O . SER A 1 203 ? 11.75 23.406 -41.219 1 23.78 203 SER A O 1
ATOM 1594 N N . ALA A 1 204 ? 13.242 24.109 -39.625 1 23.56 204 ALA A N 1
ATOM 1595 C CA . ALA A 1 204 ? 13.414 25.453 -40.156 1 23.56 204 ALA A CA 1
ATOM 1596 C C . ALA A 1 204 ? 13.578 25.438 -41.656 1 23.56 204 ALA A C 1
ATOM 1598 O O . ALA A 1 204 ? 14.492 24.812 -42.188 1 23.56 204 ALA A O 1
ATOM 1599 N N . LYS A 1 205 ? 12.438 25.266 -42.375 1 28.5 205 LYS A N 1
ATOM 1600 C CA . LYS A 1 205 ? 12.508 25.5 -43.812 1 28.5 205 LYS A CA 1
ATOM 1601 C C . LYS A 1 205 ? 13.688 26.406 -44.156 1 28.5 205 LYS A C 1
ATOM 1603 O O . LYS A 1 205 ? 13.844 27.484 -43.562 1 28.5 205 LYS A O 1
ATOM 1608 N N . GLY A 1 206 ? 14.961 25.719 -44.312 1 28.25 206 GLY A N 1
ATOM 1609 C CA . GLY A 1 206 ? 16.016 26.594 -44.812 1 28.25 206 GLY A CA 1
ATOM 1610 C C . GLY A 1 206 ? 15.508 27.859 -45.469 1 28.25 206 GLY A C 1
ATOM 1611 O O . GLY A 1 206 ? 14.32 27.953 -45.781 1 28.25 206 GLY A O 1
ATOM 1612 N N . PRO A 1 207 ? 16.281 29.031 -45.312 1 28.52 207 PR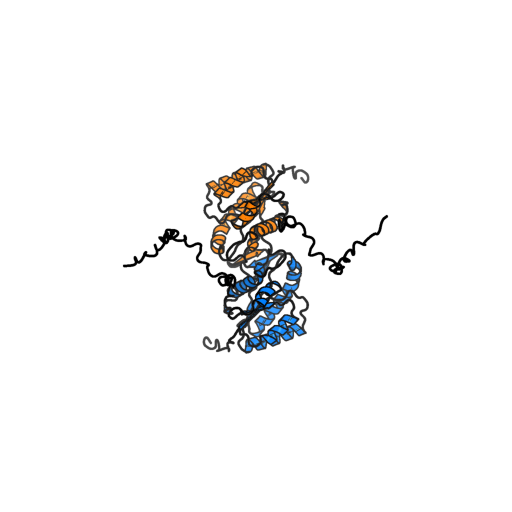O A N 1
ATOM 1613 C CA . PRO A 1 207 ? 15.656 30.172 -46 1 28.52 207 PRO A CA 1
ATOM 1614 C C . PRO A 1 207 ? 14.922 29.75 -47.281 1 28.52 207 PRO A C 1
ATOM 1616 O O . PRO A 1 207 ? 15.219 28.703 -47.844 1 28.52 207 PRO A O 1
ATOM 1619 N N . ARG A 1 208 ? 13.555 29.875 -47.281 1 26.56 208 ARG A N 1
ATOM 1620 C CA . ARG A 1 208 ? 12.922 29.719 -48.594 1 26.56 208 ARG A CA 1
ATOM 1621 C C . ARG A 1 208 ? 13.922 29.938 -49.719 1 26.56 208 ARG A C 1
ATOM 1623 O O . ARG A 1 208 ? 14.648 30.938 -49.75 1 26.56 208 ARG A O 1
ATOM 1630 N N . PRO A 1 209 ? 14.625 28.734 -50.094 1 27.83 209 PRO A N 1
ATOM 1631 C CA . PRO A 1 209 ? 15.617 29.234 -51.062 1 27.83 209 PRO A CA 1
ATOM 1632 C C . PRO A 1 209 ? 15.133 30.469 -51.812 1 27.83 209 PRO A C 1
ATOM 1634 O O . PRO A 1 209 ? 13.93 30.656 -51.969 1 27.83 209 PRO A O 1
ATOM 1637 N N . PRO A 1 210 ? 15.883 31.625 -51.781 1 27.09 210 PRO A N 1
ATOM 1638 C CA . PRO A 1 210 ? 15.312 32.781 -52.469 1 27.09 210 PRO A CA 1
ATOM 1639 C C . PRO A 1 210 ? 14.5 32.406 -53.719 1 27.09 210 PRO A C 1
ATOM 1641 O O . PRO A 1 210 ? 14.727 31.328 -54.281 1 27.09 210 PRO A O 1
ATOM 1644 N N . PHE A 1 211 ? 13.094 32.594 -53.656 1 24.09 211 PHE A N 1
ATOM 1645 C CA . PHE A 1 211 ? 12.32 32.5 -54.906 1 24.09 211 PHE A CA 1
ATOM 1646 C C . PHE A 1 211 ? 13.219 32.688 -56.125 1 24.09 211 PHE A C 1
ATOM 1648 O O . PHE A 1 211 ? 13.773 33.75 -56.312 1 24.09 211 PHE A O 1
ATOM 1655 N N . LYS A 1 212 ? 14.141 31.703 -56.344 1 24.84 212 LYS A N 1
ATOM 1656 C CA . LYS A 1 212 ? 14.82 32.031 -57.594 1 24.84 212 LYS A CA 1
ATOM 1657 C C . LYS A 1 212 ? 13.844 32.531 -58.656 1 24.84 212 LYS A C 1
ATOM 1659 O O . LYS A 1 212 ? 12.891 31.844 -59.031 1 24.84 212 LYS A O 1
ATOM 1664 N N . ARG A 1 213 ? 13.609 33.844 -58.656 1 23.11 213 ARG A N 1
ATOM 1665 C CA . ARG A 1 213 ? 12.93 34.469 -59.781 1 23.11 213 ARG A CA 1
ATOM 1666 C C . ARG A 1 213 ? 13.281 33.781 -61.094 1 23.11 213 ARG A C 1
ATOM 1668 O O . ARG A 1 213 ? 14.453 33.75 -61.5 1 23.11 213 ARG A O 1
ATOM 1675 N N . GLU A 1 214 ? 12.609 32.562 -61.281 1 21 214 GLU A N 1
ATOM 1676 C CA . GLU A 1 214 ? 12.789 32.094 -62.688 1 21 214 GLU A CA 1
ATOM 1677 C C . GLU A 1 214 ? 12.859 33.281 -63.625 1 21 214 GLU A C 1
ATOM 1679 O O . GLU A 1 214 ? 11.938 34.094 -63.688 1 21 214 GLU A O 1
ATOM 1684 N N . ILE A 1 215 ? 14.047 33.906 -63.688 1 24.09 215 ILE A N 1
ATOM 1685 C CA . ILE A 1 215 ? 14.195 34.844 -64.812 1 24.09 215 ILE A CA 1
ATOM 1686 C C . ILE A 1 215 ? 13.555 34.25 -66.062 1 24.09 215 ILE A C 1
ATOM 1688 O O . ILE A 1 215 ? 13.781 33.094 -66.375 1 24.09 215 ILE A O 1
ATOM 1692 N N . PRO A 1 216 ? 12.422 34.844 -66.312 1 23.23 216 PRO A N 1
ATOM 1693 C CA . PRO A 1 216 ? 11.711 34.531 -67.562 1 23.23 216 PRO A CA 1
ATOM 1694 C C . PRO A 1 216 ? 12.664 34.188 -68.75 1 23.23 216 PRO A C 1
ATOM 1696 O O . PRO A 1 216 ? 13.648 34.906 -68.938 1 23.23 216 PRO A O 1
ATOM 1699 N N . ASP A 1 217 ? 12.922 32.844 -68.938 1 19.95 217 ASP A N 1
ATOM 1700 C CA . ASP A 1 217 ? 13.648 32.531 -70.125 1 19.95 217 ASP A CA 1
ATOM 1701 C C . ASP A 1 217 ? 13.211 33.406 -71.312 1 19.95 217 ASP A C 1
ATOM 1703 O O . ASP A 1 217 ? 12.031 33.438 -71.688 1 19.95 217 ASP A O 1
ATOM 1707 N N . GLU A 1 218 ? 13.742 34.625 -71.375 1 21.41 218 GLU A N 1
ATOM 1708 C CA . GLU A 1 218 ? 13.602 35.312 -72.625 1 21.41 218 GLU A CA 1
ATOM 1709 C C . GLU A 1 218 ? 13.891 34.406 -73.812 1 21.41 218 GLU A C 1
ATOM 1711 O O . GLU A 1 218 ? 14.961 33.781 -73.875 1 21.41 218 GLU A O 1
ATOM 1716 N N . ARG A 1 219 ? 12.82 33.625 -74.25 1 23.62 219 ARG A N 1
ATOM 1717 C CA . ARG A 1 219 ? 12.758 33.156 -75.625 1 23.62 219 ARG A CA 1
ATOM 1718 C C . ARG A 1 219 ? 13.578 34.062 -76.562 1 23.62 219 ARG A C 1
ATOM 1720 O O . ARG A 1 219 ? 13.359 35.25 -76.625 1 23.62 219 ARG A O 1
ATOM 1727 N N . SER A 1 220 ? 14.867 33.625 -76.688 1 19.14 220 SER A N 1
ATOM 1728 C CA . SER A 1 220 ? 15.727 34.125 -77.75 1 19.14 220 SER A CA 1
ATOM 1729 C C . SER A 1 220 ? 14.969 34.25 -79.062 1 19.14 220 SER A C 1
ATOM 1731 O O . SER A 1 220 ? 14.297 33.312 -79.5 1 19.14 220 SER A O 1
ATOM 1733 N N . THR A 1 221 ? 14.664 35.438 -79.5 1 22.05 221 THR A N 1
ATOM 1734 C CA . THR A 1 221 ? 14.406 36.031 -80.812 1 22.05 221 THR A CA 1
ATOM 1735 C C . THR A 1 221 ? 15.43 35.531 -81.812 1 22.05 221 THR A C 1
ATOM 1737 O O . THR A 1 221 ? 16.578 35.969 -81.812 1 22.05 221 THR A O 1
ATOM 1740 N N . GLY A 1 222 ? 15.594 34.156 -81.938 1 19.64 222 GLY A N 1
ATOM 1741 C CA . GLY A 1 222 ? 16.281 33.938 -83.188 1 19.64 222 GLY A CA 1
ATOM 1742 C C . GLY A 1 222 ? 15.742 34.781 -84.375 1 19.64 222 GLY A C 1
ATOM 1743 O O . GLY A 1 222 ? 14.555 34.688 -84.688 1 19.64 222 GLY A O 1
ATOM 1744 N N . PHE A 1 223 ? 16.344 35.969 -84.625 1 20.34 223 PHE A N 1
ATOM 1745 C CA . PHE A 1 223 ? 16.406 36.75 -85.875 1 20.34 223 PHE A CA 1
ATOM 1746 C C . PHE A 1 223 ? 16.75 35.844 -87.062 1 20.34 223 PHE A C 1
ATOM 1748 O O . PHE A 1 223 ? 17.688 35.031 -87 1 20.34 223 PHE A O 1
ATOM 1755 N N . LEU A 1 224 ? 15.828 35.781 -88.062 1 18.69 224 LEU A N 1
ATOM 1756 C CA . LEU A 1 224 ? 15.609 35.781 -89.5 1 18.69 224 LEU A CA 1
ATOM 1757 C C . LEU A 1 224 ? 16.609 36.719 -90.188 1 18.69 224 LEU A C 1
ATOM 1759 O O . LEU A 1 224 ? 16.562 37.938 -90.062 1 18.69 224 LEU A O 1
ATOM 1763 N N . ALA A 1 225 ? 18.031 36.5 -90.25 1 21.05 225 ALA A N 1
ATOM 1764 C CA . ALA A 1 225 ? 18.531 36.375 -91.625 1 21.05 225 ALA A CA 1
ATOM 1765 C C . ALA A 1 225 ? 18.281 34.969 -92.188 1 21.05 225 ALA A C 1
ATOM 1767 O O . ALA A 1 225 ? 18.234 34 -91.438 1 21.05 225 ALA A O 1
ATOM 1768 N N . MET B 1 1 ? -14.938 16.922 37.875 1 29.47 1 MET B N 1
ATOM 1769 C CA . MET B 1 1 ? -13.75 16.969 37 1 29.47 1 MET B CA 1
ATOM 1770 C C . MET B 1 1 ? -14.133 16.812 35.531 1 29.47 1 MET B C 1
ATOM 1772 O O . MET B 1 1 ? -13.258 16.672 34.688 1 29.47 1 MET B O 1
ATOM 1776 N N . GLN B 1 2 ? -15.32 16.234 35.25 1 35.38 2 GLN B N 1
ATOM 1777 C CA . GLN B 1 2 ? -16.047 15.93 34.031 1 35.38 2 GLN B CA 1
ATOM 1778 C C . GLN B 1 2 ? -16.109 17.156 33.125 1 35.38 2 GLN B C 1
ATOM 1780 O O . GLN B 1 2 ? -16.156 17.031 31.906 1 35.38 2 GLN B O 1
ATOM 1785 N N . ASN B 1 3 ? -16.531 18.328 33.625 1 35.47 3 ASN B N 1
ATOM 1786 C CA . ASN B 1 3 ? -17.094 19.562 33.094 1 35.47 3 ASN B CA 1
ATOM 1787 C C . ASN B 1 3 ? -16.047 20.375 32.344 1 35.47 3 ASN B C 1
ATOM 1789 O O . ASN B 1 3 ? -16.375 21.328 31.641 1 35.47 3 ASN B O 1
ATOM 1793 N N . ALA B 1 4 ? -14.789 20.547 32.906 1 34.66 4 ALA B N 1
ATOM 1794 C CA . ALA B 1 4 ? -13.742 21.422 32.375 1 34.66 4 ALA B CA 1
ATOM 1795 C C . ALA B 1 4 ? -13.195 20.891 31.062 1 34.66 4 ALA B C 1
ATOM 1797 O O . ALA B 1 4 ? -12.016 20.547 30.969 1 34.66 4 ALA B O 1
ATOM 1798 N N . ILE B 1 5 ? -13.375 19.75 30.625 1 41.94 5 ILE B N 1
ATOM 1799 C CA . ILE B 1 5 ? -13.016 19.547 29.219 1 41.94 5 ILE B CA 1
ATOM 1800 C C . ILE B 1 5 ? -13.258 20.828 28.438 1 41.94 5 ILE B C 1
ATOM 1802 O O . ILE B 1 5 ? -14.398 21.156 28.094 1 41.94 5 ILE B O 1
ATOM 1806 N N . ARG B 1 6 ? -12.93 22.078 28.938 1 43 6 ARG B N 1
ATOM 1807 C CA . ARG B 1 6 ? -12.883 23.516 28.719 1 43 6 ARG B CA 1
ATOM 1808 C C . ARG B 1 6 ? -12.82 23.828 27.219 1 43 6 ARG B C 1
ATOM 1810 O O . ARG B 1 6 ? -12.297 23.047 26.438 1 43 6 ARG B O 1
ATOM 1817 N N . SER B 1 7 ? -13.711 24.844 26.703 1 55.59 7 SER B N 1
ATOM 1818 C CA . SER B 1 7 ? -14.086 25.469 25.438 1 55.59 7 SER B CA 1
ATOM 1819 C C . SER B 1 7 ? -12.852 25.812 24.609 1 55.59 7 SER B C 1
ATOM 1821 O O . SER B 1 7 ? -12.336 26.938 24.688 1 55.59 7 SER B O 1
ATOM 1823 N N . ARG B 1 8 ? -11.859 24.969 24.656 1 65.5 8 ARG B N 1
ATOM 1824 C CA . ARG B 1 8 ? -10.742 25.375 23.812 1 65.5 8 ARG B CA 1
ATOM 1825 C C . ARG B 1 8 ? -11.227 26.031 22.516 1 65.5 8 ARG B C 1
ATOM 1827 O O . ARG B 1 8 ? -12.219 25.594 21.938 1 65.5 8 ARG B O 1
ATOM 1834 N N . PRO B 1 9 ? -10.664 27.203 22.453 1 79.06 9 PRO B N 1
ATOM 1835 C CA . PRO B 1 9 ? -11.023 27.828 21.172 1 79.06 9 PRO B CA 1
ATOM 1836 C C . PRO B 1 9 ? -10.867 26.875 19.984 1 79.06 9 PRO B C 1
ATOM 1838 O O . PRO B 1 9 ? -10.047 25.953 20.031 1 79.06 9 PRO B O 1
ATOM 1841 N N . GLN B 1 10 ? -11.766 26.812 19.234 1 85.19 10 GLN B N 1
ATOM 1842 C CA . GLN B 1 10 ? -11.672 26.094 17.984 1 85.19 10 GLN B CA 1
ATOM 1843 C C . GLN B 1 10 ? -11.57 27.047 16.797 1 85.19 10 GLN B C 1
ATOM 1845 O O . GLN B 1 10 ? -12.398 27.953 16.656 1 85.19 10 GLN B O 1
ATOM 1850 N N . LYS B 1 11 ? -10.523 26.906 16.125 1 91.31 11 LYS B N 1
ATOM 1851 C CA . LYS B 1 11 ? -10.383 27.719 14.914 1 91.31 11 LYS B CA 1
ATOM 1852 C C . LYS B 1 11 ? -11.344 27.266 13.82 1 91.31 11 LYS B C 1
ATOM 1854 O O . LYS B 1 11 ? -11.625 26.062 13.695 1 91.31 11 LYS B O 1
ATOM 1859 N N . GLU B 1 12 ? -11.852 28.25 13.203 1 89.56 12 GLU B N 1
ATOM 1860 C CA . GLU B 1 12 ? -12.648 28.016 12 1 89.56 12 GLU B CA 1
ATOM 1861 C C . GLU B 1 12 ? -11.867 28.375 10.742 1 89.56 12 GLU B C 1
ATOM 1863 O O . GLU B 1 12 ? -10.812 29.016 10.82 1 89.56 12 GLU B O 1
ATOM 1868 N N . GLY B 1 13 ? -12.211 27.812 9.688 1 92.69 13 GLY B N 1
ATOM 1869 C CA . GLY B 1 13 ? -11.547 28.188 8.445 1 92.69 13 GLY B CA 1
ATOM 1870 C C . GLY B 1 13 ? -11.117 26.984 7.621 1 92.69 13 GLY B C 1
ATOM 1871 O O . GLY B 1 13 ? -11.758 25.922 7.68 1 92.69 13 GLY B O 1
ATOM 1872 N N . LEU B 1 14 ? -10.016 27.188 6.914 1 96.44 14 LEU B N 1
ATOM 1873 C CA . LEU B 1 14 ? -9.625 26.203 5.91 1 96.44 14 LEU B CA 1
ATOM 1874 C C . LEU B 1 14 ? -8.727 25.141 6.516 1 96.44 14 LEU B C 1
ATOM 1876 O O . LEU B 1 14 ? -8.18 25.312 7.605 1 96.44 14 LEU B O 1
ATOM 1880 N N . VAL B 1 15 ? -8.695 24.062 5.855 1 97.88 15 VAL B N 1
ATOM 1881 C CA . VAL B 1 15 ? -7.723 23 6.109 1 97.88 15 VAL B CA 1
ATOM 1882 C C . VAL B 1 15 ? -6.574 23.109 5.109 1 97.88 15 VAL B C 1
ATOM 1884 O O . VAL B 1 15 ? -6.797 23.141 3.895 1 97.88 15 VAL B O 1
ATOM 1887 N N . GLY B 1 16 ? -5.383 23.281 5.633 1 98.19 16 GLY B N 1
ATOM 1888 C CA . GLY B 1 16 ? -4.203 23.25 4.781 1 98.19 16 GLY B CA 1
ATOM 1889 C C . GLY B 1 16 ? -3.604 21.859 4.648 1 98.19 16 GLY B C 1
ATOM 1890 O O . GLY B 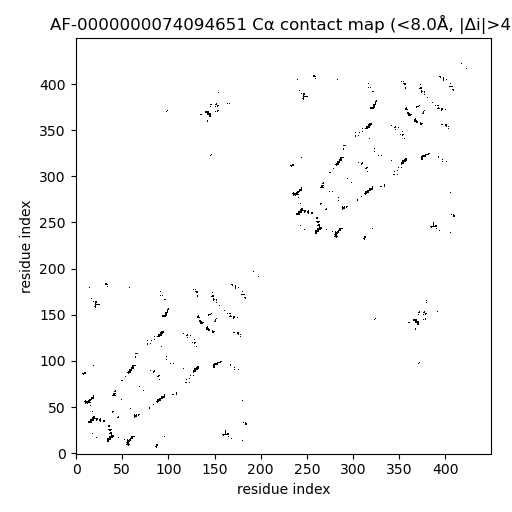1 16 ? -3.342 21.188 5.652 1 98.19 16 GLY B O 1
ATOM 1891 N N . PHE B 1 17 ? -3.398 21.453 3.41 1 97.44 17 PHE B N 1
ATOM 1892 C CA . PHE B 1 17 ? -2.801 20.156 3.125 1 97.44 17 PHE B CA 1
ATOM 1893 C C . PHE B 1 17 ? -1.519 20.312 2.316 1 97.44 17 PHE B C 1
ATOM 1895 O O . PHE B 1 17 ? -1.549 20.812 1.185 1 97.44 17 PHE B O 1
ATOM 1902 N N . MET B 1 18 ? -0.439 19.969 2.953 1 96.75 18 MET B N 1
ATOM 1903 C CA . MET B 1 18 ? 0.826 20.031 2.227 1 96.75 18 MET B CA 1
ATOM 1904 C C . MET B 1 18 ? 1.392 18.625 2.006 1 96.75 18 MET B C 1
ATOM 1906 O O . MET B 1 18 ? 1.432 17.828 2.934 1 96.75 18 MET B O 1
ATOM 1910 N N . ALA B 1 19 ? 1.807 18.391 0.851 1 92.31 19 ALA B N 1
ATOM 1911 C CA . ALA B 1 19 ? 2.375 17.094 0.475 1 92.31 19 ALA B CA 1
ATOM 1912 C C . ALA B 1 19 ? 3.434 17.266 -0.612 1 92.31 19 ALA B C 1
ATOM 1914 O O . ALA B 1 19 ? 3.715 18.375 -1.052 1 92.31 19 ALA B O 1
ATOM 1915 N N . ASP B 1 20 ? 4.012 16.156 -0.943 1 86 20 ASP B N 1
ATOM 1916 C CA . ASP B 1 20 ? 5.148 16.188 -1.86 1 86 20 ASP B CA 1
ATOM 1917 C C . ASP B 1 20 ? 4.688 16.469 -3.289 1 86 20 ASP B C 1
ATOM 1919 O O . ASP B 1 20 ? 3.621 17.047 -3.502 1 86 20 ASP B O 1
ATOM 1923 N N . GLN B 1 21 ? 5.566 16.203 -4.23 1 79.56 21 GLN B N 1
ATOM 1924 C CA . GLN B 1 21 ? 5.438 16.609 -5.625 1 79.56 21 GLN B CA 1
ATOM 1925 C C . GLN B 1 21 ? 4.148 16.078 -6.242 1 79.56 21 GLN B C 1
ATOM 1927 O O . GLN B 1 21 ? 3.576 16.703 -7.137 1 79.56 21 GLN B O 1
ATOM 1932 N N . GLY B 1 22 ? 3.65 15.039 -5.766 1 78.31 22 GLY B N 1
ATOM 1933 C CA . GLY B 1 22 ? 2.393 14.516 -6.277 1 78.31 22 GLY B CA 1
ATOM 1934 C C . GLY B 1 22 ? 1.226 15.461 -6.074 1 78.31 22 GLY B C 1
ATOM 1935 O O . GLY B 1 22 ? 0.187 15.328 -6.723 1 78.31 22 GLY B O 1
ATOM 1936 N N . ALA B 1 23 ? 1.422 16.438 -5.285 1 87 23 ALA B N 1
ATOM 1937 C CA . ALA B 1 23 ? 0.329 17.328 -4.934 1 87 23 ALA B CA 1
ATOM 1938 C C . ALA B 1 23 ? 0.274 18.531 -5.887 1 87 23 ALA B C 1
ATOM 1940 O O . ALA B 1 23 ? -0.61 19.375 -5.777 1 87 23 ALA B O 1
ATOM 1941 N N . SER B 1 24 ? 1.137 18.578 -6.785 1 86.44 24 SER B N 1
ATOM 1942 C CA . SER B 1 24 ? 1.227 19.719 -7.684 1 86.44 24 SER B CA 1
ATOM 1943 C C . SER B 1 24 ? -0.079 19.922 -8.445 1 86.44 24 SER B C 1
ATOM 1945 O O . SER B 1 24 ? -0.53 21.062 -8.609 1 86.44 24 SER B O 1
ATOM 1947 N N . ALA B 1 25 ? -0.675 18.859 -8.836 1 82.38 25 ALA B N 1
ATOM 1948 C CA . ALA B 1 25 ? -1.931 18.969 -9.578 1 82.38 25 ALA B CA 1
ATOM 1949 C C . ALA B 1 25 ? -3.045 19.516 -8.688 1 82.38 25 ALA B C 1
ATOM 1951 O O . ALA B 1 25 ? -3.838 20.344 -9.117 1 82.38 25 ALA B O 1
ATOM 1952 N N . LEU B 1 26 ? -3.07 19.062 -7.523 1 86.69 26 LEU B N 1
ATOM 1953 C CA . LEU B 1 26 ? -4.078 19.531 -6.582 1 86.69 26 LEU B CA 1
ATOM 1954 C C . LEU B 1 26 ? -3.873 21.016 -6.266 1 86.69 26 LEU B C 1
ATOM 1956 O O . LEU B 1 26 ? -4.844 21.75 -6.09 1 86.69 26 LEU B O 1
ATOM 1960 N N . GLU B 1 27 ? -2.631 21.328 -6.164 1 91.56 27 GLU B N 1
ATOM 1961 C CA . GLU B 1 27 ? -2.314 22.734 -5.914 1 91.56 27 GLU B CA 1
ATOM 1962 C C . GLU B 1 27 ? -2.809 23.625 -7.051 1 91.56 27 GLU B C 1
ATOM 1964 O O . GLU B 1 27 ? -3.389 24.688 -6.805 1 91.56 27 GLU B O 1
ATOM 1969 N N . LYS B 1 28 ? -2.617 23.156 -8.219 1 88.75 28 LYS B N 1
ATOM 1970 C CA . LYS B 1 28 ? -3.014 23.922 -9.406 1 88.75 28 LYS B CA 1
ATOM 1971 C C . LYS B 1 28 ? -4.531 24.047 -9.484 1 88.75 28 LYS B C 1
ATOM 1973 O O . LYS B 1 28 ? -5.047 25.047 -9.984 1 88.75 28 LYS B O 1
ATOM 1978 N N . ASP B 1 29 ? -5.18 23.047 -9 1 84.81 29 ASP B N 1
ATOM 1979 C CA . ASP B 1 29 ? -6.641 23.047 -9.016 1 84.81 29 ASP B CA 1
ATOM 1980 C C . ASP B 1 29 ? -7.195 24.062 -8.016 1 84.81 29 ASP B C 1
ATOM 1982 O O . ASP B 1 29 ? -8.375 24.422 -8.078 1 84.81 29 ASP B O 1
ATOM 1986 N N . GLY B 1 30 ? -6.34 24.516 -7.188 1 87.88 30 GLY B N 1
ATOM 1987 C CA . GLY B 1 30 ? -6.777 25.484 -6.195 1 87.88 30 GLY B CA 1
ATOM 1988 C C . GLY B 1 30 ? -7.527 24.859 -5.035 1 87.88 30 GLY B C 1
ATOM 1989 O O . GLY B 1 30 ? -7.398 23.656 -4.785 1 87.88 30 GLY B O 1
ATOM 1990 N N . GLN B 1 31 ? -8.188 25.625 -4.371 1 90.44 31 GLN B N 1
ATOM 1991 C CA . GLN B 1 31 ? -8.93 25.203 -3.188 1 90.44 31 GLN B CA 1
ATOM 1992 C C . GLN B 1 31 ? -10.086 24.281 -3.559 1 90.44 31 GLN B C 1
ATOM 1994 O O . GLN B 1 31 ? -10.828 24.562 -4.504 1 90.44 31 GLN B O 1
ATOM 1999 N N . ARG B 1 32 ? -10.234 23.297 -2.832 1 89.5 32 ARG B N 1
ATOM 2000 C CA . ARG B 1 32 ? -11.336 22.359 -2.988 1 89.5 32 ARG B CA 1
ATOM 2001 C C . ARG B 1 32 ? -12.133 22.234 -1.698 1 89.5 32 ARG B C 1
ATOM 2003 O O . ARG B 1 32 ? -11.695 21.578 -0.751 1 89.5 32 ARG B O 1
ATOM 2010 N N . GLY B 1 33 ? -13.367 22.797 -1.762 1 90.56 33 GLY B N 1
ATOM 2011 C CA . GLY B 1 33 ? -14.078 22.891 -0.495 1 90.56 33 GLY B CA 1
ATOM 2012 C C . GLY B 1 33 ? -13.312 23.672 0.557 1 90.56 33 GLY B C 1
ATOM 2013 O O . GLY B 1 33 ? -12.891 24.797 0.308 1 90.56 33 GLY B O 1
ATOM 2014 N N . ASP B 1 34 ? -13.078 23.047 1.627 1 93.94 34 ASP B N 1
ATOM 2015 C CA . ASP B 1 34 ? -12.383 23.703 2.729 1 93.94 34 ASP B CA 1
ATOM 2016 C C . ASP B 1 34 ? -10.906 23.344 2.75 1 93.94 34 ASP B C 1
ATOM 2018 O O . ASP B 1 34 ? -10.195 23.656 3.709 1 93.94 34 ASP B O 1
ATOM 2022 N N . VAL B 1 35 ? -10.5 22.703 1.694 1 96 35 VAL B N 1
ATOM 2023 C CA . VAL B 1 35 ? -9.125 22.203 1.718 1 96 35 VAL B CA 1
ATOM 2024 C C . VAL B 1 35 ? -8.281 22.953 0.692 1 96 35 VAL B C 1
ATOM 2026 O O . VAL B 1 35 ? -8.648 23.031 -0.484 1 96 35 VAL B O 1
ATOM 2029 N N . LEU B 1 36 ? -7.227 23.547 1.128 1 96.62 36 LEU B N 1
ATOM 2030 C CA . LEU B 1 36 ? -6.203 24.125 0.261 1 96.62 36 LEU B CA 1
ATOM 2031 C C . LEU B 1 36 ? -4.945 23.266 0.255 1 96.62 36 LEU B C 1
ATOM 2033 O O . LEU B 1 36 ? -4.359 23.016 1.309 1 96.62 36 LEU B O 1
ATOM 2037 N N . THR B 1 37 ? -4.559 22.859 -0.929 1 95.5 37 THR B N 1
ATOM 2038 C CA . THR B 1 37 ? -3.412 21.953 -1.054 1 95.5 37 THR B CA 1
ATOM 2039 C C . THR B 1 37 ? -2.199 22.703 -1.601 1 95.5 37 THR B C 1
ATOM 2041 O O . THR B 1 37 ? -2.326 23.516 -2.529 1 95.5 37 THR B O 1
ATOM 2044 N N . LYS B 1 38 ? -1.067 22.469 -1.024 1 96.56 38 LYS B N 1
ATOM 2045 C CA . LYS B 1 38 ? 0.193 23 -1.533 1 96.56 38 LYS B CA 1
ATOM 2046 C C . LYS B 1 38 ? 1.245 21.906 -1.654 1 96.56 38 LYS B C 1
ATOM 2048 O O . LYS B 1 38 ? 1.326 21.016 -0.801 1 96.56 38 LYS B O 1
ATOM 2053 N N . MET B 1 39 ? 2.043 22.016 -2.654 1 94.31 39 MET B N 1
ATOM 2054 C CA . MET B 1 39 ? 3.186 21.125 -2.826 1 94.31 39 MET B CA 1
ATOM 2055 C C . MET B 1 39 ? 4.379 21.609 -2.008 1 94.31 39 MET B C 1
ATOM 2057 O O . MET B 1 39 ? 4.77 22.781 -2.096 1 94.31 39 MET B O 1
ATOM 2061 N N . VAL B 1 40 ? 4.918 20.719 -1.26 1 94.56 40 VAL B N 1
ATOM 2062 C CA . VAL B 1 40 ? 6.062 21.031 -0.412 1 94.56 40 VAL B CA 1
ATOM 2063 C C . VAL B 1 40 ? 7.102 19.906 -0.522 1 94.56 40 VAL B C 1
ATOM 2065 O O . VAL B 1 40 ? 6.781 18.734 -0.336 1 94.56 40 VAL B O 1
ATOM 2068 N N . SER B 1 41 ? 8.305 20.344 -0.771 1 91.31 41 SER B N 1
ATOM 2069 C CA . SER B 1 41 ? 9.352 19.328 -0.919 1 91.31 41 SER B CA 1
ATOM 2070 C C . SER B 1 41 ? 10.461 19.531 0.105 1 91.31 41 SER B C 1
ATOM 2072 O O . SER B 1 41 ? 11.391 18.719 0.19 1 91.31 41 SER B O 1
ATOM 2074 N N . SER B 1 42 ? 10.367 20.688 0.853 1 95.5 42 SER B N 1
ATOM 2075 C CA . SER B 1 42 ? 11.414 20.984 1.827 1 95.5 42 SER B CA 1
ATOM 2076 C C . SER B 1 42 ? 10.82 21.516 3.129 1 95.5 42 SER B C 1
ATOM 2078 O O . SER B 1 42 ? 9.727 22.078 3.135 1 95.5 42 SER B O 1
ATOM 2080 N N . PHE B 1 43 ? 11.602 21.391 4.176 1 97.5 43 PHE B N 1
ATOM 2081 C CA . PHE B 1 43 ? 11.164 21.906 5.465 1 97.5 43 PHE B CA 1
ATOM 2082 C C . PHE B 1 43 ? 11.086 23.438 5.438 1 97.5 43 PHE B C 1
ATOM 2084 O O . PHE B 1 43 ? 10.211 24.031 6.082 1 97.5 43 PHE B O 1
ATOM 2091 N N . ASP B 1 44 ? 12 24.047 4.672 1 96.94 44 ASP B N 1
ATOM 2092 C CA . ASP B 1 44 ? 11.961 25.5 4.566 1 96.94 44 ASP B CA 1
ATOM 2093 C C . ASP B 1 44 ? 10.633 25.969 3.98 1 96.94 44 ASP B C 1
ATOM 2095 O O . ASP B 1 44 ? 9.977 26.844 4.551 1 96.94 44 ASP B O 1
ATOM 2099 N N . ARG B 1 45 ? 10.312 25.375 2.932 1 96.94 45 ARG B N 1
ATOM 2100 C CA . ARG B 1 45 ? 9.055 25.75 2.289 1 96.94 45 ARG B CA 1
ATOM 2101 C C . ARG B 1 45 ? 7.867 25.438 3.189 1 96.94 45 ARG B C 1
ATOM 2103 O O . ARG B 1 45 ? 6.898 26.188 3.229 1 96.94 45 ARG B O 1
ATOM 2110 N N . MET B 1 46 ? 7.902 24.328 3.875 1 97.94 46 MET B N 1
ATOM 2111 C CA . MET B 1 46 ? 6.852 23.953 4.816 1 97.94 46 MET B CA 1
ATOM 2112 C C . MET B 1 46 ? 6.668 25.016 5.887 1 97.94 46 MET B C 1
ATOM 2114 O O . MET B 1 46 ? 5.547 25.453 6.152 1 97.94 46 MET B O 1
ATOM 2118 N N . LEU B 1 47 ? 7.762 25.5 6.445 1 98.19 47 LEU B N 1
ATOM 2119 C CA . LEU B 1 47 ? 7.707 26.5 7.516 1 98.19 47 LEU B CA 1
ATOM 2120 C C . LEU B 1 47 ? 7.156 27.812 7 1 98.19 47 LEU B C 1
ATOM 2122 O O . LEU B 1 47 ? 6.391 28.484 7.695 1 98.19 47 LEU B O 1
ATOM 2126 N N . GLU B 1 48 ? 7.523 28.172 5.809 1 97.81 48 GLU B N 1
ATOM 2127 C CA . GLU B 1 48 ? 6.977 29.359 5.18 1 97.81 48 GLU B CA 1
ATOM 2128 C C . GLU B 1 48 ? 5.461 29.281 5.051 1 97.81 48 GLU B C 1
ATOM 2130 O O . GLU B 1 48 ? 4.746 30.219 5.391 1 97.81 48 GLU B O 1
ATOM 2135 N N . LEU B 1 49 ? 5.02 28.203 4.621 1 98.06 49 LEU B N 1
ATOM 2136 C CA . LEU B 1 49 ? 3.592 28.016 4.391 1 98.06 49 LEU B CA 1
ATOM 2137 C C . LEU B 1 49 ? 2.828 28 5.711 1 98.06 49 LEU B C 1
ATOM 2139 O O . LEU B 1 49 ? 1.702 28.5 5.793 1 98.06 49 LEU B O 1
ATOM 2143 N N . LEU B 1 50 ? 3.396 27.391 6.676 1 98.19 50 LEU B N 1
ATOM 2144 C CA . LEU B 1 50 ? 2.734 27.328 7.977 1 98.19 50 LEU B CA 1
ATOM 2145 C C . LEU B 1 50 ? 2.547 28.734 8.547 1 98.19 50 LEU B C 1
ATOM 2147 O O . LEU B 1 50 ? 1.537 29.016 9.195 1 98.19 50 LEU B O 1
ATOM 2151 N N . GLU B 1 51 ? 3.498 29.547 8.273 1 97.56 51 GLU B N 1
ATOM 2152 C CA . GLU B 1 51 ? 3.344 30.938 8.68 1 97.56 51 GLU B CA 1
ATOM 2153 C C . GLU B 1 51 ? 2.203 31.609 7.922 1 97.56 51 GLU B C 1
ATOM 2155 O O . GLU B 1 51 ? 1.377 32.312 8.523 1 97.56 51 GLU B O 1
ATOM 2160 N N . GLU B 1 52 ? 2.156 31.312 6.668 1 97.25 52 GLU B N 1
ATOM 2161 C CA . GLU B 1 52 ? 1.086 31.844 5.828 1 97.25 52 GLU B CA 1
ATOM 2162 C C . GLU B 1 52 ? -0.276 31.312 6.273 1 97.25 52 GLU B C 1
ATOM 2164 O O . GLU B 1 52 ? -1.289 32 6.129 1 97.25 52 GLU B O 1
ATOM 2169 N N . TRP B 1 53 ? -0.323 30.094 6.82 1 97.75 53 TRP B N 1
ATOM 2170 C CA . TRP B 1 53 ? -1.562 29.391 7.141 1 97.75 53 TRP B CA 1
ATOM 2171 C C . TRP B 1 53 ? -1.906 29.547 8.617 1 97.75 53 TRP B C 1
ATOM 2173 O O . TRP B 1 53 ? -2.627 28.719 9.188 1 97.75 53 TRP B O 1
ATOM 2183 N N . SER B 1 54 ? -1.452 30.578 9.234 1 95.75 54 SER B N 1
ATOM 2184 C CA . SER B 1 54 ? -1.642 30.75 10.672 1 95.75 54 SER B CA 1
ATOM 2185 C C . SER B 1 54 ? -3.123 30.797 11.031 1 95.75 54 SER B C 1
ATOM 2187 O O . SER B 1 54 ? -3.506 30.438 12.148 1 95.75 54 SER B O 1
ATOM 2189 N N . SER B 1 55 ? -3.949 31.203 10.148 1 95.44 55 SER B N 1
ATOM 2190 C CA . SER B 1 55 ? -5.371 31.375 10.438 1 95.44 55 SER B CA 1
ATOM 2191 C C . SER B 1 55 ? -6.148 30.094 10.125 1 95.44 55 SER B C 1
ATOM 2193 O O . SER B 1 55 ? -7.344 30 10.398 1 95.44 55 SER B O 1
ATOM 2195 N N . PHE B 1 56 ? -5.543 29.062 9.5 1 97.69 56 PHE B N 1
ATOM 2196 C CA . PHE B 1 56 ? -6.23 27.828 9.102 1 97.69 56 PHE B CA 1
ATOM 2197 C C . PHE B 1 56 ? -6.645 27.031 10.328 1 97.69 56 PHE B C 1
ATOM 2199 O O . PHE B 1 56 ? -5.957 27.047 11.352 1 97.69 56 PHE B O 1
ATOM 2206 N N . ARG B 1 57 ? -7.648 26.359 10.227 1 97.31 57 ARG B N 1
ATOM 2207 C CA . ARG B 1 57 ? -8.133 25.609 11.383 1 97.31 57 ARG B CA 1
ATOM 2208 C C . ARG B 1 57 ? -7.328 24.344 11.602 1 97.31 57 ARG B C 1
ATOM 2210 O O . ARG B 1 57 ? -7.188 23.875 12.734 1 97.31 57 ARG B O 1
ATOM 2217 N N . THR B 1 58 ? -6.953 23.719 10.508 1 98.25 58 THR B N 1
ATOM 2218 C CA . THR B 1 58 ? -6.203 22.469 10.633 1 98.25 58 THR B CA 1
ATOM 2219 C C . THR B 1 58 ? -5.059 22.422 9.617 1 98.25 58 THR B C 1
ATOM 2221 O O . THR B 1 58 ? -5.23 22.812 8.461 1 98.25 58 THR B O 1
ATOM 2224 N N . TRP B 1 59 ? -3.9 22.062 10.047 1 98.62 59 TRP B N 1
ATOM 2225 C CA . TRP B 1 59 ? -2.766 21.766 9.18 1 98.62 59 TRP B CA 1
ATOM 2226 C C . TRP B 1 59 ? -2.607 20.25 9 1 98.62 59 TRP B C 1
ATOM 2228 O O . TRP B 1 59 ? -2.521 19.516 9.977 1 98.62 59 TRP B O 1
ATOM 2238 N N . VAL B 1 60 ? -2.631 19.781 7.781 1 98.44 60 VAL B N 1
ATOM 2239 C CA . VAL B 1 60 ? -2.238 18.422 7.441 1 98.44 60 VAL B CA 1
ATOM 2240 C C . VAL B 1 60 ? -0.864 18.438 6.777 1 98.44 60 VAL B C 1
ATOM 2242 O O . VAL B 1 60 ? -0.72 18.891 5.641 1 98.44 60 VAL B O 1
ATOM 2245 N N . ILE B 1 61 ? 0.098 17.906 7.438 1 98.19 61 ILE B N 1
ATOM 2246 C CA . ILE B 1 61 ? 1.489 17.984 7.004 1 98.19 61 ILE B CA 1
ATOM 2247 C C . ILE B 1 61 ? 1.999 16.594 6.645 1 98.19 61 ILE B C 1
ATOM 2249 O O . ILE B 1 61 ? 2.156 15.734 7.523 1 98.19 61 ILE B O 1
ATOM 2253 N N . VAL B 1 62 ? 2.207 16.359 5.391 1 96.62 62 VAL B N 1
ATOM 2254 C CA . VAL B 1 62 ? 3.039 15.227 5.004 1 96.62 62 VAL B CA 1
ATOM 2255 C C . VAL B 1 62 ? 4.516 15.609 5.109 1 96.62 62 VAL B C 1
ATOM 2257 O O . VAL B 1 62 ? 4.977 16.531 4.426 1 96.62 62 VAL B O 1
ATOM 2260 N N . TRP B 1 63 ? 5.188 14.891 5.957 1 97.25 63 TRP B N 1
ATOM 2261 C CA . TRP B 1 63 ? 6.582 15.258 6.188 1 97.25 63 TRP B CA 1
ATOM 2262 C C . TRP B 1 63 ? 7.375 15.234 4.887 1 97.25 63 TRP B C 1
ATOM 2264 O O . TRP B 1 63 ? 7.246 14.297 4.09 1 97.25 63 TRP B O 1
ATOM 2274 N N . PRO B 1 64 ? 8.172 16.266 4.695 1 95.19 64 PRO B N 1
ATOM 2275 C CA . PRO B 1 64 ? 9.008 16.281 3.488 1 95.19 64 PRO B CA 1
ATOM 2276 C C . PRO B 1 64 ? 10.102 15.219 3.512 1 95.19 64 PRO B C 1
ATOM 2278 O O . PRO B 1 64 ? 10.656 14.922 4.574 1 95.19 64 PRO B O 1
ATOM 2281 N N . LEU B 1 65 ? 10.336 14.688 2.334 1 92.62 65 LEU B N 1
ATOM 2282 C CA . LEU B 1 65 ? 11.508 13.828 2.156 1 92.62 65 LEU B CA 1
ATOM 2283 C C . LEU B 1 65 ? 12.773 14.664 2.027 1 92.62 65 LEU B C 1
ATOM 2285 O O . LEU B 1 65 ? 13.391 14.695 0.961 1 92.62 65 LEU B O 1
ATOM 2289 N N . ASP B 1 66 ? 13.047 15.367 3.037 1 89.38 66 ASP B N 1
ATOM 2290 C CA . ASP B 1 66 ? 14.133 16.328 3.145 1 89.38 66 ASP B CA 1
ATOM 2291 C C . ASP B 1 66 ? 14.969 16.078 4.402 1 89.38 66 ASP B C 1
ATOM 2293 O O . ASP B 1 66 ? 14.422 15.969 5.5 1 89.38 66 ASP B O 1
ATOM 2297 N N . SER B 1 67 ? 16.297 16.031 4.188 1 86.19 67 SER B N 1
ATOM 2298 C CA . SER B 1 67 ? 17.172 15.734 5.316 1 86.19 67 SER B CA 1
ATOM 2299 C C . SER B 1 67 ? 17.703 17 5.965 1 86.19 67 SER B C 1
ATOM 2301 O O . SER B 1 67 ? 18.484 16.953 6.914 1 86.19 67 SER B O 1
ATOM 2303 N N . LYS B 1 68 ? 17.297 18.125 5.523 1 89.12 68 LYS B N 1
ATOM 2304 C CA . LYS B 1 68 ? 17.906 19.375 5.957 1 89.12 68 LYS B CA 1
ATOM 2305 C C . LYS B 1 68 ? 17.141 20 7.129 1 89.12 68 LYS B C 1
ATOM 2307 O O . LYS B 1 68 ? 17.031 21.219 7.227 1 89.12 68 LYS B O 1
ATOM 2312 N N . MET B 1 69 ? 16.594 19.172 7.961 1 92.06 69 MET B N 1
ATOM 2313 C CA . MET B 1 69 ? 16.016 19.672 9.203 1 92.06 69 MET B CA 1
ATOM 2314 C C . MET B 1 69 ? 17.094 19.875 10.266 1 92.06 69 MET B C 1
ATOM 2316 O O . MET B 1 69 ? 17.938 19.016 10.469 1 92.06 69 MET B O 1
ATOM 2320 N N . ASP B 1 70 ? 17.156 21.016 10.82 1 92.56 70 ASP B N 1
ATOM 2321 C CA . ASP B 1 70 ? 18.125 21.281 11.875 1 92.56 70 ASP B CA 1
ATOM 2322 C C . ASP B 1 70 ? 17.453 21.844 13.125 1 92.56 70 ASP B C 1
ATOM 2324 O O . ASP B 1 70 ? 16.219 21.922 13.18 1 92.56 70 ASP B O 1
ATOM 2328 N N . VAL B 1 71 ? 18.234 22.203 14.117 1 95 71 VAL B N 1
ATOM 2329 C CA . VAL B 1 71 ? 17.734 22.609 15.43 1 95 71 VAL B CA 1
ATOM 2330 C C . VAL B 1 71 ? 16.922 23.891 15.297 1 95 71 VAL B C 1
ATOM 2332 O O . VAL B 1 71 ? 15.859 24.031 15.906 1 95 71 VAL B O 1
ATOM 2335 N N . ASP B 1 72 ? 17.406 24.844 14.508 1 96.12 72 ASP B N 1
ATOM 2336 C CA . ASP B 1 72 ? 16.719 26.109 14.352 1 96.12 72 ASP B CA 1
ATOM 2337 C C . ASP B 1 72 ? 15.359 25.938 13.672 1 96.12 72 ASP B C 1
ATOM 2339 O O . ASP B 1 72 ? 14.359 26.516 14.102 1 96.12 72 ASP B O 1
ATOM 2343 N N . LYS B 1 73 ? 15.328 25.203 12.656 1 96.94 73 LYS B N 1
ATOM 2344 C CA . LYS B 1 73 ? 14.07 24.906 11.977 1 96.94 73 LYS B CA 1
ATOM 2345 C C . LYS B 1 73 ? 13.102 24.172 12.898 1 96.94 73 LYS B C 1
ATOM 2347 O O . LYS B 1 73 ? 11.898 24.438 12.875 1 96.94 73 LYS B O 1
ATOM 2352 N N . THR B 1 74 ? 13.656 23.281 13.664 1 97.19 74 THR B N 1
ATOM 2353 C CA . THR B 1 74 ? 12.82 22.547 14.617 1 97.19 74 THR B CA 1
ATOM 2354 C C . THR B 1 74 ? 12.195 23.5 15.633 1 97.19 74 THR B C 1
ATOM 2356 O O . THR B 1 74 ? 11 23.406 15.906 1 97.19 74 THR B O 1
ATOM 2359 N N . LYS B 1 75 ? 12.984 24.328 16.125 1 97.31 75 LYS B N 1
ATOM 2360 C CA . LYS B 1 75 ? 12.477 25.312 17.078 1 97.31 75 LYS B CA 1
ATOM 2361 C C . LYS B 1 75 ? 11.391 26.172 16.438 1 97.31 75 LYS B C 1
ATOM 2363 O O . LYS B 1 75 ? 10.367 26.453 17.078 1 97.31 75 LYS B O 1
ATOM 2368 N N . ARG B 1 76 ? 11.648 26.578 15.25 1 97.88 76 ARG B N 1
ATOM 2369 C CA . ARG B 1 76 ? 10.672 27.375 14.523 1 97.88 76 ARG B CA 1
ATOM 2370 C C . ARG B 1 76 ? 9.367 26.609 14.328 1 97.88 76 ARG B C 1
ATOM 2372 O O . ARG B 1 76 ? 8.281 27.156 14.547 1 97.88 76 ARG B O 1
ATOM 2379 N N . LEU B 1 77 ? 9.469 25.406 13.922 1 98.19 77 LEU B N 1
ATOM 2380 C CA . LEU B 1 77 ? 8.289 24.547 13.75 1 98.19 77 LEU B CA 1
ATOM 2381 C C . LEU B 1 77 ? 7.5 24.453 15.055 1 98.19 77 LEU B C 1
ATOM 2383 O O . LEU B 1 77 ? 6.281 24.641 15.062 1 98.19 77 LEU B O 1
ATOM 2387 N N . LEU B 1 78 ? 8.203 24.188 16.156 1 98.06 78 LEU B N 1
ATOM 2388 C CA . LEU B 1 78 ? 7.539 24.016 17.438 1 98.06 78 LEU B CA 1
ATOM 2389 C C . LEU B 1 78 ? 6.875 25.312 17.891 1 98.06 78 LEU B C 1
ATOM 2391 O O . LEU B 1 78 ? 5.797 25.297 18.484 1 98.06 78 LEU B O 1
ATOM 2395 N N . LYS B 1 79 ? 7.523 26.375 17.578 1 98.06 79 LYS B N 1
ATOM 2396 C CA . LYS B 1 79 ? 6.934 27.672 17.906 1 98.06 79 LYS B CA 1
ATOM 2397 C C . LYS B 1 79 ? 5.648 27.906 17.109 1 98.06 79 LYS B C 1
ATOM 2399 O O . LYS B 1 79 ? 4.629 28.312 17.688 1 98.06 79 LYS B O 1
ATOM 2404 N N . LEU B 1 80 ? 5.711 27.719 15.836 1 98.12 80 LEU B N 1
ATOM 2405 C CA . LEU B 1 80 ? 4.531 27.875 14.992 1 98.12 80 LEU B CA 1
ATOM 2406 C C . LEU B 1 80 ? 3.408 26.953 15.453 1 98.12 80 LEU B C 1
ATOM 2408 O O . LEU B 1 80 ? 2.252 27.375 15.539 1 98.12 80 LEU B O 1
ATOM 2412 N N . ALA B 1 81 ? 3.748 25.719 15.758 1 98.12 81 ALA B N 1
ATOM 2413 C CA . ALA B 1 81 ? 2.766 24.734 16.188 1 98.12 81 ALA B CA 1
ATOM 2414 C C . ALA B 1 81 ? 2.115 25.141 17.5 1 98.12 81 ALA B C 1
ATOM 2416 O O . ALA B 1 81 ? 0.898 25.031 17.656 1 98.12 81 ALA B O 1
ATOM 2417 N N . ARG B 1 82 ? 2.934 25.562 18.422 1 97.06 82 ARG B N 1
ATOM 2418 C CA . ARG B 1 82 ? 2.4 26.016 19.703 1 97.06 82 ARG B CA 1
ATOM 2419 C C . ARG B 1 82 ? 1.38 27.125 19.516 1 97.06 82 ARG B C 1
ATOM 2421 O O . ARG B 1 82 ? 0.292 27.078 20.094 1 97.06 82 ARG B O 1
ATOM 2428 N N . GLY B 1 83 ? 1.789 28.109 18.734 1 95.88 83 GLY B N 1
ATOM 2429 C CA . GLY B 1 83 ? 0.856 29.188 18.438 1 95.88 83 GLY B CA 1
ATOM 2430 C C . GLY B 1 83 ? -0.428 28.719 17.797 1 95.88 83 GLY B C 1
ATOM 2431 O O . GLY B 1 83 ? -1.519 29.156 18.156 1 95.88 83 GLY B O 1
ATOM 2432 N N . HIS B 1 84 ? -0.319 27.828 16.859 1 97.31 84 HIS B N 1
ATOM 2433 C CA . HIS B 1 84 ? -1.457 27.266 16.125 1 97.31 84 HIS B CA 1
ATOM 2434 C C . HIS B 1 84 ? -2.385 26.5 17.062 1 97.31 84 HIS B C 1
ATOM 2436 O O . HIS B 1 84 ? -3.6 26.703 17.047 1 97.31 84 HIS B O 1
ATOM 2442 N N . LEU B 1 85 ? -1.853 25.734 17.938 1 95.94 85 LEU B N 1
ATOM 2443 C CA . LEU B 1 85 ? -2.625 24.891 18.844 1 95.94 85 LEU B CA 1
ATOM 2444 C C . LEU B 1 85 ? -3.27 25.734 19.938 1 95.94 85 LEU B C 1
ATOM 2446 O O . LEU B 1 85 ? -4.418 25.5 20.328 1 95.94 85 LEU B O 1
ATOM 2450 N N . GLN B 1 86 ? -2.605 26.734 20.359 1 93.69 86 GLN B N 1
ATOM 2451 C CA . GLN B 1 86 ? -3.129 27.625 21.391 1 93.69 86 GLN B CA 1
ATOM 2452 C C . GLN B 1 86 ? -4.32 28.422 20.875 1 93.69 86 GLN B C 1
ATOM 2454 O O . GLN B 1 86 ? -5.219 28.766 21.641 1 93.69 86 GLN B O 1
ATOM 2459 N N . SER B 1 87 ? -4.277 28.719 19.625 1 94 87 SER B N 1
ATOM 2460 C CA . SER B 1 87 ? -5.367 29.484 19.031 1 94 87 SER B CA 1
ATOM 2461 C C . SER B 1 87 ? -6.523 28.578 18.609 1 94 87 SER B C 1
ATOM 2463 O O . SER B 1 87 ? -7.469 29.031 17.969 1 94 87 SER B O 1
ATOM 2465 N N . GLY B 1 88 ? -6.348 27.25 18.922 1 94.5 88 GLY B N 1
ATOM 2466 C CA . GLY B 1 88 ? -7.453 26.344 18.688 1 94.5 88 GLY B CA 1
ATOM 2467 C C . GLY B 1 88 ? -7.293 25.516 17.422 1 94.5 88 GLY B C 1
ATOM 2468 O O . GLY B 1 88 ? -8.227 24.828 17 1 94.5 88 GLY B O 1
ATOM 2469 N N . GLY B 1 89 ? -6.152 25.625 16.828 1 96.81 89 GLY B N 1
ATOM 2470 C CA . GLY B 1 89 ? -5.898 24.859 15.617 1 96.81 89 GLY B CA 1
ATOM 2471 C C . GLY B 1 89 ? -5.613 23.391 15.898 1 96.81 89 GLY B C 1
ATOM 2472 O O . GLY B 1 89 ? -5.426 23 17.062 1 96.81 89 GLY B O 1
ATOM 2473 N N . LYS B 1 90 ? -5.656 22.609 14.828 1 97.31 90 LYS B N 1
ATOM 2474 C CA . LYS B 1 90 ? -5.316 21.188 14.898 1 97.31 90 LYS B CA 1
ATOM 2475 C C . LYS B 1 90 ? -4.184 20.844 13.945 1 97.31 90 LYS B C 1
ATOM 2477 O O . LYS B 1 90 ? -3.986 21.531 12.93 1 97.31 90 LYS B O 1
ATOM 2482 N N . LEU B 1 91 ? -3.475 19.828 14.297 1 98 91 LEU B N 1
ATOM 2483 C CA . LEU B 1 91 ? -2.354 19.359 13.484 1 98 91 LEU B CA 1
ATOM 2484 C C . LEU B 1 91 ? -2.469 17.875 13.203 1 98 91 LEU B C 1
ATOM 2486 O O . LEU B 1 91 ? -2.732 17.078 14.109 1 98 91 LEU B O 1
ATOM 2490 N N . VAL B 1 92 ? -2.389 17.516 11.93 1 98.12 92 VAL B N 1
ATOM 2491 C CA . VAL B 1 92 ? -2.281 16.125 11.516 1 98.12 92 VAL B CA 1
ATOM 2492 C C . VAL B 1 92 ? -0.939 15.898 10.82 1 98.12 92 VAL B C 1
ATOM 2494 O O . VAL B 1 92 ? -0.635 16.547 9.812 1 98.12 92 VAL B O 1
ATOM 2497 N N . THR B 1 93 ? -0.149 15.047 11.352 1 98.19 93 THR B N 1
ATOM 2498 C CA . THR B 1 93 ? 1.118 14.703 10.711 1 98.19 93 THR B CA 1
ATOM 2499 C C . THR B 1 93 ? 1.005 13.375 9.969 1 98.19 93 THR B C 1
ATOM 2501 O O . THR B 1 93 ? 0.349 12.445 10.438 1 98.19 93 THR B O 1
ATOM 2504 N N . VAL B 1 94 ? 1.599 13.312 8.828 1 96.75 94 VAL B N 1
ATOM 2505 C CA . VAL B 1 94 ? 1.557 12.164 7.922 1 96.75 94 VAL B CA 1
ATOM 2506 C C . VAL B 1 94 ? 2.959 11.875 7.398 1 96.75 94 VAL B C 1
ATOM 2508 O O . VAL B 1 94 ? 3.705 12.789 7.055 1 96.75 94 VAL B O 1
ATOM 2511 N N . TRP B 1 95 ? 3.264 10.672 7.371 1 95.31 95 TRP B N 1
ATOM 2512 C CA . TRP B 1 95 ? 4.496 10.305 6.68 1 95.31 95 TRP B CA 1
ATOM 2513 C C . TRP B 1 95 ? 4.242 10.094 5.191 1 95.31 95 TRP B C 1
ATOM 2515 O O . TRP B 1 95 ? 3.143 9.703 4.793 1 95.31 95 TRP B O 1
ATOM 2525 N N . PRO B 1 96 ? 5.203 10.414 4.402 1 91.12 96 PRO B N 1
ATOM 2526 C CA . PRO B 1 96 ? 4.992 10.234 2.963 1 91.12 96 PRO B CA 1
ATOM 2527 C C . PRO B 1 96 ? 4.879 8.766 2.561 1 91.12 96 PRO B C 1
ATOM 2529 O O . PRO B 1 96 ? 5.371 7.891 3.271 1 91.12 96 PRO B O 1
ATOM 2532 N N . SER B 1 97 ? 4.27 8.578 1.451 1 86.94 97 SER B N 1
ATOM 2533 C CA . SER B 1 97 ? 4.156 7.223 0.918 1 86.94 97 SER B CA 1
ATOM 2534 C C . SER B 1 97 ? 5.527 6.633 0.608 1 86.94 97 SER B C 1
ATOM 2536 O O . SER B 1 97 ? 6.41 7.332 0.102 1 86.94 97 SER B O 1
ATOM 2538 N N . ILE B 1 98 ? 5.668 5.383 0.856 1 85.5 98 ILE B N 1
ATOM 2539 C CA . ILE B 1 98 ? 6.938 4.711 0.607 1 85.5 98 ILE B CA 1
ATOM 2540 C C . ILE B 1 98 ? 6.848 3.906 -0.688 1 85.5 98 ILE B C 1
ATOM 2542 O O . ILE B 1 98 ? 5.82 3.293 -0.976 1 85.5 98 ILE B O 1
ATOM 2546 N N . ASN B 1 99 ? 7.809 3.998 -1.427 1 77.81 99 ASN B N 1
ATOM 2547 C CA . ASN B 1 99 ? 7.969 3.162 -2.611 1 77.81 99 ASN B CA 1
ATOM 2548 C C . ASN B 1 99 ? 9.414 2.703 -2.781 1 77.81 99 ASN B C 1
ATOM 2550 O O . ASN B 1 99 ? 10.273 3.023 -1.957 1 77.81 99 ASN B O 1
ATOM 2554 N N . GLU B 1 100 ? 9.656 1.934 -3.832 1 74.62 100 GLU B N 1
ATOM 2555 C CA . GLU B 1 100 ? 10.977 1.358 -4.043 1 74.62 100 GLU B CA 1
ATOM 2556 C C . GLU B 1 100 ? 12.031 2.447 -4.246 1 74.62 100 GLU B C 1
ATOM 2558 O O . GLU B 1 100 ? 13.156 2.33 -3.758 1 74.62 100 GLU B O 1
ATOM 2563 N N . LYS B 1 101 ? 11.594 3.398 -4.859 1 76.25 101 LYS B N 1
ATOM 2564 C CA . LYS B 1 101 ? 12.531 4.445 -5.242 1 76.25 101 LYS B CA 1
ATOM 2565 C C . LYS B 1 101 ? 12.93 5.297 -4.035 1 76.25 101 LYS B C 1
ATOM 2567 O O . LYS B 1 101 ? 14.094 5.676 -3.887 1 76.25 101 LYS B O 1
ATOM 2572 N N . ASN B 1 102 ? 11.984 5.586 -3.195 1 85.06 102 ASN B N 1
ATOM 2573 C CA . ASN B 1 102 ? 12.297 6.512 -2.111 1 85.06 102 ASN B CA 1
ATOM 2574 C C . ASN B 1 102 ? 12.555 5.773 -0.802 1 85.06 102 ASN B C 1
ATOM 2576 O O . ASN B 1 102 ? 12.875 6.395 0.213 1 85.06 102 ASN B O 1
ATOM 2580 N N . ALA B 1 103 ? 12.531 4.465 -0.832 1 85.44 103 ALA B N 1
ATOM 2581 C CA . ALA B 1 103 ? 12.625 3.639 0.369 1 85.44 103 ALA B CA 1
ATOM 2582 C C . ALA B 1 103 ? 13.914 3.922 1.131 1 85.44 103 ALA B C 1
ATOM 2584 O O . ALA B 1 103 ? 13.898 4.078 2.354 1 85.44 103 ALA B O 1
ATOM 2585 N N . PRO B 1 104 ? 15.078 4.008 0.462 1 87.25 104 PRO B N 1
ATOM 2586 C CA . PRO B 1 104 ? 16.297 4.262 1.232 1 87.25 104 PRO B CA 1
ATOM 2587 C C . PRO B 1 104 ? 16.25 5.594 1.983 1 87.25 104 PRO B C 1
ATOM 2589 O O . PRO B 1 104 ? 16.578 5.645 3.172 1 87.25 104 PRO B O 1
ATOM 2592 N N . LYS B 1 105 ? 15.828 6.57 1.286 1 91.38 105 LYS B N 1
ATOM 2593 C CA . LYS B 1 105 ? 15.727 7.883 1.923 1 91.38 105 LYS B CA 1
ATOM 2594 C C . LYS B 1 105 ? 14.648 7.887 3.006 1 91.38 105 LYS B C 1
ATOM 2596 O O . LYS B 1 105 ? 14.82 8.516 4.051 1 91.38 105 LYS B O 1
ATOM 2601 N N . TRP B 1 106 ? 13.555 7.281 2.676 1 91.81 106 TRP B N 1
ATOM 2602 C CA . TRP B 1 106 ? 12.445 7.141 3.611 1 91.81 106 TRP B CA 1
ATOM 2603 C C . TRP B 1 106 ? 12.914 6.52 4.922 1 91.81 106 TRP B C 1
ATOM 2605 O O . TRP B 1 106 ? 12.641 7.051 6 1 91.81 106 TRP B O 1
ATOM 2615 N N . LYS B 1 107 ? 13.727 5.484 4.91 1 91.38 107 LYS B N 1
ATOM 2616 C CA . LYS B 1 107 ? 14.227 4.789 6.09 1 91.38 107 LYS B CA 1
ATOM 2617 C C . LYS B 1 107 ? 15.203 5.664 6.871 1 91.38 107 LYS B C 1
ATOM 2619 O O . LYS B 1 107 ? 15.219 5.641 8.102 1 91.38 107 LYS B O 1
ATOM 2624 N N . GLU B 1 108 ? 15.93 6.418 6.188 1 93.25 108 GLU B N 1
ATOM 2625 C CA . GLU B 1 108 ? 16.891 7.328 6.805 1 93.25 108 GLU B CA 1
ATOM 2626 C C . GLU B 1 108 ? 16.172 8.391 7.641 1 93.25 108 GLU B C 1
ATOM 2628 O O . GLU B 1 108 ? 16.719 8.859 8.648 1 93.25 108 GLU B O 1
ATOM 2633 N N . LEU B 1 109 ? 15.023 8.711 7.258 1 95.62 109 LEU B N 1
ATOM 2634 C CA . LEU B 1 109 ? 14.367 9.875 7.844 1 95.62 109 LEU B CA 1
ATOM 2635 C C . LEU B 1 109 ? 13.336 9.445 8.883 1 95.62 109 LEU B C 1
ATOM 2637 O O . LEU B 1 109 ? 12.727 10.289 9.547 1 95.62 109 LEU B O 1
ATOM 2641 N N . MET B 1 110 ? 13.109 8.188 9.07 1 94.88 110 MET B N 1
ATOM 2642 C CA . MET B 1 110 ? 12.086 7.676 9.977 1 94.88 110 MET B CA 1
ATOM 2643 C C . MET B 1 110 ? 12.289 8.203 11.391 1 94.88 110 MET B C 1
ATOM 2645 O O . MET B 1 110 ? 11.336 8.625 12.047 1 94.88 110 MET B O 1
ATOM 2649 N N . ASP B 1 111 ? 13.516 8.18 11.852 1 94.62 111 ASP B N 1
ATOM 2650 C CA . ASP B 1 111 ? 13.82 8.633 13.203 1 94.62 111 ASP B CA 1
ATOM 2651 C C . ASP B 1 111 ? 13.531 10.125 13.359 1 94.62 111 ASP B C 1
ATOM 2653 O O . ASP B 1 111 ? 13.008 10.555 14.391 1 94.62 111 ASP B O 1
ATOM 2657 N N . LEU B 1 112 ? 13.883 10.812 12.367 1 96.69 112 LEU B N 1
ATOM 2658 C CA . LEU B 1 112 ? 13.609 12.25 12.391 1 96.69 112 LEU B CA 1
ATOM 2659 C C . LEU B 1 112 ? 12.109 12.516 12.484 1 96.69 112 LEU B C 1
ATOM 2661 O O . LEU B 1 112 ? 11.664 13.281 13.336 1 96.69 112 LEU B O 1
ATOM 2665 N N . TRP B 1 113 ? 11.352 11.938 11.555 1 97.38 113 TRP B N 1
ATOM 2666 C CA . TRP B 1 113 ? 9.914 12.148 11.555 1 97.38 113 TRP B CA 1
ATOM 2667 C C . TRP B 1 113 ? 9.289 11.695 12.867 1 97.38 113 TRP B C 1
ATOM 2669 O O . TRP B 1 113 ? 8.398 12.352 13.406 1 97.38 113 TRP B O 1
ATOM 2679 N N . SER B 1 114 ? 9.812 10.57 13.375 1 96.12 114 SER B N 1
ATOM 2680 C CA . SER B 1 114 ? 9.328 10.086 14.664 1 96.12 114 SER B CA 1
ATOM 2681 C C . SER B 1 114 ? 9.586 11.102 15.773 1 96.12 114 SER B C 1
ATOM 2683 O O . SER B 1 114 ? 8.719 11.336 16.609 1 96.12 114 SER B O 1
ATOM 2685 N N . ALA B 1 115 ? 10.703 11.625 15.82 1 96.56 115 ALA B N 1
ATOM 2686 C CA . ALA B 1 115 ? 11.062 12.633 16.812 1 96.56 115 ALA B CA 1
ATOM 2687 C C . ALA B 1 115 ? 10.188 13.875 16.672 1 96.56 115 ALA B C 1
ATOM 2689 O O . ALA B 1 115 ? 9.734 14.438 17.672 1 96.56 115 ALA B O 1
ATOM 2690 N N . LEU B 1 116 ? 9.984 14.273 15.469 1 97.56 116 LEU B N 1
ATOM 2691 C CA . LEU B 1 116 ? 9.141 15.438 15.227 1 97.56 116 LEU B CA 1
ATOM 2692 C C . LEU B 1 116 ? 7.711 15.18 15.68 1 97.56 116 LEU B C 1
ATOM 2694 O O . LEU B 1 116 ? 7.102 16.016 16.344 1 97.56 116 LEU B O 1
ATOM 2698 N N . ASP B 1 117 ? 7.188 14.047 15.242 1 96.94 117 ASP B N 1
ATOM 2699 C CA . ASP B 1 117 ? 5.852 13.664 15.688 1 96.94 117 ASP B CA 1
ATOM 2700 C C . ASP B 1 117 ? 5.742 13.711 17.203 1 96.94 117 ASP B C 1
ATOM 2702 O O . ASP B 1 117 ? 4.797 14.281 17.75 1 96.94 117 ASP B O 1
ATOM 2706 N N . SER B 1 118 ? 6.664 13.109 17.859 1 96.25 118 SER B N 1
ATOM 2707 C CA . SER B 1 118 ? 6.664 13.055 19.328 1 96.25 118 SER B CA 1
ATOM 2708 C C . SER B 1 118 ? 6.746 14.453 19.938 1 96.25 118 SER B C 1
ATOM 2710 O O . SER B 1 118 ? 6.055 14.75 20.906 1 96.25 118 SER B O 1
ATOM 2712 N N . ALA B 1 119 ? 7.605 15.258 19.438 1 96.88 119 ALA B N 1
ATOM 2713 C CA . ALA B 1 119 ? 7.77 16.625 19.938 1 96.88 119 ALA B CA 1
ATOM 2714 C C . ALA B 1 119 ? 6.477 17.422 19.797 1 96.88 119 ALA B C 1
ATOM 2716 O O . ALA B 1 119 ? 6.086 18.156 20.703 1 96.88 119 ALA B O 1
ATOM 2717 N N . LEU B 1 120 ? 5.855 17.25 18.656 1 97.62 120 LEU B N 1
ATOM 2718 C CA . LEU B 1 120 ? 4.605 17.969 18.422 1 97.62 120 LEU B CA 1
ATOM 2719 C C . LEU B 1 120 ? 3.51 17.469 19.359 1 97.62 120 LEU B C 1
ATOM 2721 O O . LEU B 1 120 ? 2.73 18.266 19.891 1 97.62 120 LEU B O 1
ATOM 2725 N N . GLU B 1 121 ? 3.406 16.203 19.5 1 95.44 121 GLU B N 1
ATOM 2726 C CA . GLU B 1 121 ? 2.412 15.602 20.391 1 95.44 121 GLU B CA 1
ATOM 2727 C C . GLU B 1 121 ? 2.566 16.125 21.812 1 95.44 121 GLU B C 1
ATOM 2729 O O . GLU B 1 121 ? 1.578 16.266 22.531 1 95.44 121 GLU B O 1
ATOM 2734 N N . ARG B 1 122 ? 3.723 16.391 22.203 1 94.88 122 ARG B N 1
ATOM 2735 C CA . ARG B 1 122 ? 4.016 16.797 23.578 1 94.88 122 ARG B CA 1
ATOM 2736 C C . ARG B 1 122 ? 3.561 18.234 23.812 1 94.88 122 ARG B C 1
ATOM 2738 O O . ARG B 1 122 ? 3.369 18.641 24.969 1 94.88 122 ARG B O 1
ATOM 2745 N N . ILE B 1 123 ? 3.414 19.016 22.781 1 93.69 123 ILE B N 1
ATOM 2746 C CA . ILE B 1 123 ? 3.045 20.406 22.953 1 93.69 123 ILE B CA 1
ATOM 2747 C C . ILE B 1 123 ? 1.681 20.516 23.641 1 93.69 123 ILE B C 1
ATOM 2749 O O . ILE B 1 123 ? 1.467 21.375 24.5 1 93.69 123 ILE B O 1
ATOM 2753 N N . ASP B 1 124 ? 0.762 19.703 23.297 1 89.94 124 ASP B N 1
ATOM 2754 C CA . ASP B 1 124 ? -0.578 19.766 23.875 1 89.94 124 ASP B CA 1
ATOM 2755 C C . ASP B 1 124 ? -1.026 18.406 24.375 1 89.94 124 ASP B C 1
ATOM 2757 O O . ASP B 1 124 ? -2.221 18.094 24.375 1 89.94 124 ASP B O 1
ATOM 2761 N N . ASN B 1 125 ? -0.129 17.547 24.625 1 85.5 125 ASN B N 1
ATOM 2762 C CA . ASN B 1 125 ? -0.337 16.188 25.125 1 85.5 125 ASN B CA 1
ATOM 2763 C C . ASN B 1 125 ? -1.229 15.375 24.203 1 85.5 125 ASN B C 1
ATOM 2765 O O . ASN B 1 125 ? -2.102 14.633 24.672 1 85.5 125 ASN B O 1
ATOM 2769 N N . GLY B 1 126 ? -1.164 15.688 22.953 1 80.62 126 GLY B N 1
ATOM 2770 C CA . GLY B 1 126 ? -1.8 14.867 21.938 1 80.62 126 GLY B CA 1
ATOM 2771 C C . GLY B 1 126 ? -3.279 15.164 21.766 1 80.62 126 GLY B C 1
ATOM 2772 O O . GLY B 1 126 ? -3.99 14.43 21.078 1 80.62 126 GLY B O 1
ATOM 2773 N N . ASN B 1 127 ? -3.742 16.219 22.312 1 89.06 127 ASN B N 1
ATOM 2774 C CA . ASN B 1 127 ? -5.168 16.531 22.219 1 89.06 127 ASN B CA 1
ATOM 2775 C C . ASN B 1 127 ? -5.559 17.031 20.844 1 89.06 127 ASN B C 1
ATOM 2777 O O . ASN B 1 127 ? -6.594 16.625 20.297 1 89.06 127 ASN B O 1
ATOM 2781 N N . GLN B 1 128 ? -4.77 17.922 20.344 1 95.06 128 GLN B N 1
ATOM 2782 C CA . GLN B 1 128 ? -5.113 18.5 19.062 1 95.06 128 GLN B CA 1
ATOM 2783 C C . GLN B 1 128 ? -4.086 18.125 18 1 95.06 128 GLN B C 1
ATOM 2785 O O . GLN B 1 128 ? -4.098 18.688 16.891 1 95.06 128 GLN B O 1
ATOM 2790 N N . VAL B 1 129 ? -3.156 17.25 18.312 1 97.12 129 VAL B N 1
ATOM 2791 C CA . VAL B 1 129 ? -2.17 16.719 17.375 1 97.12 129 VAL B CA 1
ATOM 2792 C C . VAL B 1 129 ? -2.471 15.25 17.094 1 97.12 129 VAL B C 1
ATOM 2794 O O . VAL B 1 129 ? -2.58 14.438 18 1 97.12 129 VAL B O 1
ATOM 2797 N N . PHE B 1 130 ? -2.621 14.914 15.852 1 96.81 130 PHE B N 1
ATOM 2798 C CA . PHE B 1 130 ? -2.988 13.57 15.422 1 96.81 130 PHE B CA 1
ATOM 2799 C C . PHE B 1 130 ? -1.944 13 14.469 1 96.81 130 PHE B C 1
ATOM 2801 O O . PHE B 1 130 ? -1.593 13.633 13.477 1 96.81 130 PHE B O 1
ATOM 2808 N N . LYS B 1 131 ? -1.523 11.898 14.781 1 95.38 131 LYS B N 1
ATOM 2809 C CA . LYS B 1 131 ? -0.62 11.164 13.898 1 95.38 131 LYS B CA 1
ATOM 2810 C C . LYS B 1 131 ? -1.385 10.156 13.047 1 95.38 131 LYS B C 1
ATOM 2812 O O . LYS B 1 131 ? -2.152 9.344 13.562 1 95.38 131 LYS B O 1
ATOM 2817 N N . ALA B 1 132 ? -1.137 10.242 11.727 1 93.81 132 ALA B N 1
ATOM 2818 C CA . ALA B 1 132 ? -1.856 9.344 10.828 1 93.81 132 ALA B CA 1
ATOM 2819 C C . ALA B 1 132 ? -1.011 8.117 10.492 1 93.81 132 ALA B C 1
ATOM 2821 O O . ALA B 1 132 ? -1.524 7.129 9.961 1 93.81 132 ALA B O 1
ATOM 2822 N N . THR B 1 133 ? 0.215 8.172 10.812 1 91.88 133 THR B N 1
ATOM 2823 C CA . THR B 1 133 ? 1.158 7.105 10.484 1 91.88 133 THR B CA 1
ATOM 2824 C C . THR B 1 133 ? 1.037 5.949 11.469 1 91.88 133 THR B C 1
ATOM 2826 O O . THR B 1 133 ? 0.892 6.168 12.672 1 91.88 133 THR B O 1
ATOM 2829 N N . ASN B 1 134 ? 1.067 4.777 10.953 1 90.44 134 ASN B N 1
ATOM 2830 C CA . ASN B 1 134 ? 1.083 3.576 11.773 1 90.44 134 ASN B CA 1
ATOM 2831 C C . ASN B 1 134 ? 1.879 2.453 11.117 1 90.44 134 ASN B C 1
ATOM 2833 O O . ASN B 1 134 ? 1.436 1.869 10.125 1 90.44 134 ASN B O 1
ATOM 2837 N N . LEU B 1 135 ? 3.006 2.232 11.641 1 92.69 135 LEU B N 1
ATOM 2838 C CA . LEU B 1 135 ? 3.9 1.209 11.109 1 92.69 135 LEU B CA 1
ATOM 2839 C C . LEU B 1 135 ? 4.691 0.544 12.227 1 92.69 135 LEU B C 1
ATOM 2841 O O . LEU B 1 135 ? 4.812 1.099 13.328 1 92.69 135 LEU B O 1
ATOM 2845 N N . ILE B 1 136 ? 5.121 -0.584 11.969 1 92.44 136 ILE B N 1
ATOM 2846 C CA . ILE B 1 136 ? 5.977 -1.309 12.906 1 92.44 136 ILE B CA 1
ATOM 2847 C C . ILE B 1 136 ? 7.152 -1.93 12.156 1 92.44 136 ILE B C 1
ATOM 2849 O O . ILE B 1 136 ? 7.07 -2.166 10.945 1 92.44 136 ILE B O 1
ATOM 2853 N N . THR B 1 137 ? 8.195 -2.049 12.82 1 91.06 137 THR B N 1
ATOM 2854 C CA . THR B 1 137 ? 9.352 -2.756 12.273 1 91.06 137 THR B CA 1
ATOM 2855 C C . THR B 1 137 ? 9.547 -4.09 12.984 1 91.06 137 THR B C 1
ATOM 2857 O O . THR B 1 137 ? 9.602 -4.145 14.219 1 91.06 137 THR B O 1
ATOM 2860 N N . VAL B 1 138 ? 9.578 -5.109 12.273 1 91.5 138 VAL B N 1
ATOM 2861 C CA . VAL B 1 138 ? 9.82 -6.449 12.789 1 91.5 138 VAL B CA 1
ATOM 2862 C C . VAL B 1 138 ? 11.008 -7.082 12.062 1 91.5 138 VAL B C 1
ATOM 2864 O O . VAL B 1 138 ? 10.969 -7.25 10.836 1 91.5 138 VAL B O 1
ATOM 2867 N N . GLU B 1 139 ? 12.125 -7.406 12.789 1 90.56 139 GLU B N 1
ATOM 2868 C CA . GLU B 1 139 ? 13.32 -8.039 12.242 1 90.56 139 GLU B CA 1
ATOM 2869 C C . GLU B 1 139 ? 13.852 -7.277 11.031 1 90.56 139 GLU B C 1
ATOM 2871 O O . GLU B 1 139 ? 14.117 -7.871 9.984 1 90.56 139 GLU B O 1
ATOM 2876 N N . GLY B 1 140 ? 13.812 -5.965 11.148 1 86.56 140 GLY B N 1
ATOM 2877 C CA . GLY B 1 140 ? 14.398 -5.109 10.133 1 86.56 140 GLY B CA 1
ATOM 2878 C C . GLY B 1 140 ? 13.469 -4.848 8.969 1 86.56 140 GLY B C 1
ATOM 2879 O O . GLY B 1 140 ? 13.805 -4.086 8.055 1 86.56 140 GLY B O 1
ATOM 2880 N N . ARG B 1 141 ? 12.281 -5.465 8.969 1 90.31 141 ARG B N 1
ATOM 2881 C CA . ARG B 1 141 ? 11.289 -5.27 7.914 1 90.31 141 ARG B CA 1
ATOM 2882 C C . ARG B 1 141 ? 10.219 -4.273 8.344 1 90.31 141 ARG B C 1
ATOM 2884 O O . ARG B 1 141 ? 9.781 -4.285 9.492 1 90.31 141 ARG B O 1
ATOM 2891 N N . LEU B 1 142 ? 9.867 -3.477 7.379 1 92.62 142 LEU B N 1
ATOM 2892 C CA . LEU B 1 142 ? 8.867 -2.449 7.645 1 92.62 142 LEU B CA 1
ATOM 2893 C C . LEU B 1 142 ? 7.469 -2.951 7.301 1 92.62 142 LEU B C 1
ATOM 2895 O O . LEU B 1 142 ? 7.223 -3.402 6.18 1 92.62 142 LEU B O 1
ATOM 2899 N N . TYR B 1 143 ? 6.602 -2.93 8.281 1 93.56 143 TYR B N 1
ATOM 2900 C CA . TYR B 1 143 ? 5.199 -3.291 8.102 1 93.56 143 TYR B CA 1
ATOM 2901 C C . TYR B 1 143 ? 4.297 -2.072 8.258 1 93.56 143 TYR B C 1
ATOM 2903 O O . TYR B 1 143 ? 4.398 -1.338 9.242 1 93.56 143 TYR B O 1
ATOM 2911 N N . ILE B 1 144 ? 3.465 -1.877 7.262 1 92.06 144 ILE B N 1
ATOM 2912 C CA . ILE B 1 144 ? 2.57 -0.725 7.227 1 92.06 144 ILE B CA 1
ATOM 2913 C C . ILE B 1 144 ? 1.137 -1.178 7.488 1 92.06 144 ILE B C 1
ATOM 2915 O O . ILE B 1 144 ? 0.66 -2.139 6.883 1 92.06 144 ILE B O 1
ATOM 2919 N N . GLU B 1 145 ? 0.54 -0.499 8.406 1 92.88 145 GLU B N 1
ATOM 2920 C CA . GLU B 1 145 ? -0.86 -0.836 8.648 1 92.88 145 GLU B CA 1
ATOM 2921 C C . GLU B 1 145 ? -1.702 -0.624 7.395 1 92.88 145 GLU B C 1
ATOM 2923 O O . GLU B 1 145 ? -1.548 0.382 6.699 1 92.88 145 GLU B O 1
ATOM 2928 N N . ALA B 1 146 ? -2.57 -1.56 7.109 1 88.31 146 ALA B N 1
ATOM 2929 C CA . ALA B 1 146 ? -3.447 -1.426 5.949 1 88.31 146 ALA B CA 1
ATOM 2930 C C . ALA B 1 146 ? -4.23 -0.116 6.004 1 88.31 146 ALA B C 1
ATOM 2932 O O . ALA B 1 146 ? -4.715 0.283 7.062 1 88.31 146 ALA B O 1
ATOM 2933 N N . SER B 1 147 ? -4.23 0.589 4.879 1 84.56 147 SER B N 1
ATOM 2934 C CA . SER B 1 147 ? -4.996 1.813 4.668 1 84.56 147 SER B CA 1
ATOM 2935 C C . SER B 1 147 ? -4.293 3.02 5.277 1 84.56 147 SER B C 1
ATOM 2937 O O . SER B 1 147 ? -4.871 4.105 5.359 1 84.56 147 SER B O 1
ATOM 2939 N N . SER B 1 148 ? -3.098 2.785 5.793 1 89.25 148 SER B N 1
ATOM 2940 C CA . SER B 1 148 ? -2.322 3.932 6.258 1 89.25 148 SER B CA 1
ATOM 2941 C C . SER B 1 148 ? -1.756 4.723 5.082 1 89.25 148 SER B C 1
ATOM 2943 O O . SER B 1 148 ? -1.498 4.164 4.016 1 89.25 148 SER B O 1
ATOM 2945 N N . PRO B 1 149 ? -1.53 5.961 5.293 1 88.19 149 PRO B N 1
ATOM 2946 C CA . PRO B 1 149 ? -1.1 6.82 4.188 1 88.19 149 PRO B CA 1
ATOM 2947 C C . PRO B 1 149 ? 0.233 6.383 3.584 1 88.19 149 PRO B C 1
ATOM 2949 O O . PRO B 1 149 ? 0.459 6.562 2.385 1 88.19 149 PRO B O 1
ATOM 2952 N N . GLU B 1 150 ? 1.138 5.852 4.352 1 88.69 150 GLU B N 1
ATOM 2953 C CA . GLU B 1 150 ? 2.465 5.461 3.889 1 88.69 150 GLU B CA 1
ATOM 2954 C C . GLU B 1 150 ? 2.379 4.379 2.814 1 88.69 150 GLU B C 1
ATOM 2956 O O . GLU B 1 150 ? 3.281 4.246 1.984 1 88.69 150 GLU B O 1
ATOM 2961 N N . GLY B 1 151 ? 1.337 3.676 2.893 1 82 151 GLY B N 1
ATOM 2962 C CA . GLY B 1 151 ? 1.173 2.598 1.932 1 82 151 GLY B CA 1
ATOM 2963 C C . GLY B 1 151 ? 0.52 3.045 0.638 1 82 151 GLY B C 1
ATOM 2964 O O . GLY B 1 151 ? 0.314 2.238 -0.271 1 82 151 GLY B O 1
ATOM 2965 N N . SER B 1 152 ? 0.168 4.262 0.497 1 72.25 152 SER B N 1
ATOM 2966 C CA . SER B 1 152 ? -0.627 4.773 -0.614 1 72.25 152 SER B CA 1
ATOM 2967 C C . SER B 1 152 ? 0.193 4.84 -1.897 1 72.25 152 SER B C 1
ATOM 2969 O O . SER B 1 152 ? -0.355 5.051 -2.98 1 72.25 152 SER B O 1
ATOM 2971 N N . GLY B 1 153 ? 1.374 4.66 -1.956 1 61.72 153 GLY B N 1
ATOM 2972 C CA . GLY B 1 153 ? 2.178 4.875 -3.148 1 61.72 153 GLY B CA 1
ATOM 2973 C C . GLY B 1 153 ? 3.047 3.684 -3.504 1 61.72 153 GLY B C 1
ATOM 2974 O O . GLY B 1 153 ? 4.023 3.818 -4.246 1 61.72 153 GLY B O 1
ATOM 2975 N N . GLN B 1 154 ? 2.742 2.695 -2.832 1 60.59 154 GLN B N 1
ATOM 2976 C CA . GLN B 1 154 ? 3.697 1.611 -3.041 1 60.59 154 GLN B CA 1
ATOM 2977 C C . GLN B 1 154 ? 3.766 1.215 -4.512 1 60.59 154 GLN B C 1
ATOM 2979 O O . GLN B 1 154 ? 4.777 0.68 -4.969 1 60.59 154 GLN B O 1
ATOM 2984 N N . PHE B 1 155 ? 2.705 1.486 -5.258 1 54.69 155 PHE B N 1
ATOM 2985 C CA . PHE B 1 155 ? 2.6 0.98 -6.621 1 54.69 155 PHE B CA 1
ATOM 2986 C C . PHE B 1 155 ? 3.129 2.002 -7.621 1 54.69 155 PHE B C 1
ATOM 2988 O O . PHE B 1 155 ? 3.27 1.701 -8.805 1 54.69 155 PHE B O 1
ATOM 2995 N N . PHE B 1 156 ? 3.213 3.271 -7.148 1 49.28 156 PHE B N 1
ATOM 2996 C CA . PHE B 1 156 ? 3.594 4.254 -8.156 1 49.28 156 PHE B CA 1
ATOM 2997 C C . PHE B 1 156 ? 5.102 4.234 -8.383 1 49.28 156 PHE B C 1
ATOM 2999 O O . PHE B 1 156 ? 5.879 4.316 -7.434 1 49.28 156 PHE B O 1
ATOM 3006 N N . THR B 1 157 ? 5.449 3.174 -9.227 1 44.38 157 THR B N 1
ATOM 3007 C CA . THR B 1 157 ? 6.871 3.055 -9.547 1 44.38 157 THR B CA 1
ATOM 3008 C C . THR B 1 157 ? 7.508 4.43 -9.703 1 44.38 157 THR B C 1
ATOM 3010 O O . THR B 1 157 ? 8.594 4.684 -9.18 1 44.38 157 THR B O 1
ATOM 3013 N N . SER B 1 158 ? 7.215 5.012 -10.914 1 40.47 158 SER B N 1
ATOM 3014 C CA . SER B 1 158 ? 8.031 6.148 -11.328 1 40.47 158 SER B CA 1
ATOM 3015 C C . SER B 1 158 ? 7.504 7.449 -10.734 1 40.47 158 SER B C 1
ATOM 3017 O O . SER B 1 158 ? 8.273 8.273 -10.242 1 40.47 158 SER B O 1
ATOM 3019 N N . HIS B 1 159 ? 6.148 7.809 -11.203 1 40.12 159 HIS B N 1
ATOM 3020 C CA . HIS B 1 159 ? 5.688 9.148 -10.859 1 40.12 159 HIS B CA 1
ATOM 3021 C C . HIS B 1 159 ? 4.477 9.094 -9.93 1 40.12 159 HIS B C 1
ATOM 3023 O O . HIS B 1 159 ? 3.504 8.391 -10.211 1 40.12 159 HIS B O 1
ATOM 3029 N N . VAL B 1 160 ? 4.816 9.141 -8.664 1 47.31 160 VAL B N 1
ATOM 3030 C CA . VAL B 1 160 ? 3.652 9.406 -7.828 1 47.31 160 VAL B CA 1
ATOM 3031 C C . VAL B 1 160 ? 2.709 10.367 -8.547 1 47.31 160 VAL B C 1
ATOM 3033 O O . VAL B 1 160 ? 3.047 11.531 -8.766 1 47.31 160 VAL B O 1
ATOM 3036 N N . GLY B 1 161 ? 1.836 9.766 -9.328 1 53.12 161 GLY B N 1
ATOM 3037 C CA . GLY B 1 161 ? 0.91 10.609 -10.07 1 53.12 161 GLY B CA 1
ATOM 3038 C C . GLY B 1 161 ? 0.005 11.43 -9.172 1 53.12 161 GLY B C 1
ATOM 3039 O O . GLY B 1 161 ? 0.086 11.336 -7.945 1 53.12 161 GLY B O 1
ATOM 3040 N N . ALA B 1 162 ? -0.625 12.383 -9.727 1 58.59 162 ALA B N 1
ATOM 3041 C CA . ALA B 1 162 ? -1.507 13.375 -9.109 1 58.59 162 ALA B CA 1
ATOM 3042 C C . ALA B 1 162 ? -2.541 12.703 -8.211 1 58.59 162 ALA B C 1
ATOM 3044 O O . ALA B 1 162 ? -3.08 13.336 -7.297 1 58.59 162 ALA B O 1
ATOM 3045 N N . GLY B 1 163 ? -2.604 11.344 -8.305 1 66.75 163 GLY B N 1
ATOM 3046 C CA . GLY B 1 163 ? -3.635 10.672 -7.523 1 66.75 163 GLY B CA 1
ATOM 3047 C C . GLY B 1 163 ? -3.162 10.258 -6.141 1 66.75 163 GLY B C 1
ATOM 3048 O O . GLY B 1 163 ? -3.973 10.086 -5.23 1 66.75 163 GLY B O 1
ATOM 3049 N N . VAL B 1 164 ? -1.879 10.289 -5.926 1 75 164 VAL B N 1
ATOM 3050 C CA . VAL B 1 164 ? -1.341 9.727 -4.691 1 75 164 VAL B CA 1
ATOM 3051 C C . VAL B 1 164 ? -1.621 10.68 -3.529 1 75 164 VAL B C 1
ATOM 3053 O O . VAL B 1 164 ? -2.133 10.258 -2.486 1 75 164 VAL B O 1
ATOM 3056 N N . PRO B 1 165 ? -1.448 11.961 -3.766 1 81.94 165 PRO B N 1
ATOM 3057 C CA . PRO B 1 165 ? -1.713 12.859 -2.639 1 81.94 165 PRO B CA 1
ATOM 3058 C C . PRO B 1 165 ? -3.176 12.844 -2.203 1 81.94 165 PRO B C 1
ATOM 3060 O O . PRO B 1 165 ? -3.475 13.031 -1.021 1 81.94 165 PRO B O 1
ATOM 3063 N N . LYS B 1 166 ? -4.062 12.648 -3.105 1 84.31 166 LYS B N 1
ATOM 3064 C CA . LYS B 1 166 ? -5.469 12.547 -2.73 1 84.31 166 LYS B CA 1
ATOM 3065 C C . LYS B 1 166 ? -5.703 11.352 -1.81 1 84.31 166 LYS B C 1
ATOM 3067 O O . LYS B 1 166 ? -6.438 11.453 -0.824 1 84.31 166 LYS B O 1
ATOM 3072 N N . TYR B 1 167 ? -5.051 10.359 -2.162 1 81.31 167 TYR B N 1
ATOM 3073 C CA . TYR B 1 167 ? -5.199 9.164 -1.347 1 81.31 167 TYR B CA 1
ATOM 3074 C C . TYR B 1 167 ? -4.531 9.344 0.013 1 81.31 167 TYR B C 1
ATOM 3076 O O . TYR B 1 167 ? -5.062 8.898 1.034 1 81.31 167 TYR B O 1
ATOM 3084 N N . VAL B 1 168 ? -3.436 9.945 -0.042 1 88.5 168 VAL B N 1
ATOM 3085 C CA . VAL B 1 168 ? -2.736 10.219 1.208 1 88.5 168 VAL B CA 1
ATOM 3086 C C . VAL B 1 168 ? -3.631 11.047 2.127 1 88.5 168 VAL B C 1
ATOM 3088 O O . VAL B 1 168 ? -3.762 10.75 3.314 1 88.5 168 VAL B O 1
ATOM 3091 N N . TYR B 1 169 ? -4.301 12.016 1.568 1 91.19 169 TYR B N 1
ATOM 3092 C CA . TYR B 1 169 ? -5.199 12.852 2.355 1 91.19 169 TYR B CA 1
ATOM 3093 C C . TYR B 1 169 ? -6.363 12.031 2.902 1 91.19 169 TYR B C 1
ATOM 3095 O O . TYR B 1 169 ? -6.691 12.125 4.09 1 91.19 169 TYR B O 1
ATOM 3103 N N . GLU B 1 170 ? -6.926 11.266 2.066 1 88.5 170 GLU B N 1
ATOM 3104 C CA . GLU B 1 170 ? -8.094 10.492 2.486 1 88.5 170 GLU B CA 1
ATOM 3105 C C . GLU B 1 170 ? -7.719 9.461 3.551 1 88.5 170 GLU B C 1
ATOM 3107 O O . GLU B 1 170 ? -8.477 9.227 4.492 1 88.5 170 GLU B O 1
ATOM 3112 N N . ALA B 1 171 ? -6.625 8.867 3.363 1 88.5 171 ALA B N 1
ATOM 3113 C CA . ALA B 1 171 ? -6.148 7.938 4.383 1 88.5 171 ALA B CA 1
ATOM 3114 C C . ALA B 1 171 ? -5.922 8.656 5.711 1 88.5 171 ALA B C 1
ATOM 3116 O O . ALA B 1 171 ? -6.297 8.141 6.77 1 88.5 171 ALA B O 1
ATOM 3117 N N . ALA B 1 172 ? -5.32 9.805 5.633 1 94.06 172 ALA B N 1
ATOM 3118 C CA . ALA B 1 172 ? -5.098 10.602 6.84 1 94.06 172 ALA B CA 1
ATOM 3119 C C . ALA B 1 172 ? -6.422 10.977 7.5 1 94.06 172 ALA B C 1
ATOM 3121 O O . ALA B 1 172 ? -6.547 10.922 8.727 1 94.06 172 ALA B O 1
ATOM 3122 N N . ARG B 1 173 ? -7.359 11.352 6.695 1 94.38 173 ARG B N 1
ATOM 3123 C CA . ARG B 1 173 ? -8.688 11.719 7.184 1 94.38 173 ARG B CA 1
ATOM 3124 C C . ARG B 1 173 ? -9.328 10.57 7.953 1 94.38 173 ARG B C 1
ATOM 3126 O O . ARG B 1 173 ? -9.914 10.781 9.016 1 94.38 173 ARG B O 1
ATOM 3133 N N . LYS B 1 174 ? -9.172 9.453 7.504 1 90.31 174 LYS B N 1
ATOM 3134 C CA . LYS B 1 174 ? -9.789 8.273 8.109 1 90.31 174 LYS B CA 1
ATOM 3135 C C . LYS B 1 174 ? -9.031 7.84 9.359 1 90.31 174 LYS B C 1
ATOM 3137 O O . LYS B 1 174 ? -9.625 7.289 10.289 1 90.31 174 LYS B O 1
ATOM 3142 N N . LYS B 1 175 ? -7.734 8.047 9.344 1 91.81 175 LYS B N 1
ATOM 3143 C CA . LYS B 1 175 ? -6.91 7.629 10.469 1 91.81 175 LYS B CA 1
ATOM 3144 C C . LYS B 1 175 ? -6.973 8.648 11.602 1 91.81 175 LYS B C 1
ATOM 3146 O O . LYS B 1 175 ? -7 8.281 12.781 1 91.81 175 LYS B O 1
ATOM 3151 N N . ALA B 1 176 ? -6.957 9.922 11.242 1 94.62 176 ALA B N 1
ATOM 3152 C CA . ALA B 1 176 ? -7.004 11 12.219 1 94.62 176 ALA B CA 1
ATOM 3153 C C . ALA B 1 176 ? -8.438 11.461 12.461 1 94.62 176 ALA B C 1
ATOM 3155 O O . ALA B 1 176 ? -8.766 12.633 12.242 1 94.62 176 ALA B O 1
ATOM 3156 N N . VAL B 1 177 ? -9.227 10.617 12.969 1 92.69 177 VAL B N 1
ATOM 3157 C CA . VAL B 1 177 ? -10.656 10.844 13.109 1 92.69 177 VAL B CA 1
ATOM 3158 C C . VAL B 1 177 ? -10.906 12.078 13.977 1 92.69 177 VAL B C 1
ATOM 3160 O O . VAL B 1 177 ? -11.797 12.875 13.68 1 92.69 177 VAL B O 1
ATOM 3163 N N . GLY B 1 178 ? -10.102 12.25 14.984 1 92.31 178 GLY B N 1
ATOM 3164 C CA . GLY B 1 178 ? -10.266 13.359 15.906 1 92.31 178 GLY B CA 1
ATOM 3165 C C . GLY B 1 178 ? -10.039 14.711 15.258 1 92.31 178 GLY B C 1
ATOM 3166 O O . GLY B 1 178 ? -10.484 15.742 15.773 1 92.31 178 GLY B O 1
ATOM 3167 N N . ALA B 1 179 ? -9.367 14.742 14.164 1 95.12 179 ALA B N 1
ATOM 3168 C CA . ALA B 1 179 ? -9.07 15.992 13.469 1 95.12 179 ALA B CA 1
ATOM 3169 C C . ALA B 1 179 ? -10.289 16.484 12.68 1 95.12 179 ALA B C 1
ATOM 3171 O O . ALA B 1 179 ? -10.344 17.641 12.266 1 95.12 179 ALA B O 1
ATOM 3172 N N . MET B 1 180 ? -11.234 15.594 12.406 1 94.44 180 MET B N 1
ATOM 3173 C CA . MET B 1 180 ? -12.477 15.906 11.695 1 94.44 180 MET B CA 1
ATOM 3174 C C . MET B 1 180 ? -12.188 16.578 10.359 1 94.44 180 MET B C 1
ATOM 3176 O O . MET B 1 180 ? -12.766 17.625 10.047 1 94.44 180 MET B O 1
ATOM 3180 N N . LEU B 1 181 ? -11.266 15.984 9.664 1 96.56 181 LEU B N 1
ATOM 3181 C CA . LEU B 1 181 ? -10.93 16.516 8.344 1 96.56 181 LEU B CA 1
ATOM 3182 C C . LEU B 1 181 ? -12.086 16.344 7.371 1 96.56 181 LEU B C 1
ATOM 3184 O O . LEU B 1 181 ? -12.742 15.297 7.363 1 96.56 181 LEU B O 1
ATOM 3188 N N . PRO B 1 182 ? -12.312 17.344 6.609 1 95.38 182 PRO B N 1
ATOM 3189 C CA . PRO B 1 182 ? -13.328 17.188 5.57 1 95.38 182 PRO B CA 1
ATOM 3190 C C . PRO B 1 182 ? -12.867 16.297 4.418 1 95.38 182 PRO B C 1
ATOM 3192 O O . PRO B 1 182 ? -11.656 16.125 4.219 1 95.38 182 PRO B O 1
ATOM 3195 N N . PRO B 1 183 ? -13.797 15.703 3.674 1 90.5 183 PRO B N 1
ATOM 3196 C CA . PRO B 1 183 ? -13.391 14.984 2.465 1 90.5 183 PRO B CA 1
ATOM 3197 C C . PRO B 1 183 ? -12.828 15.906 1.391 1 90.5 183 PRO B C 1
ATOM 3199 O O . PRO B 1 183 ? -13.156 17.094 1.354 1 90.5 183 PRO B O 1
ATOM 3202 N N . LEU B 1 184 ? -11.898 15.336 0.643 1 86.62 184 LEU B N 1
ATOM 3203 C CA . LEU B 1 184 ? -11.383 16.062 -0.514 1 86.62 184 LEU B CA 1
ATOM 3204 C C . LEU B 1 184 ? -12.281 15.859 -1.727 1 86.62 184 LEU B C 1
ATOM 3206 O O . LEU B 1 184 ? -12.344 14.766 -2.287 1 86.62 184 LEU B O 1
ATOM 3210 N N . PRO B 1 185 ? -12.977 16.844 -2.074 1 77.25 185 PRO B N 1
ATOM 3211 C CA . PRO B 1 185 ? -13.938 16.672 -3.168 1 77.25 185 PRO B CA 1
ATOM 3212 C C . PRO B 1 185 ? -13.281 16.219 -4.469 1 77.25 185 PRO B C 1
ATOM 3214 O O . PRO B 1 185 ? -12.156 16.625 -4.77 1 77.25 185 PRO B O 1
ATOM 3217 N N . ASP B 1 186 ? -13.633 15.164 -5.164 1 62.03 186 ASP B N 1
ATOM 3218 C CA . ASP B 1 186 ? -13.156 14.672 -6.461 1 62.03 186 ASP B CA 1
ATOM 3219 C C . ASP B 1 186 ? -13.578 15.617 -7.586 1 62.03 186 ASP B C 1
ATOM 3221 O O . ASP B 1 186 ? -14.719 16.078 -7.621 1 62.03 186 ASP B O 1
ATOM 3225 N N . TYR B 1 187 ? -12.75 16.578 -7.996 1 48.81 187 TYR B N 1
ATOM 3226 C CA . TYR B 1 187 ? -13.266 17.156 -9.227 1 48.81 187 TYR B CA 1
ATOM 3227 C C . TYR B 1 187 ? -13.305 16.109 -10.344 1 48.81 187 TYR B C 1
ATOM 3229 O O . TYR B 1 187 ? -12.273 15.781 -10.93 1 48.81 187 TYR B O 1
ATOM 3237 N N . ARG B 1 188 ? -13.234 14.891 -10.328 1 42.09 188 ARG B N 1
ATOM 3238 C CA . ARG B 1 188 ? -13.375 14.328 -11.664 1 42.09 188 ARG B CA 1
ATOM 3239 C C . ARG B 1 188 ? -14.008 15.328 -12.625 1 42.09 188 ARG B C 1
ATOM 3241 O O . ARG B 1 188 ? -14.516 16.375 -12.195 1 42.09 188 ARG B O 1
ATOM 3248 N N . PHE B 1 189 ? -14.547 14.812 -13.742 1 34.5 189 PHE B N 1
ATOM 3249 C CA . PHE B 1 189 ? -15.156 15.234 -14.992 1 34.5 189 PHE B CA 1
ATOM 3250 C C . PHE B 1 189 ? -16.266 16.25 -14.742 1 34.5 189 PHE B C 1
ATOM 3252 O O . PHE B 1 189 ? -17.391 15.867 -14.391 1 34.5 189 PHE B O 1
ATOM 3259 N N . VAL B 1 190 ? -16.141 17.266 -14.141 1 32.53 190 VAL B N 1
ATOM 3260 C CA . VAL B 1 190 ? -16.922 18.141 -15 1 32.53 190 VAL B CA 1
ATOM 3261 C C . VAL B 1 190 ? -16.453 18.016 -16.453 1 32.53 190 VAL B C 1
ATOM 3263 O O . VAL B 1 190 ? -15.422 18.594 -16.812 1 32.53 190 VAL B O 1
ATOM 3266 N N . THR B 1 191 ? -15.914 16.984 -17.094 1 29.61 191 THR B N 1
ATOM 3267 C CA . THR B 1 191 ? -16.062 17.047 -18.547 1 29.61 191 THR B CA 1
ATOM 3268 C C . THR B 1 191 ? -17.172 18 -18.953 1 29.61 191 THR B C 1
ATOM 3270 O O . THR B 1 191 ? -18.141 18.188 -18.188 1 29.61 191 THR B O 1
ATOM 3273 N N . SER B 1 192 ? -16.812 18.906 -20 1 30.44 192 SER B N 1
ATOM 3274 C CA . SER B 1 192 ? -17.5 19.75 -20.969 1 30.44 192 SER B CA 1
ATOM 3275 C C . SER B 1 192 ? -18.859 19.141 -21.344 1 30.44 192 SER B C 1
ATOM 3277 O O . SER B 1 192 ? -18.922 18.281 -22.234 1 30.44 192 SER B O 1
ATOM 3279 N N . ARG B 1 193 ? -19.469 18.219 -20.797 1 30.91 193 ARG B N 1
ATOM 3280 C CA . ARG B 1 193 ? -20.812 18.266 -21.359 1 30.91 193 ARG B CA 1
ATOM 3281 C C . ARG B 1 193 ? -21.297 19.688 -21.531 1 30.91 193 ARG B C 1
ATOM 3283 O O . ARG B 1 193 ? -22.422 19.922 -21.969 1 30.91 193 ARG B O 1
ATOM 3290 N N . THR B 1 194 ? -20.75 20.641 -20.875 1 29.31 194 THR B N 1
ATOM 3291 C CA . THR B 1 194 ? -21.328 21.875 -21.375 1 29.31 194 THR B CA 1
ATOM 3292 C C . THR B 1 194 ? -20.812 22.188 -22.781 1 29.31 194 THR B C 1
ATOM 3294 O O . THR B 1 194 ? -21.234 23.188 -23.391 1 29.31 194 THR B O 1
ATOM 3297 N N . MET B 1 195 ? -19.562 22.016 -23.125 1 29.44 195 MET B N 1
ATOM 3298 C CA . MET B 1 195 ? -19.547 22.828 -24.344 1 29.44 195 MET B CA 1
ATOM 3299 C C . MET B 1 195 ? -20.5 22.25 -25.391 1 29.44 195 MET B C 1
ATOM 3301 O O . MET B 1 195 ? -21.062 22.984 -26.203 1 29.44 195 MET B O 1
ATOM 3305 N N . SER B 1 196 ? -20.078 21.047 -26.047 1 27.34 196 SER B N 1
ATOM 3306 C CA . SER B 1 196 ? -20.922 21.016 -27.234 1 27.34 196 SER B CA 1
ATOM 3307 C C . SER B 1 196 ? -22.375 20.719 -26.875 1 27.34 196 SER B C 1
ATOM 3309 O O . SER B 1 196 ? -22.656 19.891 -26.016 1 27.34 196 SER B O 1
ATOM 3311 N N . PRO B 1 197 ? -23.25 21.625 -26.969 1 27.55 197 PRO B N 1
ATOM 3312 C CA . PRO B 1 197 ? -24.672 21.297 -26.844 1 27.55 197 PRO B CA 1
ATOM 3313 C C . PRO B 1 197 ? -24.984 19.875 -27.297 1 27.55 197 PRO B C 1
ATOM 3315 O O . PRO B 1 197 ? -24.266 19.312 -28.125 1 27.55 197 PRO B O 1
ATOM 3318 N N . GLU B 1 198 ? -25.266 18.953 -26.281 1 28.06 198 GLU B N 1
ATOM 3319 C CA . GLU B 1 198 ? -25.859 17.734 -26.828 1 28.06 198 GLU B CA 1
ATOM 3320 C C . GLU B 1 198 ? -26.359 17.953 -28.266 1 28.06 198 GLU B C 1
ATOM 3322 O O . GLU B 1 198 ? -27.328 18.688 -28.469 1 28.06 198 GLU B O 1
ATOM 3327 N N . GLU B 1 199 ? -25.312 18.266 -29.109 1 27.98 199 GLU B N 1
ATOM 3328 C CA . GLU B 1 199 ? -26 18.266 -30.391 1 27.98 199 GLU B CA 1
ATOM 3329 C C . GLU B 1 199 ? -26.969 17.094 -30.516 1 27.98 199 GLU B C 1
ATOM 3331 O O . GLU B 1 199 ? -26.672 15.992 -30.031 1 27.98 199 GLU B O 1
ATOM 3336 N N . PRO B 1 200 ? -28.281 17.375 -30.516 1 29.33 200 PRO B N 1
ATOM 3337 C CA . PRO B 1 200 ? -29.25 16.281 -30.734 1 29.33 200 PRO B CA 1
ATOM 3338 C C . PRO B 1 200 ? -28.641 15.102 -31.484 1 29.33 200 PRO B C 1
ATOM 3340 O O . PRO B 1 200 ? -27.828 15.289 -32.375 1 29.33 200 PRO B O 1
ATOM 3343 N N . GLY B 1 201 ? -27.984 14.062 -30.625 1 25.16 201 GLY B N 1
ATOM 3344 C CA . GLY B 1 201 ? -27.641 12.883 -31.406 1 25.16 201 GLY B CA 1
ATOM 3345 C C . GLY B 1 201 ? -28.328 12.852 -32.75 1 25.16 201 GLY B C 1
ATOM 3346 O O . GLY B 1 201 ? -29.297 13.57 -33 1 25.16 201 GLY B O 1
ATOM 3347 N N . MET B 1 202 ? -27.641 12.43 -33.781 1 26.3 202 MET B N 1
ATOM 3348 C CA . MET B 1 202 ? -28.312 12.32 -35.094 1 26.3 202 MET B CA 1
ATOM 3349 C C . MET B 1 202 ? -29.75 11.828 -34.906 1 26.3 202 MET B C 1
ATOM 3351 O O . MET B 1 202 ? -29.969 10.695 -34.438 1 26.3 202 MET B O 1
ATOM 3355 N N . SER B 1 203 ? -30.625 12.648 -34.125 1 23.8 203 SER B N 1
ATOM 3356 C CA . SER B 1 203 ? -32.031 12.352 -34.469 1 23.8 203 SER B CA 1
ATOM 3357 C C . SER B 1 203 ? -32.125 11.68 -35.812 1 23.8 203 SER B C 1
ATOM 3359 O O . SER B 1 203 ? -31.609 12.18 -36.812 1 23.8 203 SER B O 1
ATOM 3361 N N . ALA B 1 204 ? -32.125 10.25 -35.719 1 23.53 204 ALA B N 1
ATOM 3362 C CA . ALA B 1 204 ? -32.625 9.539 -36.875 1 23.53 204 ALA B CA 1
ATOM 3363 C C . ALA B 1 204 ? -33.562 10.422 -37.719 1 23.53 204 ALA B C 1
ATOM 3365 O O . ALA B 1 204 ? -34.625 10.836 -37.219 1 23.53 204 ALA B O 1
ATOM 3366 N N . LYS B 1 205 ? -32.938 11.43 -38.344 1 27.92 205 LYS B N 1
ATOM 3367 C CA . LYS B 1 205 ? -33.688 12.133 -39.344 1 27.92 205 LYS B CA 1
ATOM 3368 C C . LYS B 1 205 ? -34.812 11.258 -39.875 1 27.92 205 LYS B C 1
ATOM 3370 O O . LYS B 1 205 ? -34.594 10.094 -40.25 1 27.92 205 LYS B O 1
ATOM 3375 N N . 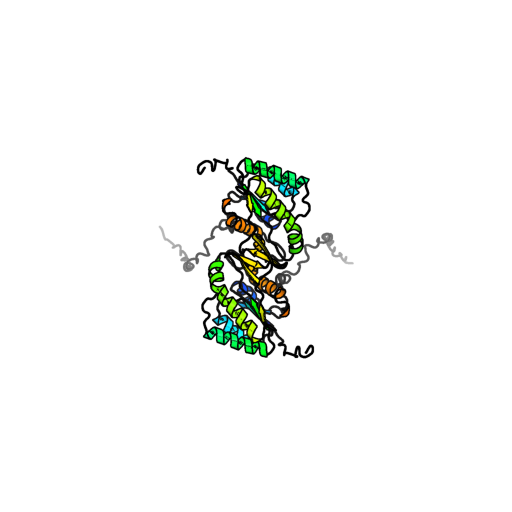GLY B 1 206 ? -36.062 11.43 -39.188 1 27.55 206 GLY B N 1
ATOM 3376 C CA . GLY B 1 206 ? -37.25 10.766 -39.719 1 27.55 206 GLY B CA 1
ATOM 3377 C C . GLY B 1 206 ? -37.125 10.352 -41.156 1 27.55 206 GLY B C 1
ATOM 3378 O O . GLY B 1 206 ? -36.188 10.773 -41.844 1 27.55 206 GLY B O 1
ATOM 3379 N N . PRO B 1 207 ? -37.75 9.156 -41.5 1 28.05 207 PRO B N 1
ATOM 3380 C CA . PRO B 1 207 ? -37.625 8.836 -42.938 1 28.05 207 PRO B CA 1
ATOM 3381 C C . PRO B 1 207 ? -37.594 10.078 -43.812 1 28.05 207 PRO B C 1
ATOM 3383 O O . PRO B 1 207 ? -38.062 11.141 -43.438 1 28.05 207 PRO B O 1
ATOM 3386 N N . ARG B 1 208 ? -36.375 10.312 -44.406 1 26.59 208 ARG B N 1
ATOM 3387 C CA . ARG B 1 208 ? -36.469 11.344 -45.438 1 26.59 208 ARG B CA 1
ATOM 3388 C C . ARG B 1 208 ? -37.875 11.469 -45.969 1 26.59 208 ARG B C 1
ATOM 3390 O O . ARG B 1 208 ? -38.5 10.461 -46.281 1 26.59 208 ARG B O 1
ATOM 3397 N N . PRO B 1 209 ? -38.688 12.43 -45.25 1 27.64 209 PRO B N 1
ATOM 3398 C CA . PRO B 1 209 ? -40 12.328 -45.875 1 27.64 209 PRO B CA 1
ATOM 3399 C C . PRO B 1 209 ? -39.906 11.938 -47.375 1 27.64 209 PRO B C 1
ATOM 3401 O O . PRO B 1 209 ? -38.875 12.18 -48 1 27.64 209 PRO B O 1
ATOM 3404 N N . PRO B 1 210 ? -40.562 10.758 -47.75 1 27.38 210 PRO B N 1
ATOM 3405 C CA . PRO B 1 210 ? -40.438 10.406 -49.188 1 27.38 210 PRO B CA 1
ATOM 3406 C C . PRO B 1 210 ? -40.281 11.633 -50.062 1 27.38 210 PRO B C 1
ATOM 3408 O O . PRO B 1 210 ? -40.656 12.742 -49.688 1 27.38 210 PRO B O 1
ATOM 3411 N N . PHE B 1 211 ? -39.094 11.695 -50.75 1 26.17 211 PHE B N 1
ATOM 3412 C CA . PHE B 1 211 ? -38.969 12.672 -51.844 1 26.17 211 PHE B CA 1
ATOM 3413 C C . PHE B 1 211 ? -40.312 13.078 -52.375 1 26.17 211 PHE B C 1
ATOM 3415 O O . PHE B 1 211 ? -40.969 12.297 -53.062 1 26.17 211 PHE B O 1
ATOM 3422 N N . LYS B 1 212 ? -41.219 13.531 -51.312 1 24.47 212 LYS B N 1
ATOM 3423 C CA . LYS B 1 212 ? -42.344 13.906 -52.188 1 24.47 212 LYS B CA 1
ATOM 3424 C C . LYS B 1 212 ? -41.875 14.75 -53.375 1 24.47 212 LYS B C 1
ATOM 3426 O O . LYS B 1 212 ? -41.312 15.836 -53.188 1 24.47 212 LYS B O 1
ATOM 3431 N N . ARG B 1 213 ? -41.281 14.055 -54.344 1 24.31 213 ARG B N 1
ATOM 3432 C CA . ARG B 1 213 ? -41.188 14.734 -55.656 1 24.31 213 ARG B CA 1
ATOM 3433 C C . ARG B 1 213 ? -42.25 15.797 -55.781 1 24.31 213 ARG B C 1
ATOM 3435 O O . ARG B 1 213 ? -43.469 15.484 -55.688 1 24.31 213 ARG B O 1
ATOM 3442 N N . GLU B 1 214 ? -42.031 16.969 -55.156 1 22.25 214 GLU B N 1
ATOM 3443 C CA . GLU B 1 214 ? -42.875 18.125 -55.469 1 22.25 214 GLU B CA 1
ATOM 3444 C C . GLU B 1 214 ? -43.469 18.016 -56.875 1 22.25 214 GLU B C 1
ATOM 3446 O O . GLU B 1 214 ? -42.75 17.641 -57.812 1 22.25 214 GLU B O 1
ATOM 3451 N N . ILE B 1 215 ? -44.719 17.969 -56.875 1 26.61 215 ILE B N 1
ATOM 3452 C CA . ILE B 1 215 ? -45.812 18.078 -57.844 1 26.61 215 ILE B CA 1
ATOM 3453 C C . ILE B 1 215 ? -45.5 19.188 -58.844 1 26.61 215 ILE B C 1
ATOM 3455 O O . ILE B 1 215 ? -45.219 20.328 -58.469 1 26.61 215 ILE B O 1
ATOM 3459 N N . PRO B 1 216 ? -44.781 18.797 -59.969 1 25.5 216 PRO B N 1
ATOM 3460 C CA . PRO B 1 216 ? -44.625 19.891 -60.906 1 25.5 216 PRO B CA 1
ATOM 3461 C C . PRO B 1 216 ? -45.812 20.812 -60.969 1 25.5 216 PRO B C 1
ATOM 3463 O O . PRO B 1 216 ? -46.969 20.344 -61 1 25.5 216 PRO B O 1
ATOM 3466 N N . ASP B 1 217 ? -45.812 21.906 -60.156 1 20.36 217 ASP B N 1
ATOM 3467 C CA . ASP B 1 217 ? -46.906 22.859 -60.312 1 20.36 217 ASP B CA 1
ATOM 3468 C C . ASP B 1 217 ? -47.312 23.031 -61.781 1 20.36 217 ASP B C 1
ATOM 3470 O O . ASP B 1 217 ? -46.5 23.469 -62.594 1 20.36 217 ASP B O 1
ATOM 3474 N N . GLU B 1 218 ? -47.938 22.062 -62.312 1 22.89 218 GLU B N 1
ATOM 3475 C CA . GLU B 1 218 ? -48.594 22.469 -63.562 1 22.89 218 GLU B CA 1
ATOM 3476 C C . GLU B 1 218 ? -49.406 23.734 -63.375 1 22.89 218 GLU B C 1
ATOM 3478 O O . GLU B 1 218 ? -50.438 23.734 -62.688 1 22.89 218 GLU B O 1
ATOM 3483 N N . ARG B 1 219 ? -48.719 24.922 -62.906 1 24.42 219 ARG B N 1
ATOM 3484 C CA . ARG B 1 219 ? -49.438 26.203 -63.094 1 24.42 219 ARG B CA 1
ATOM 3485 C C . ARG B 1 219 ? -50.312 26.156 -64.375 1 24.42 219 ARG B C 1
ATOM 3487 O O . ARG B 1 219 ? -49.844 25.906 -65.438 1 24.42 219 ARG B O 1
ATOM 3494 N N . SER B 1 220 ? -51.562 25.844 -64.062 1 19.69 220 SER B N 1
ATOM 3495 C CA . SER B 1 220 ? -52.781 25.938 -64.875 1 19.69 220 SER B CA 1
ATOM 3496 C C . SER B 1 220 ? -52.844 27.281 -65.625 1 19.69 220 SER B C 1
ATOM 3498 O O . SER B 1 220 ? -52.469 28.312 -65.062 1 19.69 220 SER B O 1
ATOM 3500 N N . THR B 1 221 ? -53.031 27.266 -66.875 1 24.31 221 THR B N 1
ATOM 3501 C CA . THR B 1 221 ? -53.531 28.031 -68 1 24.31 221 THR B CA 1
ATOM 3502 C C . THR B 1 221 ? -54.812 28.766 -67.688 1 24.31 221 THR B C 1
ATOM 3504 O O . THR B 1 221 ? -55.5 29.281 -68.562 1 24.31 221 THR B O 1
ATOM 3507 N N . GLY B 1 222 ? -55.062 29.156 -66.375 1 19.25 222 GLY B N 1
ATOM 3508 C CA . GLY B 1 222 ? -56.375 29.75 -66.438 1 19.25 222 GLY B CA 1
ATOM 3509 C C . GLY B 1 222 ? -56.469 30.828 -67.5 1 19.25 222 GLY B C 1
ATOM 3510 O O . GLY B 1 222 ? -55.5 31.578 -67.75 1 19.25 222 GLY B O 1
ATOM 3511 N N . PHE B 1 223 ? -57.594 30.781 -68.25 1 20.94 223 PHE B N 1
ATOM 3512 C CA . PHE B 1 223 ? -58.594 31.312 -69.188 1 20.94 223 PHE B CA 1
ATOM 3513 C C . PHE B 1 223 ? -59.25 32.594 -68.625 1 20.94 223 PHE B C 1
ATOM 3515 O O . PHE B 1 223 ? -60.219 33.062 -69.188 1 20.94 223 PHE B O 1
ATOM 3522 N N . LEU B 1 224 ? -58.938 33.25 -67.438 1 20.19 224 LEU B N 1
ATOM 3523 C CA . LEU B 1 224 ? -59.938 34.312 -67.375 1 20.19 224 LEU B CA 1
ATOM 3524 C C . LEU B 1 224 ? -59.781 35.312 -68.5 1 20.19 224 LEU B C 1
ATOM 3526 O O . LEU B 1 224 ? -58.656 35.812 -68.75 1 20.19 224 LEU B O 1
ATOM 3530 N N . ALA B 1 225 ? -61.062 35.562 -69.188 1 21.72 225 ALA B N 1
ATOM 3531 C CA . ALA B 1 225 ? -61.969 36.594 -69.625 1 21.72 225 ALA B CA 1
ATOM 3532 C C . ALA B 1 225 ? -62.094 37.719 -68.625 1 21.72 225 ALA B C 1
ATOM 3534 O O . ALA B 1 225 ? -62.094 37.438 -67.375 1 21.72 225 ALA B O 1
#

Radius of gyration: 32.51 Å; Cα contacts (8 Å, |Δi|>4): 706; chains: 2; bounding box: 88×72×129 Å